Protein AF-A0A7C5ZGH8-F1 (afdb_monomer_lite)

Structure (mmCIF, N/CA/C/O backbone):
data_AF-A0A7C5ZGH8-F1
#
_entry.id   AF-A0A7C5ZGH8-F1
#
loop_
_atom_site.group_PDB
_atom_site.id
_atom_site.type_symbol
_atom_site.label_atom_id
_atom_site.label_alt_id
_atom_site.label_comp_id
_atom_site.label_asym_id
_atom_site.label_entity_id
_atom_site.label_seq_id
_atom_site.pdbx_PDB_ins_code
_atom_site.Cartn_x
_atom_site.Cartn_y
_atom_site.Cartn_z
_atom_site.occupancy
_atom_site.B_iso_or_equiv
_atom_site.auth_seq_id
_atom_site.auth_comp_id
_atom_site.auth_asym_id
_atom_site.auth_atom_id
_atom_site.pdbx_PDB_model_num
ATOM 1 N N . MET A 1 1 ? -76.790 -23.923 -12.473 1.00 40.12 1 MET A N 1
ATOM 2 C CA . MET A 1 1 ? -76.472 -23.140 -13.692 1.00 40.12 1 MET A CA 1
ATOM 3 C C . MET A 1 1 ? -74.954 -23.002 -13.741 1.00 40.12 1 MET A C 1
ATOM 5 O O . MET A 1 1 ? -74.415 -22.575 -12.741 1.00 40.12 1 MET A O 1
ATOM 9 N N . GLY A 1 2 ? -74.141 -23.392 -14.719 1.00 32.38 2 GLY A N 1
ATOM 10 C CA . GLY A 1 2 ? -74.306 -23.921 -16.069 1.00 32.38 2 GLY A CA 1
ATOM 11 C C . GLY A 1 2 ? -72.999 -23.629 -16.839 1.00 32.38 2 GLY A C 1
ATOM 12 O O . GLY A 1 2 ? -72.852 -22.525 -17.326 1.00 32.38 2 GLY A O 1
ATOM 13 N N . ARG A 1 3 ? -72.083 -24.617 -16.874 1.00 32.97 3 ARG A N 1
ATOM 14 C CA . ARG A 1 3 ? -70.940 -24.900 -17.794 1.00 32.97 3 ARG A CA 1
ATOM 15 C C . ARG A 1 3 ? -69.847 -23.854 -18.165 1.00 32.97 3 ARG A C 1
ATOM 17 O O . ARG A 1 3 ? -70.111 -22.760 -18.635 1.00 32.97 3 ARG A O 1
ATOM 24 N N . ARG A 1 4 ? -68.592 -24.347 -18.070 1.00 37.22 4 ARG A N 1
ATOM 25 C CA . ARG A 1 4 ? -67.321 -23.931 -18.727 1.00 37.22 4 ARG A CA 1
ATOM 26 C C . ARG A 1 4 ? -67.365 -24.057 -20.265 1.00 37.22 4 ARG A C 1
ATOM 28 O O . ARG A 1 4 ? -68.143 -24.884 -20.731 1.00 37.22 4 ARG A O 1
ATOM 35 N N . VAL A 1 5 ? -66.426 -23.379 -20.964 1.00 33.31 5 VAL A N 1
ATOM 36 C CA . VAL A 1 5 ? -65.610 -23.782 -22.165 1.00 33.31 5 VAL A CA 1
ATOM 37 C C . VAL A 1 5 ? -65.043 -22.495 -22.827 1.00 33.31 5 VAL A C 1
ATOM 39 O O . VAL A 1 5 ? -65.815 -21.602 -23.138 1.00 33.31 5 VAL A O 1
ATOM 42 N N . THR A 1 6 ? -63.748 -22.169 -22.679 1.00 33.78 6 THR A N 1
ATOM 43 C CA . THR A 1 6 ? -62.567 -22.338 -23.581 1.00 33.78 6 THR A CA 1
ATOM 44 C C . THR A 1 6 ? -62.481 -21.494 -24.868 1.00 33.78 6 THR A C 1
ATOM 46 O O . THR A 1 6 ? -63.382 -21.518 -25.693 1.00 33.78 6 THR A O 1
ATOM 49 N N . ASN A 1 7 ? -61.253 -20.993 -25.075 1.00 30.11 7 ASN A N 1
ATOM 50 C CA . ASN A 1 7 ? -60.410 -21.036 -26.284 1.00 30.11 7 ASN A CA 1
ATOM 51 C C . ASN A 1 7 ? -60.150 -19.794 -27.157 1.00 30.11 7 ASN A C 1
ATOM 53 O O . ASN A 1 7 ? -61.039 -19.081 -27.605 1.00 30.11 7 ASN A O 1
ATOM 57 N N . ARG A 1 8 ? -58.835 -19.658 -27.402 1.00 34.31 8 ARG A N 1
ATOM 58 C CA . ARG A 1 8 ? -58.107 -18.916 -28.437 1.00 34.31 8 ARG A CA 1
ATOM 59 C C . ARG A 1 8 ? -58.448 -19.424 -29.845 1.00 34.31 8 ARG A C 1
ATOM 61 O O . ARG A 1 8 ? -58.746 -20.607 -30.000 1.00 34.31 8 ARG A O 1
ATOM 68 N N . SER A 1 9 ? -58.231 -18.575 -30.851 1.00 31.17 9 SER A N 1
ATOM 69 C CA . SER A 1 9 ? -57.966 -18.984 -32.237 1.00 31.17 9 SER A CA 1
ATOM 70 C C . SER A 1 9 ? -57.079 -17.968 -32.970 1.00 31.17 9 SER A C 1
ATOM 72 O O . SER A 1 9 ? -57.248 -16.759 -32.816 1.00 31.17 9 SER A O 1
ATOM 74 N N . ASP A 1 10 ? -56.145 -18.533 -33.731 1.00 33.59 10 ASP A N 1
ATOM 75 C CA . ASP A 1 10 ? -54.999 -17.995 -34.478 1.00 33.59 10 ASP A CA 1
ATOM 76 C C . ASP A 1 10 ? -55.326 -17.158 -35.738 1.00 33.59 10 ASP A C 1
ATOM 78 O O . ASP A 1 10 ? -56.472 -17.143 -36.191 1.00 33.59 10 ASP A O 1
ATOM 82 N N . PRO A 1 11 ? -54.304 -16.577 -36.404 1.00 35.56 11 PRO A N 1
ATOM 83 C CA . PRO A 1 11 ? -54.272 -16.398 -37.857 1.00 35.56 11 PRO A CA 1
ATOM 84 C C . PRO A 1 11 ? -53.520 -17.552 -38.590 1.00 35.56 11 PRO A C 1
ATOM 86 O O . PRO A 1 11 ? -52.563 -18.103 -38.042 1.00 35.56 11 PRO A O 1
ATOM 89 N N . PRO A 1 12 ? -53.904 -17.916 -39.836 1.00 43.41 12 PRO A N 1
ATOM 90 C CA . PRO A 1 12 ? -53.284 -18.984 -40.649 1.00 43.41 12 PRO A CA 1
ATOM 91 C C . PRO A 1 12 ? -52.153 -18.428 -41.548 1.00 43.41 12 PRO A C 1
ATOM 93 O O . PRO A 1 12 ? -52.097 -17.222 -41.763 1.00 43.41 12 PRO A O 1
ATOM 96 N N . GLY A 1 13 ? -51.231 -19.170 -42.178 1.00 29.61 13 GLY A N 1
ATOM 97 C CA . GLY A 1 13 ? -50.917 -20.599 -42.359 1.00 29.61 13 GLY A CA 1
ATOM 98 C C . GLY A 1 13 ? -49.637 -20.673 -43.242 1.00 29.61 13 GLY A C 1
ATOM 99 O O . GLY A 1 13 ? -49.419 -19.774 -44.046 1.00 29.61 13 GLY A O 1
ATOM 100 N N . HIS A 1 14 ? -48.645 -21.528 -42.935 1.00 34.50 14 HIS A N 1
ATOM 101 C CA . HIS A 1 14 ? -48.285 -22.785 -43.648 1.00 34.50 14 HIS A CA 1
ATOM 102 C C . HIS A 1 14 ? -47.859 -22.619 -45.136 1.00 34.50 14 HIS A C 1
ATOM 104 O O . HIS A 1 14 ? -48.560 -21.973 -45.894 1.00 34.50 14 HIS A O 1
ATOM 110 N N . GLN A 1 15 ? -46.754 -23.178 -45.664 1.00 29.11 15 GLN A N 1
ATOM 111 C CA . GLN A 1 15 ? -46.086 -24.469 -45.412 1.00 29.11 15 GLN A CA 1
ATOM 112 C C . GLN A 1 15 ? -44.564 -24.455 -45.703 1.00 29.11 15 GLN A C 1
ATOM 114 O O . GLN A 1 15 ? -44.043 -23.603 -46.415 1.00 29.11 15 GLN A O 1
ATOM 119 N N . ALA A 1 16 ? -43.885 -25.470 -45.160 1.00 29.91 16 ALA A N 1
ATOM 120 C CA . ALA A 1 16 ? -42.472 -25.816 -45.307 1.00 29.91 16 ALA A CA 1
ATOM 121 C C . ALA A 1 16 ? -42.170 -26.695 -46.544 1.00 29.91 16 ALA A C 1
ATOM 123 O O . ALA A 1 16 ? -43.070 -27.354 -47.056 1.00 29.91 16 ALA A O 1
ATOM 124 N N . THR A 1 17 ? -40.892 -26.830 -46.936 1.00 29.52 17 THR A N 1
ATOM 125 C CA . THR A 1 17 ? -40.130 -28.107 -46.863 1.00 29.52 17 THR A CA 1
ATOM 126 C C . THR A 1 17 ? -38.685 -27.997 -47.390 1.00 29.52 17 THR A C 1
ATOM 128 O O . THR A 1 17 ? -38.366 -27.220 -48.281 1.00 29.52 17 THR A O 1
ATOM 131 N N . ASN A 1 18 ? -37.815 -28.802 -46.769 1.00 28.38 18 ASN A N 1
ATOM 132 C CA . ASN A 1 18 ? -36.377 -28.994 -46.996 1.00 28.38 18 ASN A CA 1
ATOM 133 C C . ASN A 1 18 ? -36.031 -29.719 -48.317 1.00 28.38 18 ASN A C 1
ATOM 135 O O . ASN A 1 18 ? -36.738 -30.657 -48.671 1.00 28.38 18 ASN A O 1
ATOM 139 N N . ARG A 1 19 ? -34.832 -29.480 -48.881 1.00 28.39 19 ARG A N 1
ATOM 140 C CA . ARG A 1 19 ? -33.663 -30.410 -48.892 1.00 28.39 19 ARG A CA 1
ATOM 141 C C . ARG A 1 19 ? -32.644 -30.087 -50.006 1.00 28.39 19 ARG A C 1
ATOM 143 O O . ARG A 1 19 ? -33.005 -29.802 -51.135 1.00 28.39 19 ARG A O 1
ATOM 150 N N . PHE A 1 20 ? -31.372 -30.203 -49.609 1.00 28.97 20 PHE A N 1
ATOM 151 C CA . PHE A 1 20 ? -30.131 -30.505 -50.343 1.00 28.97 20 PHE A CA 1
ATOM 152 C C . PHE A 1 20 ? -30.218 -30.857 -51.844 1.00 28.97 20 PHE A C 1
ATOM 154 O O . PHE A 1 20 ? -30.967 -31.752 -52.214 1.00 28.97 20 PHE A O 1
ATOM 161 N N . VAL A 1 21 ? -29.301 -30.313 -52.659 1.00 26.38 21 VAL A N 1
ATOM 162 C CA . VAL A 1 21 ? -28.133 -31.009 -53.260 1.00 26.38 21 VAL A CA 1
ATOM 163 C C . VAL A 1 21 ? -27.382 -30.044 -54.202 1.00 26.38 21 VAL A C 1
ATOM 165 O O . VAL A 1 21 ? -27.936 -29.105 -54.760 1.00 26.38 21 VAL A O 1
ATOM 168 N N . SER A 1 22 ? -26.077 -30.281 -54.275 1.00 31.55 22 SER A N 1
ATOM 169 C CA . SER A 1 22 ? -24.999 -29.567 -54.955 1.00 31.55 22 SER A CA 1
ATOM 170 C C . SER A 1 22 ? -24.799 -29.990 -56.428 1.00 31.55 22 SER A C 1
ATOM 172 O O . SER A 1 22 ? -25.274 -31.047 -56.833 1.00 31.55 22 SER A O 1
ATOM 174 N N . LEU A 1 23 ? -23.943 -29.220 -57.120 1.00 26.36 23 LEU A N 1
ATOM 175 C CA . LEU A 1 23 ? -23.078 -29.554 -58.269 1.00 26.36 23 LEU A CA 1
ATOM 176 C C . LEU A 1 23 ? -23.597 -29.376 -59.710 1.00 26.36 23 LEU A C 1
ATOM 178 O O . LEU A 1 23 ? -24.532 -30.031 -60.149 1.00 26.36 23 LEU A O 1
ATOM 182 N N . LYS A 1 24 ? -22.735 -28.657 -60.450 1.00 24.38 24 LYS A N 1
ATOM 183 C CA . LYS A 1 24 ? -22.306 -28.850 -61.847 1.00 24.38 24 LYS A CA 1
ATOM 184 C C . LYS A 1 24 ? -23.056 -28.128 -62.977 1.00 24.38 24 LYS A C 1
ATOM 186 O O . LYS A 1 24 ? -24.241 -28.307 -63.204 1.00 24.38 24 LYS A O 1
ATOM 191 N N . ASP A 1 25 ? -22.213 -27.413 -63.724 1.00 26.97 25 ASP A N 1
ATOM 192 C CA . ASP A 1 25 ? -22.260 -27.125 -65.156 1.00 26.97 25 ASP A CA 1
ATOM 193 C C . ASP A 1 25 ? -23.205 -26.030 -65.668 1.00 26.97 25 ASP A C 1
ATOM 195 O O . ASP A 1 25 ? -24.366 -26.260 -65.979 1.00 26.97 25 ASP A O 1
ATOM 199 N N . LEU A 1 26 ? -22.605 -24.865 -65.946 1.00 30.05 26 LEU A N 1
ATOM 200 C CA . LEU A 1 26 ? -22.764 -24.229 -67.256 1.00 30.05 26 LEU A CA 1
ATOM 201 C C . LEU A 1 26 ? -21.387 -23.744 -67.770 1.00 30.05 26 LEU A C 1
ATOM 203 O O . LEU A 1 26 ? -20.912 -22.655 -67.455 1.00 30.05 26 LEU A O 1
ATOM 207 N N . PHE A 1 27 ? -20.728 -24.620 -68.535 1.00 27.33 27 PHE A N 1
ATOM 208 C CA . PHE A 1 27 ? -19.742 -24.299 -69.583 1.00 27.33 27 PHE A CA 1
ATOM 209 C C . PHE A 1 27 ? -20.446 -23.477 -70.703 1.00 27.33 27 PHE A C 1
ATOM 211 O O . PHE A 1 27 ? -21.663 -23.555 -70.816 1.00 27.33 27 PHE A O 1
ATOM 218 N N . LEU A 1 28 ? -19.832 -22.675 -71.589 1.00 27.12 28 LEU A N 1
ATOM 219 C CA . LEU A 1 28 ? -18.641 -22.880 -72.425 1.00 27.12 28 LEU A CA 1
ATOM 220 C C . LEU A 1 28 ? -18.294 -21.519 -73.113 1.00 27.12 28 LEU A C 1
ATOM 222 O O . LEU A 1 28 ? -19.166 -20.888 -73.697 1.00 27.12 28 LEU A O 1
ATOM 226 N N . SER A 1 29 ? -17.043 -21.051 -73.008 1.00 26.53 29 SER A N 1
ATOM 227 C CA . SER A 1 29 ? -16.046 -20.854 -74.089 1.00 26.53 29 SER A CA 1
ATOM 228 C C . SER A 1 29 ? -16.132 -19.615 -75.000 1.00 26.53 29 SER A C 1
ATOM 230 O O . SER A 1 29 ? -16.994 -19.519 -75.863 1.00 26.53 29 SER A O 1
ATOM 232 N N . CYS A 1 30 ? -15.064 -18.804 -74.958 1.00 24.77 30 CYS A N 1
ATOM 233 C CA . CYS A 1 30 ? -14.108 -18.735 -76.075 1.00 24.77 30 CYS A CA 1
ATOM 234 C C . CYS A 1 30 ? -12.691 -18.394 -75.578 1.00 24.77 30 CYS A C 1
ATOM 236 O O . CYS A 1 30 ? -12.433 -17.329 -75.024 1.00 24.77 30 CYS A O 1
ATOM 238 N N . CYS A 1 31 ? -11.786 -19.354 -75.776 1.00 27.61 31 CYS A N 1
ATOM 239 C CA . CYS A 1 31 ? -10.331 -19.239 -75.695 1.00 27.61 31 CYS A CA 1
ATOM 240 C C . CYS A 1 31 ? -9.776 -18.355 -76.849 1.00 27.61 31 CYS A C 1
ATOM 242 O O . CYS A 1 31 ? -10.519 -18.015 -77.758 1.00 27.61 31 CYS A O 1
ATOM 244 N N . LEU A 1 32 ? -8.498 -17.971 -76.972 1.00 28.33 32 LEU A N 1
ATOM 245 C CA . LEU A 1 32 ? -7.241 -18.643 -76.641 1.00 28.33 32 LEU A CA 1
ATOM 246 C C . LEU A 1 32 ? -6.062 -17.659 -76.882 1.00 28.33 32 LEU A C 1
ATOM 248 O O . LEU A 1 32 ? -6.183 -16.755 -77.707 1.00 28.33 32 LEU A O 1
ATOM 252 N N . ARG A 1 33 ? -4.898 -18.014 -76.306 1.00 30.53 33 ARG A N 1
ATOM 253 C CA . ARG A 1 33 ? -3.494 -17.577 -76.547 1.00 30.53 33 ARG A CA 1
ATOM 254 C C . ARG A 1 33 ? -2.981 -16.500 -75.578 1.00 30.53 33 ARG A C 1
ATOM 256 O O . ARG A 1 33 ? -3.425 -15.369 -75.630 1.00 30.53 33 ARG A O 1
ATOM 263 N N . GLY A 1 34 ? -2.040 -16.750 -74.666 1.00 27.09 34 GLY A N 1
ATOM 264 C CA . GLY A 1 34 ? -1.075 -17.843 -74.512 1.00 27.09 34 GLY A CA 1
ATOM 265 C C . GLY A 1 34 ? 0.337 -17.294 -74.701 1.00 27.09 34 GLY A C 1
ATOM 266 O O . GLY A 1 34 ? 0.751 -17.080 -75.834 1.00 27.09 34 GLY A O 1
ATOM 267 N N . SER A 1 35 ? 1.067 -17.079 -73.606 1.00 30.23 35 SER A N 1
ATOM 268 C CA . SER A 1 35 ? 2.534 -17.045 -73.585 1.00 30.23 35 SER A CA 1
ATOM 269 C C . SER A 1 35 ? 3.030 -17.328 -72.169 1.00 30.23 35 SER A C 1
ATOM 271 O O . SER A 1 35 ? 2.671 -16.657 -71.207 1.00 30.23 35 SER A O 1
ATOM 273 N N . ILE A 1 36 ? 3.816 -18.393 -72.090 1.00 34.84 36 ILE A N 1
ATOM 274 C CA . ILE A 1 36 ? 4.574 -18.898 -70.951 1.00 34.84 36 ILE A CA 1
ATOM 275 C C . ILE A 1 36 ? 5.746 -17.942 -70.697 1.00 34.84 36 ILE A C 1
ATOM 277 O O . ILE A 1 36 ? 6.494 -17.679 -71.636 1.00 34.84 36 ILE A O 1
ATOM 281 N N . LEU A 1 37 ? 5.978 -17.501 -69.455 1.00 32.06 37 LEU A N 1
ATOM 282 C CA . LEU A 1 37 ? 7.344 -17.229 -69.001 1.00 32.06 37 LEU A CA 1
ATOM 283 C C . LEU A 1 37 ? 7.515 -17.440 -67.489 1.00 32.06 37 LEU A C 1
ATOM 285 O O . LEU A 1 37 ? 6.707 -17.012 -66.672 1.00 32.06 37 LEU A O 1
ATOM 289 N N . LEU A 1 38 ? 8.591 -18.167 -67.205 1.00 31.31 38 LEU A N 1
ATOM 290 C CA . LEU A 1 38 ? 9.119 -18.719 -65.968 1.00 31.31 38 LEU A CA 1
ATOM 291 C C . LEU A 1 38 ? 8.969 -17.912 -64.666 1.00 31.31 38 LEU A C 1
ATOM 293 O O . LEU A 1 38 ? 9.241 -16.718 -64.590 1.00 31.31 38 LEU A O 1
ATOM 297 N N . LEU A 1 39 ? 8.718 -18.693 -63.610 1.00 34.03 39 LEU A N 1
ATOM 298 C CA . LEU A 1 39 ? 9.099 -18.470 -62.217 1.00 34.03 39 LEU A CA 1
ATOM 299 C C . LEU A 1 39 ? 10.494 -17.834 -62.060 1.00 34.03 39 LEU A C 1
ATOM 301 O O . LEU A 1 39 ? 11.506 -18.467 -62.351 1.00 34.03 39 LEU A O 1
ATOM 305 N N . LEU A 1 40 ? 10.534 -16.654 -61.442 1.00 34.72 40 LEU A N 1
ATOM 306 C CA . LEU A 1 40 ? 11.618 -16.247 -60.552 1.00 34.72 40 LEU A CA 1
ATOM 307 C C . LEU A 1 40 ? 11.001 -15.904 -59.194 1.00 34.72 40 LEU A C 1
ATOM 309 O O . LEU A 1 40 ? 10.535 -14.795 -58.946 1.00 34.72 40 LEU A O 1
ATOM 313 N N . LEU A 1 41 ? 11.001 -16.904 -58.313 1.00 39.47 41 LEU A N 1
ATOM 314 C CA . LEU A 1 41 ? 10.939 -16.727 -56.867 1.00 39.47 41 LEU A CA 1
ATOM 315 C C . LEU A 1 41 ? 12.242 -16.047 -56.419 1.00 39.47 41 LEU A C 1
ATOM 317 O O . LEU A 1 41 ? 13.148 -16.696 -55.907 1.00 39.47 41 LEU A O 1
ATOM 321 N N . SER A 1 42 ? 12.364 -14.738 -56.627 1.00 35.69 42 SER A N 1
ATOM 322 C CA . SER A 1 42 ? 13.279 -13.930 -55.825 1.00 35.69 42 SER A CA 1
ATOM 323 C C . SER A 1 42 ? 12.504 -13.498 -54.590 1.00 35.69 42 SER A C 1
ATOM 325 O O . SER A 1 42 ? 11.679 -12.585 -54.655 1.00 35.69 42 SER A O 1
ATOM 327 N N . GLY A 1 43 ? 12.725 -14.204 -53.483 1.00 35.62 43 GLY A N 1
ATOM 328 C CA . GLY A 1 43 ? 12.229 -13.802 -52.179 1.00 35.62 43 GLY A CA 1
ATOM 329 C C . GLY A 1 43 ? 12.663 -12.372 -51.890 1.00 35.62 43 GLY A C 1
ATOM 330 O O . GLY A 1 43 ? 13.836 -12.106 -51.646 1.00 35.62 43 GLY A O 1
ATOM 331 N N . TRP A 1 44 ? 11.705 -11.452 -51.900 1.00 35.50 44 TRP A N 1
ATOM 332 C CA . TRP A 1 44 ? 11.859 -10.173 -51.232 1.00 35.50 44 TRP A CA 1
ATOM 333 C C . TRP A 1 44 ? 11.738 -10.435 -49.729 1.00 35.50 44 TRP A C 1
ATOM 335 O O . TRP A 1 44 ? 10.733 -10.121 -49.100 1.00 35.50 44 TRP A O 1
ATOM 345 N N . PHE A 1 45 ? 12.790 -11.002 -49.133 1.00 39.03 45 PHE A N 1
ATOM 346 C CA . PHE A 1 45 ? 13.146 -10.606 -47.778 1.00 39.03 45 PHE A CA 1
ATOM 347 C C . PHE A 1 45 ? 13.640 -9.167 -47.894 1.00 39.03 45 PHE A C 1
ATOM 349 O O . PHE A 1 45 ? 14.835 -8.898 -47.981 1.00 39.03 45 PHE A O 1
ATOM 356 N N . CYS A 1 46 ? 12.699 -8.226 -47.937 1.00 35.06 46 CYS A N 1
ATOM 357 C CA . CYS A 1 46 ? 13.002 -6.845 -47.620 1.00 35.06 46 CYS A CA 1
ATOM 358 C C . CYS A 1 46 ? 13.226 -6.807 -46.103 1.00 35.06 46 CYS A C 1
ATOM 360 O O . CYS A 1 46 ? 12.353 -6.411 -45.336 1.00 35.06 46 CYS A O 1
ATOM 362 N N . GLY A 1 47 ? 14.377 -7.321 -45.662 1.00 41.03 47 GLY A N 1
ATOM 363 C CA . GLY A 1 47 ? 14.916 -6.997 -44.356 1.00 41.03 47 GLY A CA 1
ATOM 364 C C . GLY A 1 47 ? 15.179 -5.504 -44.386 1.00 41.03 47 GLY A C 1
ATOM 365 O O . GLY A 1 47 ? 16.165 -5.063 -44.970 1.00 41.03 47 GLY A O 1
ATOM 366 N N . VAL A 1 48 ? 14.239 -4.721 -43.860 1.00 43.88 48 VAL A N 1
ATOM 367 C CA . VAL A 1 48 ? 14.453 -3.293 -43.641 1.00 43.88 48 VAL A CA 1
ATOM 368 C C . VAL A 1 48 ? 15.730 -3.191 -42.814 1.00 43.88 48 VAL A C 1
ATOM 370 O O . VAL A 1 48 ? 15.812 -3.781 -41.737 1.00 43.88 48 VAL A O 1
ATOM 373 N N . ALA A 1 49 ? 16.746 -2.517 -43.355 1.00 43.75 49 ALA A N 1
ATOM 374 C CA . ALA A 1 49 ? 17.977 -2.248 -42.632 1.00 43.75 49 ALA A CA 1
ATOM 375 C C . ALA A 1 49 ? 17.606 -1.553 -41.318 1.00 43.75 49 ALA A C 1
ATOM 377 O O . ALA A 1 49 ? 16.968 -0.499 -41.307 1.00 43.75 49 ALA A O 1
ATOM 378 N N . ARG A 1 50 ? 17.925 -2.216 -40.213 1.00 65.62 50 ARG A N 1
ATOM 379 C CA . ARG A 1 50 ? 17.555 -1.794 -38.871 1.00 65.62 50 ARG A CA 1
ATOM 380 C C . ARG A 1 50 ? 18.492 -0.680 -38.426 1.00 65.62 50 ARG A C 1
ATOM 382 O O . ARG A 1 50 ? 19.702 -0.830 -38.536 1.00 65.62 50 ARG A O 1
ATOM 389 N N . ALA A 1 51 ? 17.933 0.425 -37.947 1.00 78.62 51 ALA A N 1
ATOM 390 C CA . ALA A 1 51 ? 18.732 1.553 -37.489 1.00 78.62 51 ALA A CA 1
ATOM 391 C C . ALA A 1 51 ? 19.149 1.357 -36.028 1.00 78.62 51 ALA A C 1
ATOM 393 O O . ALA A 1 51 ? 18.305 1.055 -35.177 1.00 78.62 51 ALA A O 1
ATOM 394 N N . ASP A 1 52 ? 20.435 1.571 -35.751 1.00 93.06 52 ASP A N 1
ATOM 395 C CA . ASP A 1 52 ? 20.928 1.800 -34.396 1.00 93.06 52 ASP A CA 1
ATOM 396 C C . ASP A 1 52 ? 20.166 2.974 -33.775 1.00 93.06 52 ASP A C 1
ATOM 398 O O . ASP A 1 52 ? 19.819 3.948 -34.451 1.00 93.06 52 ASP A O 1
ATOM 402 N N . PHE A 1 53 ? 19.892 2.890 -32.479 1.00 96.94 53 PHE A N 1
ATOM 403 C CA . PHE A 1 53 ? 19.176 3.944 -31.770 1.00 96.94 53 PHE A CA 1
ATOM 404 C C . PHE A 1 53 ? 19.669 4.084 -30.339 1.00 96.94 53 PHE A C 1
ATOM 406 O O . PHE A 1 53 ? 20.243 3.163 -29.759 1.00 96.94 53 PHE A O 1
ATOM 413 N N . THR A 1 54 ? 19.417 5.247 -29.748 1.00 98.06 54 THR A N 1
ATOM 414 C CA . THR A 1 54 ? 19.640 5.482 -28.324 1.00 98.06 54 THR A CA 1
ATOM 415 C C . THR A 1 54 ? 18.316 5.726 -27.615 1.00 98.06 54 THR A C 1
ATOM 417 O O . THR A 1 54 ? 17.366 6.241 -28.202 1.00 98.06 54 THR A O 1
ATOM 420 N N . PHE A 1 55 ? 18.229 5.365 -26.342 1.00 98.69 55 PHE A N 1
ATOM 421 C CA . PHE A 1 55 ? 17.167 5.823 -25.448 1.00 98.69 55 PHE A CA 1
ATOM 422 C C . PHE A 1 55 ? 17.772 6.225 -24.105 1.00 98.69 55 PHE A C 1
ATOM 424 O O . PHE A 1 55 ? 18.911 5.869 -23.795 1.00 98.69 55 PHE A O 1
ATOM 431 N N . VAL A 1 56 ? 17.027 6.990 -23.313 1.00 98.75 56 VAL A N 1
ATOM 432 C CA . VAL A 1 56 ? 17.474 7.413 -21.982 1.00 98.75 56 VAL A CA 1
ATOM 433 C C . VAL A 1 56 ? 16.691 6.682 -20.906 1.00 98.75 56 VAL A C 1
ATOM 435 O O . VAL A 1 56 ? 15.474 6.559 -20.992 1.00 98.75 56 VAL A O 1
ATOM 438 N N . HIS A 1 57 ? 17.387 6.228 -19.873 1.00 98.31 57 HIS A N 1
ATOM 439 C CA . HIS A 1 57 ? 16.790 5.804 -18.618 1.00 98.31 57 HIS A CA 1
ATOM 440 C C . HIS A 1 57 ? 17.071 6.870 -17.555 1.00 98.31 57 HIS A C 1
ATOM 442 O O . HIS A 1 57 ? 18.222 7.261 -17.357 1.00 98.31 57 HIS A O 1
ATOM 448 N N . CYS A 1 58 ? 16.035 7.312 -16.850 1.00 96.31 58 CYS A N 1
ATOM 449 C CA . CYS A 1 58 ? 16.114 8.070 -15.603 1.00 96.31 58 CYS A CA 1
ATOM 450 C C . CYS A 1 58 ? 15.195 7.433 -14.545 1.00 96.31 58 CYS A C 1
ATOM 452 O O . CYS A 1 58 ? 14.499 6.450 -14.819 1.00 96.31 58 CYS A O 1
ATOM 454 N N . SER A 1 59 ? 15.230 7.945 -13.319 1.00 94.00 59 SER A N 1
ATOM 455 C CA . SER A 1 59 ? 14.366 7.485 -12.229 1.00 94.00 59 SER A CA 1
ATOM 456 C C . SER A 1 59 ? 14.174 8.588 -11.194 1.00 94.00 59 SER A C 1
ATOM 458 O O . SER A 1 59 ? 14.945 9.554 -11.187 1.00 94.00 59 SER A O 1
ATOM 460 N N . ASP A 1 60 ? 13.187 8.417 -10.313 1.00 92.81 60 ASP A N 1
ATOM 461 C CA . ASP A 1 60 ? 13.036 9.142 -9.052 1.00 92.81 60 ASP A CA 1
ATOM 462 C C . ASP A 1 60 ? 13.136 10.658 -9.259 1.00 92.81 60 ASP A C 1
ATOM 464 O O . ASP A 1 60 ? 14.049 11.306 -8.752 1.00 92.81 60 ASP A O 1
ATOM 468 N N . THR A 1 61 ? 12.241 11.241 -10.061 1.00 94.06 61 THR A N 1
ATOM 469 C CA . THR A 1 61 ? 12.265 12.685 -10.340 1.00 94.06 61 THR A CA 1
ATOM 470 C C . THR A 1 61 ? 11.804 13.520 -9.144 1.00 94.06 61 THR A C 1
ATOM 472 O O . THR A 1 61 ? 12.262 14.654 -9.001 1.00 94.06 61 THR A O 1
ATOM 475 N N . HIS A 1 62 ? 10.939 12.982 -8.273 1.00 93.00 62 HIS A N 1
ATOM 476 C CA . HIS A 1 62 ? 10.454 13.631 -7.043 1.00 93.00 62 HIS A CA 1
ATOM 477 C C . HIS A 1 62 ? 10.020 15.095 -7.250 1.00 93.00 62 HIS A C 1
ATOM 479 O O . HIS A 1 62 ? 10.491 16.011 -6.567 1.00 93.00 62 HIS A O 1
ATOM 485 N N . PHE A 1 63 ? 9.144 15.345 -8.229 1.00 92.19 63 PHE A N 1
ATOM 486 C CA . PHE A 1 63 ? 8.526 16.660 -8.428 1.00 92.19 63 PHE A CA 1
ATOM 487 C C . PHE A 1 63 ? 7.785 17.096 -7.158 1.00 92.19 63 PHE A C 1
ATOM 489 O O . PHE A 1 63 ? 7.069 16.298 -6.563 1.00 92.19 63 PHE A O 1
ATOM 496 N N . GLY A 1 64 ? 7.974 18.360 -6.761 1.00 84.62 64 GLY A N 1
ATOM 497 C CA . GLY A 1 64 ? 7.420 18.944 -5.530 1.00 84.62 64 GLY A CA 1
ATOM 498 C C . GLY A 1 64 ? 8.366 18.970 -4.332 1.00 84.62 64 GLY A C 1
ATOM 499 O O . GLY A 1 64 ? 8.222 19.824 -3.455 1.00 84.62 64 GLY A O 1
ATOM 500 N N . ALA A 1 65 ? 9.402 18.130 -4.318 1.00 83.00 65 ALA A N 1
ATOM 501 C CA . ALA A 1 65 ? 10.439 18.206 -3.297 1.00 83.00 65 ALA A CA 1
ATOM 502 C C . ALA A 1 65 ? 11.466 19.297 -3.634 1.00 83.00 65 ALA A C 1
ATOM 504 O O . ALA A 1 65 ? 12.234 19.182 -4.588 1.00 83.00 65 ALA A O 1
ATOM 505 N N . GLY A 1 66 ? 11.499 20.364 -2.832 1.00 81.88 66 GLY A N 1
ATOM 506 C CA . GLY A 1 66 ? 12.487 21.438 -2.970 1.00 81.88 66 GLY A CA 1
ATOM 507 C C . GLY A 1 66 ? 12.558 22.001 -4.396 1.00 81.88 66 GLY A C 1
ATOM 508 O O . GLY A 1 66 ? 11.537 22.327 -4.998 1.00 81.88 66 GLY A O 1
ATOM 509 N N . GLN A 1 67 ? 13.772 22.091 -4.942 1.00 83.81 67 GLN A N 1
ATOM 510 C CA . GLN A 1 67 ? 14.042 22.599 -6.296 1.00 83.81 67 GLN A CA 1
ATOM 511 C C . GLN A 1 67 ? 14.133 21.493 -7.360 1.00 83.81 67 GLN A C 1
ATOM 513 O O . GLN A 1 67 ? 14.564 21.750 -8.484 1.00 83.81 67 GLN A O 1
ATOM 518 N N . ASN A 1 68 ? 13.714 20.260 -7.049 1.00 87.62 68 ASN A N 1
ATOM 519 C CA . ASN A 1 68 ? 13.859 19.119 -7.961 1.00 87.62 68 ASN A CA 1
ATOM 520 C C . ASN A 1 68 ? 13.248 19.387 -9.341 1.00 87.62 68 ASN A C 1
ATOM 522 O O . ASN A 1 68 ? 13.812 19.003 -10.360 1.00 87.62 68 ASN A O 1
ATOM 526 N N . HIS A 1 69 ? 12.122 20.100 -9.385 1.00 90.19 69 HIS A N 1
ATOM 527 C CA . HIS A 1 69 ? 11.432 20.440 -10.625 1.00 90.19 69 HIS A CA 1
ATOM 528 C C . HIS A 1 69 ? 12.280 21.303 -11.575 1.00 90.19 69 HIS A C 1
ATOM 530 O O . HIS A 1 69 ? 12.252 21.075 -12.785 1.00 90.19 69 HIS A O 1
ATOM 536 N N . GLU A 1 70 ? 13.071 22.243 -11.053 1.00 89.94 70 GLU A N 1
ATOM 537 C CA . GLU A 1 70 ? 13.971 23.080 -11.855 1.00 89.94 70 GLU A CA 1
ATOM 538 C C . GLU A 1 70 ? 15.141 22.262 -12.407 1.00 89.94 70 GLU A C 1
ATOM 540 O O . GLU A 1 70 ? 15.464 22.360 -13.592 1.00 89.94 70 GLU A O 1
ATOM 545 N N . ILE A 1 71 ? 15.730 21.406 -11.567 1.00 89.44 71 ILE A N 1
ATOM 546 C CA . ILE A 1 71 ? 16.859 20.535 -11.925 1.00 89.44 71 ILE A CA 1
ATOM 547 C C . ILE A 1 71 ? 16.435 19.532 -12.996 1.00 89.44 71 ILE A C 1
ATOM 549 O O . ILE A 1 71 ? 17.067 19.429 -14.046 1.00 89.44 71 ILE A O 1
ATOM 553 N N . ASN A 1 72 ? 15.312 18.846 -12.782 1.00 94.38 72 ASN A N 1
ATOM 554 C CA . ASN A 1 72 ? 14.757 17.908 -13.753 1.00 94.38 72 ASN A CA 1
ATOM 555 C C . ASN A 1 72 ? 14.478 18.599 -15.093 1.00 94.38 72 ASN A C 1
ATOM 557 O O . ASN A 1 72 ? 14.803 18.057 -16.146 1.00 94.38 72 ASN A O 1
ATOM 561 N N . ALA A 1 73 ? 13.925 19.818 -15.075 1.00 95.31 73 ALA A N 1
ATOM 562 C CA . ALA A 1 73 ? 13.668 20.586 -16.289 1.00 95.31 73 ALA A CA 1
ATOM 563 C C . ALA A 1 73 ? 14.959 20.950 -17.049 1.00 95.31 73 ALA A C 1
ATOM 565 O O . ALA A 1 73 ? 14.942 21.006 -18.279 1.00 95.31 73 ALA A O 1
ATOM 566 N N . GLN A 1 74 ? 16.076 21.192 -16.352 1.00 93.88 74 GLN A N 1
ATOM 567 C CA . GLN A 1 74 ? 17.386 21.400 -16.982 1.00 93.88 74 GLN A CA 1
ATOM 568 C C . GLN A 1 74 ? 17.899 20.113 -17.635 1.00 93.88 74 GLN A C 1
ATOM 570 O O . GLN A 1 74 ? 18.297 20.142 -18.802 1.00 93.88 74 GLN A O 1
ATOM 575 N N . PHE A 1 75 ? 17.813 18.977 -16.938 1.00 95.56 75 PHE A N 1
ATOM 576 C CA . PHE A 1 75 ? 18.198 17.688 -17.512 1.00 95.56 75 PHE A CA 1
ATOM 577 C C . PHE A 1 75 ? 17.318 17.277 -18.690 1.00 95.56 75 PHE A C 1
ATOM 579 O O . PHE A 1 75 ? 17.837 16.750 -19.665 1.00 95.56 75 PHE A O 1
ATOM 586 N N . PHE A 1 76 ? 16.016 17.564 -18.677 1.00 97.94 76 PHE A N 1
ATOM 587 C CA . PHE A 1 76 ? 15.156 17.304 -19.835 1.00 97.94 76 PHE A CA 1
ATOM 588 C C . PHE A 1 76 ? 15.536 18.133 -21.066 1.00 97.94 76 PHE A C 1
ATOM 590 O O . PHE A 1 76 ? 15.503 17.612 -22.187 1.00 97.94 76 PHE A O 1
ATOM 597 N N . THR A 1 77 ? 15.952 19.389 -20.875 1.00 97.25 77 THR A N 1
ATOM 598 C CA . THR A 1 77 ? 16.544 20.188 -21.958 1.00 97.25 77 THR A CA 1
ATOM 599 C C . THR A 1 77 ? 17.838 19.551 -22.455 1.00 97.25 77 THR A C 1
ATOM 601 O O . THR A 1 77 ? 18.038 19.433 -23.661 1.00 97.25 77 THR A O 1
ATOM 604 N N . GLU A 1 78 ? 18.725 19.137 -21.550 1.00 95.69 78 GLU A N 1
ATOM 605 C CA . GLU A 1 78 ? 19.990 18.499 -21.918 1.00 95.69 78 GLU A CA 1
ATOM 606 C C . GLU A 1 78 ? 19.760 17.200 -22.705 1.00 95.69 78 GLU A C 1
ATOM 608 O O . GLU A 1 78 ? 20.297 17.045 -23.798 1.00 95.69 78 GLU A O 1
ATOM 613 N N . ILE A 1 79 ? 18.897 16.316 -22.197 1.00 97.81 79 ILE A N 1
ATOM 614 C CA . ILE A 1 79 ? 18.517 15.040 -22.815 1.00 97.81 79 ILE A CA 1
ATOM 615 C C . ILE A 1 79 ? 17.953 15.255 -24.224 1.00 97.81 79 ILE A C 1
ATOM 617 O O . ILE A 1 79 ? 18.298 14.520 -25.147 1.00 97.81 79 ILE A O 1
ATOM 621 N N . SER A 1 80 ? 17.129 16.288 -24.416 1.00 97.69 80 SER A N 1
ATOM 622 C CA . SER A 1 80 ? 16.568 16.633 -25.731 1.00 97.69 80 SER A CA 1
ATOM 623 C C . SER A 1 80 ? 17.615 17.031 -26.770 1.00 97.69 80 SER A C 1
ATOM 625 O O . SER A 1 80 ? 17.345 16.920 -27.967 1.00 97.69 80 SER A O 1
ATOM 627 N N . ASN A 1 81 ? 18.773 17.507 -26.310 1.00 97.00 81 ASN A N 1
ATOM 628 C CA . ASN A 1 81 ? 19.871 18.009 -27.130 1.00 97.00 81 ASN A CA 1
ATOM 629 C C . ASN A 1 81 ? 21.056 17.033 -27.203 1.00 97.00 81 ASN A C 1
ATOM 631 O O . ASN A 1 81 ? 22.107 17.400 -27.726 1.00 97.00 81 ASN A O 1
ATOM 635 N N . LEU A 1 82 ? 20.918 15.816 -26.666 1.00 97.12 82 LEU A N 1
ATOM 636 C CA . LEU A 1 82 ? 21.940 14.784 -26.805 1.00 97.12 82 LEU A CA 1
ATOM 637 C C . LEU A 1 82 ? 22.164 14.434 -28.279 1.00 97.12 82 LEU A C 1
ATOM 639 O O . LEU A 1 82 ? 21.225 14.403 -29.074 1.00 97.12 82 LEU A O 1
ATOM 643 N N . ASP A 1 83 ? 23.417 14.127 -28.604 1.00 93.62 83 ASP A N 1
ATOM 644 C CA . ASP A 1 83 ? 23.842 13.627 -29.906 1.00 93.62 83 ASP A CA 1
ATOM 645 C C . ASP A 1 83 ? 24.631 12.317 -29.704 1.00 93.62 83 ASP A C 1
ATOM 647 O O . ASP A 1 83 ? 25.611 12.317 -28.947 1.00 93.62 83 ASP A O 1
ATOM 651 N N . PRO A 1 84 ? 24.205 11.185 -30.300 1.00 94.06 84 PRO A N 1
ATOM 652 C CA . PRO A 1 84 ? 23.005 11.015 -31.128 1.00 94.06 84 PRO A CA 1
ATOM 653 C C . PRO A 1 84 ? 21.699 11.234 -30.351 1.00 94.06 84 PRO A C 1
ATOM 655 O O . PRO A 1 84 ? 21.593 10.884 -29.170 1.00 94.06 84 PRO A O 1
ATOM 658 N N . LYS A 1 85 ? 20.690 11.784 -31.041 1.00 96.50 85 LYS A N 1
ATOM 659 C CA . LYS A 1 85 ? 19.385 12.105 -30.450 1.00 96.50 85 LYS A CA 1
ATOM 660 C C . LYS A 1 85 ? 18.657 10.836 -29.974 1.00 96.50 85 LYS A C 1
ATOM 662 O O . LYS A 1 85 ? 18.389 9.966 -30.806 1.00 96.50 85 LYS A O 1
ATOM 667 N N . PRO A 1 86 ? 18.276 10.740 -28.685 1.00 98.31 86 PRO A N 1
ATOM 668 C CA . PRO A 1 86 ? 17.530 9.594 -28.182 1.00 98.31 86 PRO A CA 1
ATOM 669 C C . PRO A 1 86 ? 16.128 9.498 -28.782 1.00 98.31 86 PRO A C 1
ATOM 671 O O . PRO A 1 86 ? 15.488 10.505 -29.075 1.00 98.31 86 PRO A O 1
ATOM 674 N N . ALA A 1 87 ? 15.630 8.273 -28.921 1.00 98.31 87 ALA A N 1
ATOM 675 C CA . ALA A 1 87 ? 14.295 7.978 -29.419 1.00 98.31 87 ALA A CA 1
ATOM 676 C C . ALA A 1 87 ? 13.201 8.303 -28.391 1.00 98.31 87 ALA A C 1
ATOM 678 O O . ALA A 1 87 ? 12.130 8.780 -28.760 1.00 98.31 87 ALA A O 1
ATOM 679 N N . PHE A 1 88 ? 13.458 8.022 -27.111 1.00 98.75 88 PHE A N 1
ATOM 680 C CA . PHE A 1 88 ? 12.530 8.221 -25.995 1.00 98.75 88 PHE A CA 1
ATOM 681 C C . PHE A 1 88 ? 13.260 8.155 -24.643 1.00 98.75 88 PHE A C 1
ATOM 683 O O . PHE A 1 88 ? 14.450 7.829 -24.572 1.00 98.75 88 PHE A O 1
ATOM 690 N N . VAL A 1 89 ? 12.523 8.447 -23.569 1.00 98.69 89 VAL A N 1
ATOM 691 C CA . VAL A 1 89 ? 12.959 8.346 -22.169 1.00 98.69 89 VAL A CA 1
ATOM 692 C C . VAL A 1 89 ? 12.111 7.311 -21.421 1.00 98.69 89 VAL A C 1
ATOM 694 O O . VAL A 1 89 ? 10.897 7.274 -21.596 1.00 98.69 89 VAL A O 1
ATOM 697 N N . ILE A 1 90 ? 12.726 6.501 -20.559 1.00 98.69 90 ILE A N 1
ATOM 698 C CA . ILE A 1 90 ? 12.049 5.648 -19.571 1.00 98.69 90 ILE A CA 1
ATOM 699 C C . ILE A 1 90 ? 12.372 6.167 -18.168 1.00 98.69 90 ILE A C 1
ATOM 701 O O . ILE A 1 90 ? 13.542 6.206 -17.784 1.00 98.69 90 ILE A O 1
ATOM 705 N N . ASN A 1 91 ? 11.341 6.513 -17.398 1.00 98.06 91 ASN A N 1
ATOM 706 C CA . ASN A 1 91 ? 11.451 6.961 -16.010 1.00 98.06 91 ASN A CA 1
ATOM 707 C C . ASN A 1 91 ? 10.931 5.882 -15.040 1.00 98.06 91 ASN A C 1
ATOM 709 O O . ASN A 1 91 ? 9.744 5.551 -15.074 1.00 98.06 91 ASN A O 1
ATOM 713 N N . ALA A 1 92 ? 11.792 5.331 -14.180 1.00 96.62 92 ALA A N 1
ATOM 714 C CA . ALA A 1 92 ? 11.470 4.183 -13.317 1.00 96.62 92 ALA A CA 1
ATOM 715 C C . ALA A 1 92 ? 10.895 4.562 -11.931 1.00 96.62 92 ALA A C 1
ATOM 717 O O . ALA A 1 92 ? 11.346 4.084 -10.890 1.00 96.62 92 ALA A O 1
ATOM 718 N N . GLY A 1 93 ? 9.829 5.361 -11.918 1.00 93.69 93 GLY A N 1
ATOM 719 C CA . GLY A 1 93 ? 9.045 5.636 -10.710 1.00 93.69 93 GLY A CA 1
ATOM 720 C C . GLY A 1 93 ? 9.438 6.884 -9.937 1.00 93.69 93 GLY A C 1
ATOM 721 O O . GLY A 1 93 ? 10.343 7.620 -10.325 1.00 93.69 93 GLY A O 1
ATOM 722 N N . ASP A 1 94 ? 8.687 7.105 -8.857 1.00 95.00 94 ASP A N 1
ATOM 723 C CA . ASP A 1 94 ? 8.737 8.271 -7.975 1.00 95.00 94 ASP A CA 1
ATOM 724 C C . ASP A 1 94 ? 8.742 9.565 -8.795 1.00 95.00 94 ASP A C 1
ATOM 726 O O . ASP A 1 94 ? 9.669 10.383 -8.750 1.00 95.00 94 ASP A O 1
ATOM 730 N N . VAL A 1 95 ? 7.695 9.716 -9.617 1.00 96.31 95 VAL A N 1
ATOM 731 C CA . VAL A 1 95 ? 7.544 10.905 -10.458 1.00 96.31 95 VAL A CA 1
ATOM 732 C C . VAL A 1 95 ? 7.405 12.121 -9.550 1.00 96.31 95 VAL A C 1
ATOM 734 O O . VAL A 1 95 ? 8.168 13.081 -9.672 1.00 96.31 95 VAL A O 1
ATOM 737 N N . CYS A 1 96 ? 6.483 12.047 -8.598 1.00 93.69 96 CYS A N 1
ATOM 738 C CA . CYS A 1 96 ? 6.211 13.073 -7.598 1.00 93.69 96 CYS A CA 1
ATOM 739 C C . CYS A 1 96 ? 6.694 12.644 -6.202 1.00 93.69 96 CYS A C 1
ATOM 741 O O . CYS A 1 96 ? 6.895 11.459 -5.960 1.00 93.69 96 CYS A O 1
ATOM 743 N N . GLU A 1 97 ? 6.877 13.591 -5.274 1.00 89.38 97 GLU A N 1
ATOM 744 C CA . GLU A 1 97 ? 7.242 13.267 -3.880 1.00 89.38 97 GLU A CA 1
ATOM 745 C C . GLU A 1 97 ? 6.018 12.824 -3.062 1.00 89.38 97 GLU A C 1
ATOM 747 O O . GLU A 1 97 ? 6.154 11.976 -2.175 1.00 89.38 97 GLU A O 1
ATOM 752 N N . ILE A 1 98 ? 4.833 13.388 -3.324 1.00 85.62 98 ILE A N 1
ATOM 753 C CA . ILE A 1 98 ? 3.600 13.056 -2.592 1.00 85.62 98 ILE A CA 1
ATOM 754 C C . ILE A 1 98 ? 2.402 12.749 -3.497 1.00 85.62 98 ILE A C 1
ATOM 756 O O . ILE A 1 98 ? 1.362 12.336 -2.988 1.00 85.62 98 ILE A O 1
ATOM 760 N N . GLY A 1 99 ? 2.531 12.933 -4.812 1.00 88.19 99 GLY A N 1
ATOM 761 C CA . GLY A 1 99 ? 1.570 12.486 -5.823 1.00 88.19 99 GLY A CA 1
ATOM 762 C C . GLY A 1 99 ? 0.310 13.344 -5.910 1.00 88.19 99 GLY A C 1
ATOM 763 O O . GLY A 1 99 ? -0.768 12.812 -6.167 1.00 88.19 99 GLY A O 1
ATOM 764 N N . ASN A 1 100 ? 0.394 14.650 -5.624 1.00 86.06 100 ASN A N 1
ATOM 765 C CA . ASN A 1 100 ? -0.753 15.566 -5.697 1.00 86.06 100 ASN A CA 1
ATOM 766 C C . ASN A 1 100 ? -0.877 16.303 -7.045 1.00 86.06 100 ASN A C 1
ATOM 768 O O . ASN A 1 100 ? 0.028 16.282 -7.877 1.00 86.06 100 ASN A O 1
ATOM 772 N N . ASP A 1 101 ? -2.029 16.949 -7.262 1.00 88.25 101 ASP A N 1
ATOM 773 C CA . ASP A 1 101 ? -2.344 17.614 -8.533 1.00 88.25 101 ASP A CA 1
ATOM 774 C C . ASP A 1 101 ? -1.344 18.751 -8.864 1.00 88.25 101 ASP A C 1
ATOM 776 O O . ASP A 1 101 ? -0.999 18.925 -10.036 1.00 88.25 101 ASP A O 1
ATOM 780 N N . 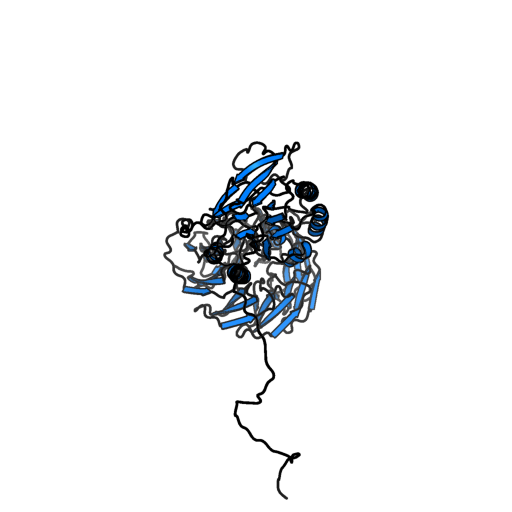ASP A 1 102 ? -0.828 19.466 -7.853 1.00 90.06 102 ASP A N 1
ATOM 781 C CA . ASP A 1 102 ? 0.162 20.544 -8.016 1.00 90.06 102 ASP A CA 1
ATOM 782 C C . ASP A 1 102 ? 1.533 20.000 -8.454 1.00 90.06 102 ASP A C 1
ATOM 784 O O . ASP A 1 102 ? 2.183 20.553 -9.342 1.00 90.06 102 ASP A O 1
ATOM 788 N N . GLU A 1 103 ? 1.978 18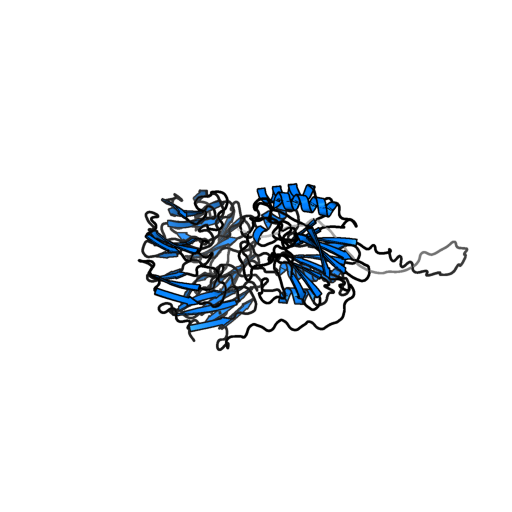.880 -7.883 1.00 92.94 103 GLU A N 1
ATOM 789 C CA . GLU A 1 103 ? 3.228 18.219 -8.271 1.00 92.94 103 GLU A CA 1
ATOM 790 C C . GLU A 1 103 ? 3.147 17.645 -9.686 1.00 92.94 103 GLU A C 1
ATOM 792 O O . GLU A 1 103 ? 4.107 17.753 -10.455 1.00 92.94 103 GLU A O 1
ATOM 797 N N . TYR A 1 104 ? 1.993 17.093 -10.068 1.00 95.31 104 TYR A N 1
ATOM 798 C CA . TYR A 1 104 ? 1.766 16.654 -11.443 1.00 95.31 104 TYR A CA 1
ATOM 799 C C . TYR A 1 104 ? 1.673 17.824 -12.426 1.00 95.31 104 TYR A C 1
ATOM 801 O O . TYR A 1 104 ? 2.027 17.663 -13.595 1.00 95.31 104 TYR A O 1
ATOM 809 N N . GLU A 1 105 ? 1.230 19.005 -11.989 1.00 95.56 105 GLU A N 1
ATOM 810 C CA . GLU A 1 105 ? 1.353 20.222 -12.790 1.00 95.56 105 GLU A CA 1
ATOM 811 C C . GLU A 1 105 ? 2.832 20.575 -12.988 1.00 95.56 105 GLU A C 1
ATOM 813 O O . GLU A 1 105 ? 3.255 20.713 -14.133 1.00 95.56 105 GLU A O 1
ATOM 818 N N . LEU A 1 106 ? 3.654 20.609 -11.931 1.00 95.56 106 LEU A N 1
ATOM 819 C CA . LEU A 1 106 ? 5.104 20.843 -12.056 1.00 95.56 106 LEU A CA 1
ATOM 820 C C . LEU A 1 106 ? 5.778 19.844 -13.010 1.00 95.56 106 LEU A C 1
ATOM 822 O O . LEU A 1 106 ? 6.569 20.248 -13.866 1.00 95.56 106 LEU A O 1
ATOM 826 N N . TYR A 1 107 ? 5.426 18.560 -12.909 1.00 96.62 107 TYR A N 1
ATOM 827 C CA . TYR A 1 107 ? 5.852 17.527 -13.853 1.00 96.62 107 TYR A CA 1
ATOM 828 C C . TYR A 1 107 ? 5.472 17.900 -15.292 1.00 96.62 107 TYR A C 1
ATOM 830 O O . TYR A 1 107 ? 6.347 18.005 -16.156 1.00 96.62 107 TYR A O 1
ATOM 838 N N . ARG A 1 108 ? 4.185 18.182 -15.548 1.00 96.06 108 ARG A N 1
ATOM 839 C CA . ARG A 1 108 ? 3.670 18.558 -16.876 1.00 96.06 108 ARG A CA 1
ATOM 840 C C . ARG A 1 108 ? 4.338 19.817 -17.428 1.00 96.06 108 ARG A C 1
ATOM 842 O O . ARG A 1 108 ? 4.514 19.927 -18.638 1.00 96.06 108 ARG A O 1
ATOM 849 N N . GLN A 1 109 ? 4.744 20.754 -16.575 1.00 95.50 109 GLN A N 1
ATOM 850 C CA . GLN A 1 109 ? 5.494 21.939 -16.988 1.00 95.50 109 GLN A CA 1
ATOM 851 C C . GLN A 1 109 ? 6.935 21.611 -17.380 1.00 95.50 109 GLN A C 1
ATOM 853 O O . GLN A 1 109 ? 7.402 22.080 -18.421 1.00 95.50 109 GLN A O 1
ATOM 858 N N . ALA A 1 110 ? 7.625 20.794 -16.584 1.00 94.31 110 ALA A N 1
ATOM 859 C CA . ALA A 1 110 ? 9.009 20.414 -16.834 1.00 94.31 110 ALA A CA 1
ATOM 860 C C . ALA A 1 110 ? 9.158 19.559 -18.098 1.00 94.31 110 ALA A C 1
ATOM 862 O O . ALA A 1 110 ? 10.049 19.823 -18.907 1.00 94.31 110 ALA A O 1
ATOM 863 N N . ILE A 1 111 ? 8.257 18.595 -18.328 1.00 94.44 111 ILE A N 1
ATOM 864 C CA . ILE A 1 111 ? 8.328 17.730 -19.517 1.00 94.44 111 ILE A CA 1
ATOM 865 C C . ILE A 1 111 ? 8.084 18.476 -20.829 1.00 94.44 111 ILE A C 1
ATOM 867 O O . ILE A 1 111 ? 8.470 17.970 -21.873 1.00 94.44 111 ILE A O 1
ATOM 871 N N . ARG A 1 112 ? 7.530 19.700 -20.824 1.00 94.38 112 ARG A N 1
ATOM 872 C CA . ARG A 1 112 ? 7.464 20.525 -22.050 1.00 94.38 112 ARG A CA 1
ATOM 873 C C . ARG A 1 112 ? 8.846 20.882 -22.600 1.00 94.38 112 ARG A C 1
ATOM 875 O O . ARG A 1 112 ? 8.954 21.251 -23.764 1.00 94.38 112 ARG A O 1
ATOM 882 N N . ARG A 1 113 ? 9.895 20.787 -21.776 1.00 95.12 113 ARG A N 1
ATOM 883 C CA . ARG A 1 113 ? 11.292 20.933 -22.213 1.00 95.12 113 ARG A CA 1
ATOM 884 C C . ARG A 1 113 ? 11.874 19.649 -22.801 1.00 95.12 113 ARG A C 1
ATOM 886 O O . ARG A 1 113 ? 12.933 19.703 -23.420 1.00 95.12 113 ARG A O 1
ATOM 893 N N . LEU A 1 114 ? 11.199 18.514 -22.620 1.00 96.81 114 LEU A N 1
ATOM 894 C CA . LEU A 1 114 ? 11.563 17.247 -23.228 1.00 96.81 114 LEU A CA 1
ATOM 895 C C . LEU A 1 114 ? 10.905 17.143 -24.611 1.00 96.81 114 LEU A C 1
ATOM 897 O O . LEU A 1 114 ? 9.691 17.024 -24.730 1.00 96.81 114 LEU A O 1
ATOM 901 N N . THR A 1 115 ? 11.708 17.163 -25.673 1.00 96.06 115 THR A N 1
ATOM 902 C CA . THR A 1 115 ? 11.214 17.045 -27.063 1.00 96.06 115 THR A CA 1
ATOM 903 C C . THR A 1 115 ? 10.996 15.595 -27.512 1.00 96.06 115 THR A C 1
ATOM 905 O O . THR A 1 115 ? 10.817 15.332 -28.700 1.00 96.06 115 THR A O 1
ATOM 908 N N . LEU A 1 116 ? 11.052 14.653 -26.568 1.00 97.44 116 LEU A N 1
ATOM 909 C CA . LEU A 1 116 ? 11.016 13.209 -26.780 1.00 97.44 116 LEU A CA 1
ATOM 910 C C . LEU A 1 116 ? 9.818 12.590 -26.047 1.00 97.44 116 LEU A C 1
ATOM 912 O O . LEU A 1 116 ? 9.430 13.099 -24.992 1.00 97.44 116 LEU A O 1
ATOM 916 N N . PRO A 1 117 ? 9.269 11.461 -26.531 1.00 97.75 117 PRO A N 1
ATOM 917 C CA . PRO A 1 117 ? 8.346 10.651 -25.744 1.00 97.75 117 PRO A CA 1
ATOM 918 C C . PRO A 1 117 ? 8.986 10.208 -24.421 1.00 97.75 117 PRO A C 1
ATOM 920 O O . PRO A 1 117 ? 10.168 9.859 -24.383 1.00 97.75 117 PRO A O 1
ATOM 923 N N . ILE A 1 118 ? 8.193 10.180 -23.349 1.00 98.12 118 ILE A N 1
ATOM 924 C CA . ILE A 1 118 ? 8.588 9.658 -22.037 1.00 98.12 118 ILE A CA 1
ATOM 925 C C . ILE A 1 118 ? 7.602 8.585 -21.587 1.00 98.12 118 ILE A C 1
ATOM 927 O O . ILE A 1 118 ? 6.393 8.800 -21.635 1.00 98.12 118 ILE A O 1
ATOM 931 N N . TYR A 1 119 ? 8.121 7.457 -21.116 1.00 98.31 119 TYR A N 1
ATOM 932 C CA . TYR A 1 119 ? 7.356 6.353 -20.547 1.00 98.31 119 TYR A CA 1
ATOM 933 C C . TYR A 1 119 ? 7.666 6.260 -19.060 1.00 98.31 119 TYR A C 1
ATOM 935 O O . TYR A 1 119 ? 8.812 6.023 -18.675 1.00 98.31 119 TYR A O 1
ATOM 943 N N . ASN A 1 120 ? 6.661 6.480 -18.221 1.00 98.06 120 ASN A N 1
ATOM 944 C CA . ASN A 1 120 ? 6.827 6.406 -16.777 1.00 98.06 120 ASN A CA 1
ATOM 945 C C . ASN A 1 120 ? 6.372 5.034 -16.260 1.00 98.06 120 ASN A C 1
ATOM 947 O O . ASN A 1 120 ? 5.416 4.443 -16.766 1.00 98.06 120 ASN A O 1
ATOM 951 N N . ALA A 1 121 ? 7.058 4.549 -15.232 1.00 97.69 121 ALA A N 1
ATOM 952 C CA . ALA A 1 121 ? 6.494 3.636 -14.246 1.00 97.69 121 ALA A CA 1
ATOM 953 C C . ALA A 1 121 ? 6.063 4.456 -13.014 1.00 97.69 121 ALA A C 1
ATOM 955 O O . ALA A 1 121 ? 6.639 5.524 -12.784 1.00 97.69 121 ALA A O 1
ATOM 956 N N . PRO A 1 122 ? 5.059 4.028 -12.235 1.00 97.19 122 PRO A N 1
ATOM 957 C CA . PRO A 1 122 ? 4.750 4.639 -10.943 1.00 97.19 122 PRO A CA 1
ATOM 958 C C . PRO A 1 122 ? 5.751 4.189 -9.871 1.00 97.19 122 PRO A C 1
ATOM 960 O O . PRO A 1 122 ? 6.241 3.058 -9.912 1.00 97.19 122 PRO A O 1
ATOM 963 N N . GLY A 1 123 ? 6.040 5.053 -8.893 1.00 95.94 123 GLY A N 1
ATOM 964 C CA . GLY A 1 123 ? 6.763 4.685 -7.670 1.00 95.94 123 GLY A CA 1
ATOM 965 C C . GLY A 1 123 ? 5.926 4.834 -6.408 1.00 95.94 123 GLY A C 1
ATOM 966 O O . GLY A 1 123 ? 4.773 5.272 -6.439 1.00 95.94 123 GLY A O 1
ATOM 967 N N . ASN A 1 124 ? 6.478 4.416 -5.268 1.00 93.12 124 ASN A N 1
ATOM 968 C CA . ASN A 1 124 ? 5.707 4.422 -4.031 1.00 93.12 124 ASN A CA 1
ATOM 969 C C . ASN A 1 124 ? 5.330 5.850 -3.605 1.00 93.12 124 ASN A C 1
ATOM 971 O O . ASN A 1 124 ? 4.278 6.032 -3.003 1.00 93.12 124 ASN A O 1
ATOM 975 N N . HIS A 1 125 ? 6.130 6.872 -3.916 1.00 92.00 125 HIS A N 1
ATOM 976 C CA . HIS A 1 125 ? 5.791 8.260 -3.591 1.00 92.00 125 HIS A CA 1
ATOM 977 C C . HIS A 1 125 ? 4.589 8.794 -4.385 1.00 92.00 125 HIS A C 1
ATOM 979 O O . HIS A 1 125 ? 3.842 9.623 -3.864 1.00 92.00 125 HIS A O 1
ATOM 985 N N . ASP A 1 126 ? 4.322 8.241 -5.572 1.00 93.12 126 ASP A N 1
ATOM 986 C CA . ASP A 1 126 ? 3.149 8.587 -6.380 1.00 93.12 126 ASP A CA 1
ATOM 987 C C . ASP A 1 126 ? 1.831 8.097 -5.754 1.00 93.12 126 ASP A C 1
ATOM 989 O O . ASP A 1 126 ? 0.777 8.695 -5.967 1.00 93.12 126 ASP A O 1
ATOM 993 N N . VAL A 1 127 ? 1.866 7.004 -4.977 1.00 89.44 127 VAL A N 1
ATOM 994 C CA . VAL A 1 127 ? 0.643 6.321 -4.505 1.00 89.44 127 VAL A CA 1
ATOM 995 C C . VAL A 1 127 ? 0.495 6.226 -2.988 1.00 89.44 127 VAL A C 1
ATOM 997 O O . VAL A 1 127 ? -0.565 5.829 -2.500 1.00 89.44 127 VAL A O 1
ATOM 1000 N N . ARG A 1 128 ? 1.547 6.543 -2.226 1.00 85.25 128 ARG A N 1
ATOM 1001 C CA . ARG A 1 128 ? 1.590 6.307 -0.776 1.00 85.25 128 ARG A CA 1
ATOM 1002 C C . ARG A 1 128 ? 0.935 7.403 0.051 1.00 85.25 128 ARG A C 1
ATOM 1004 O O . ARG A 1 128 ? 0.378 7.119 1.104 1.00 85.25 128 ARG A O 1
ATOM 1011 N N . TRP A 1 129 ? 1.046 8.648 -0.394 1.00 79.94 129 TRP A N 1
ATOM 1012 C CA . TRP A 1 129 ? 0.706 9.817 0.423 1.00 79.94 129 TRP A CA 1
ATOM 1013 C C . TRP A 1 129 ? -0.573 10.524 -0.027 1.00 79.94 129 TRP A C 1
ATOM 1015 O O . TRP A 1 129 ? -1.044 11.434 0.656 1.00 79.94 129 TRP A O 1
ATOM 1025 N N . ASN A 1 130 ? -1.134 10.119 -1.168 1.00 76.69 130 ASN A N 1
ATOM 1026 C CA . ASN A 1 130 ? -2.237 10.814 -1.816 1.00 76.69 130 ASN A CA 1
ATOM 1027 C C . ASN A 1 130 ? -3.542 10.003 -1.793 1.00 76.69 130 ASN A C 1
ATOM 1029 O O . ASN A 1 130 ? -3.515 8.818 -2.126 1.00 76.69 130 ASN A O 1
ATOM 1033 N N . PRO A 1 131 ? -4.701 10.636 -1.517 1.00 65.81 131 PRO A N 1
ATOM 1034 C CA . PRO A 1 131 ? -6.006 9.965 -1.547 1.00 65.81 131 PRO A CA 1
ATOM 1035 C C . PRO A 1 131 ? -6.430 9.373 -2.889 1.00 65.81 131 PRO A C 1
ATOM 1037 O O . PRO A 1 131 ? -7.250 8.459 -2.920 1.00 65.81 131 PRO A O 1
ATOM 1040 N N . ARG A 1 132 ? -5.911 9.905 -3.995 1.00 76.25 132 ARG A N 1
ATOM 1041 C CA . ARG A 1 132 ? -6.178 9.422 -5.353 1.00 76.25 132 ARG A CA 1
ATOM 1042 C C . ARG A 1 132 ? -5.224 8.307 -5.769 1.00 76.25 132 ARG A C 1
ATOM 1044 O O . ARG A 1 132 ? -5.526 7.582 -6.711 1.00 76.25 132 ARG A O 1
ATOM 1051 N N . GLY A 1 133 ? -4.068 8.195 -5.111 1.00 84.56 133 GLY A N 1
ATOM 1052 C CA . GLY A 1 133 ? -3.006 7.233 -5.406 1.00 84.56 133 GLY A CA 1
ATOM 1053 C C . GLY A 1 133 ? -2.811 6.948 -6.901 1.00 84.56 133 GLY A C 1
ATOM 1054 O O . GLY A 1 133 ? -2.458 7.835 -7.674 1.00 84.56 133 GLY A O 1
ATOM 1055 N N . LYS A 1 134 ? -3.104 5.712 -7.323 1.00 88.25 134 LYS A N 1
ATOM 1056 C CA . LYS A 1 134 ? -2.967 5.243 -8.716 1.00 88.25 134 LYS A CA 1
ATOM 1057 C C . LYS A 1 134 ? -3.835 6.009 -9.727 1.00 88.25 134 LYS A C 1
ATOM 1059 O O . LYS A 1 134 ? -3.418 6.225 -10.866 1.00 88.25 134 LYS A O 1
ATOM 1064 N N . GLU A 1 135 ? -5.026 6.456 -9.332 1.00 86.69 135 GLU A N 1
ATOM 1065 C CA . GLU A 1 135 ? -5.866 7.318 -10.174 1.00 86.69 135 GLU A CA 1
ATOM 1066 C C . GLU A 1 135 ? -5.221 8.700 -10.353 1.00 86.69 135 GLU A C 1
ATOM 1068 O O . GLU A 1 135 ? -5.195 9.240 -11.459 1.00 86.69 135 GLU A O 1
ATOM 1073 N N . GLY A 1 136 ? -4.661 9.250 -9.271 1.00 88.94 136 GLY A N 1
ATOM 1074 C CA . GLY A 1 136 ? -3.911 10.506 -9.294 1.00 88.94 136 GLY A CA 1
ATOM 1075 C C . GLY A 1 136 ? -2.740 10.431 -10.266 1.00 88.94 136 GLY A C 1
ATOM 1076 O O . GLY A 1 136 ? -2.636 11.272 -11.155 1.00 88.94 136 GLY A O 1
ATOM 1077 N N . TYR A 1 137 ? -1.944 9.364 -10.170 1.00 94.38 137 TYR A N 1
ATOM 1078 C CA . TYR A 1 137 ? -0.839 9.089 -11.085 1.00 94.38 137 TYR A CA 1
ATOM 1079 C C . TYR A 1 137 ? -1.284 9.041 -12.549 1.00 94.38 137 TYR A C 1
ATOM 1081 O O . TYR A 1 137 ? -0.806 9.825 -13.366 1.00 94.38 137 TYR A O 1
ATOM 1089 N N . THR A 1 138 ? -2.229 8.160 -12.891 1.00 94.31 138 THR A N 1
ATOM 1090 C CA . THR A 1 138 ? -2.643 7.954 -14.293 1.00 94.31 138 THR A CA 1
ATOM 1091 C C . THR A 1 138 ? -3.201 9.226 -14.928 1.00 94.31 138 THR A C 1
ATOM 1093 O O . THR A 1 138 ? -2.903 9.513 -16.086 1.00 94.31 138 THR A O 1
ATOM 1096 N N . ARG A 1 139 ? -3.948 10.040 -14.171 1.00 92.62 139 ARG A N 1
ATOM 1097 C CA . ARG A 1 139 ? -4.411 11.364 -14.619 1.00 92.62 139 ARG A CA 1
ATOM 1098 C C . ARG A 1 139 ? -3.257 12.360 -14.732 1.00 92.62 139 ARG A C 1
ATOM 1100 O O . ARG A 1 139 ? -3.155 13.071 -15.730 1.00 92.62 139 ARG A O 1
ATOM 1107 N N . GLY A 1 140 ? -2.397 12.402 -13.719 1.00 93.69 140 GLY A N 1
ATOM 1108 C CA . GLY A 1 140 ? -1.300 13.353 -13.593 1.00 93.69 140 GLY A CA 1
ATOM 1109 C C . GLY A 1 140 ? -0.251 13.214 -14.691 1.00 93.69 140 GLY A C 1
ATOM 1110 O O . GLY A 1 140 ? 0.141 14.219 -15.290 1.00 93.69 140 GLY A O 1
ATOM 1111 N N . VAL A 1 141 ? 0.144 11.974 -14.993 1.00 95.50 141 VAL A N 1
ATOM 1112 C CA . VAL A 1 141 ? 1.112 11.646 -16.050 1.00 95.50 141 VAL A CA 1
ATOM 1113 C C . VAL A 1 141 ? 0.463 11.349 -17.404 1.00 95.50 141 VAL A C 1
ATOM 1115 O O . VAL A 1 141 ? 1.158 11.347 -18.417 1.00 95.50 141 VAL A O 1
ATOM 1118 N N . SER A 1 142 ? -0.857 11.127 -17.443 1.00 95.19 142 SER A N 1
ATOM 1119 C CA . SER A 1 142 ? -1.618 10.758 -18.650 1.00 95.19 142 SER A CA 1
ATOM 1120 C C . SER A 1 142 ? -1.120 9.471 -19.330 1.00 95.19 142 SER A C 1
ATOM 1122 O O . SER A 1 142 ? -1.073 9.382 -20.555 1.00 95.19 142 SER A O 1
ATOM 1124 N N . GLN A 1 143 ? -0.740 8.468 -18.533 1.00 95.12 143 GLN A N 1
ATOM 1125 C CA . GLN A 1 143 ? -0.276 7.150 -18.989 1.00 95.12 143 GLN A CA 1
ATOM 1126 C C . GLN A 1 143 ? -0.935 6.040 -18.158 1.00 95.12 143 GLN A C 1
ATOM 1128 O O . GLN A 1 143 ? -1.343 6.297 -17.020 1.00 95.12 143 GLN A O 1
ATOM 1133 N N . PRO A 1 144 ? -1.068 4.812 -18.694 1.00 96.62 144 PRO A N 1
ATOM 1134 C CA . PRO A 1 144 ? -1.494 3.667 -17.894 1.00 96.62 144 PRO A CA 1
ATOM 1135 C C . PRO A 1 144 ? -0.446 3.314 -16.825 1.00 96.62 144 PRO A C 1
ATOM 1137 O O . PRO A 1 144 ? 0.712 3.714 -16.911 1.00 96.62 144 PRO A O 1
ATOM 1140 N N . LEU A 1 145 ? -0.853 2.529 -15.824 1.00 95.88 145 LEU A N 1
ATOM 1141 C CA . LEU A 1 145 ? 0.035 2.061 -14.749 1.00 95.88 145 LEU A CA 1
ATOM 1142 C C . LEU A 1 145 ? 1.166 1.155 -15.261 1.00 95.88 145 LEU A C 1
ATOM 1144 O O . LEU A 1 145 ? 2.277 1.193 -14.745 1.00 95.88 145 LEU A O 1
ATOM 1148 N N . PHE A 1 146 ? 0.871 0.353 -16.278 1.00 97.38 146 PHE A N 1
ATOM 1149 C CA . PHE A 1 146 ? 1.811 -0.525 -16.960 1.00 97.38 146 PHE A CA 1
ATOM 1150 C C . PHE A 1 146 ? 1.484 -0.544 -18.453 1.00 97.38 146 PHE A C 1
ATOM 1152 O O . PHE A 1 146 ? 0.329 -0.356 -18.850 1.00 97.38 146 PHE A O 1
ATOM 1159 N N . GLN A 1 147 ? 2.506 -0.720 -19.280 1.00 98.19 147 GLN A N 1
ATOM 1160 C CA . GLN A 1 147 ? 2.406 -0.634 -20.736 1.00 98.19 147 GLN A CA 1
ATOM 1161 C C . GLN A 1 147 ? 3.581 -1.334 -21.401 1.00 98.19 147 GLN A C 1
ATOM 1163 O O . GLN A 1 147 ? 4.624 -1.554 -20.784 1.00 98.19 147 GLN A O 1
ATOM 1168 N N . SER A 1 148 ? 3.417 -1.636 -22.683 1.00 98.56 148 SER A N 1
ATOM 1169 C CA . SER A 1 148 ? 4.493 -2.126 -23.525 1.00 98.56 148 SER A CA 1
ATOM 1170 C C . SER A 1 148 ? 4.446 -1.494 -24.907 1.00 98.56 148 SER A C 1
ATOM 1172 O O . SER A 1 148 ? 3.406 -1.004 -25.360 1.00 98.56 148 SER A O 1
ATOM 1174 N N . TRP A 1 149 ? 5.599 -1.455 -25.561 1.00 98.44 149 TRP A N 1
ATOM 1175 C CA . TRP A 1 149 ? 5.722 -0.970 -26.925 1.00 98.44 149 TRP A CA 1
ATOM 1176 C C . TRP A 1 149 ? 6.929 -1.587 -27.618 1.00 98.44 149 TRP A C 1
ATOM 1178 O O . TRP A 1 149 ? 7.879 -2.078 -27.006 1.00 98.44 149 TRP A O 1
ATOM 1188 N N . ASP A 1 150 ? 6.888 -1.501 -28.937 1.00 97.69 150 ASP A N 1
ATOM 1189 C CA . ASP A 1 150 ? 7.936 -1.971 -29.815 1.00 97.69 150 ASP A CA 1
ATOM 1190 C C . ASP A 1 150 ? 8.717 -0.776 -30.356 1.00 97.69 150 ASP A C 1
ATOM 1192 O O . ASP A 1 150 ? 8.129 0.192 -30.843 1.00 97.69 150 ASP A O 1
ATOM 1196 N N . TYR A 1 151 ? 10.047 -0.843 -30.314 1.00 96.75 151 TYR A N 1
ATOM 1197 C CA . TYR A 1 151 ? 10.892 0.108 -31.029 1.00 96.75 151 TYR A CA 1
ATOM 1198 C C . TYR A 1 151 ? 12.032 -0.636 -31.716 1.00 96.75 151 TYR A C 1
ATOM 1200 O O . TYR A 1 151 ? 12.834 -1.319 -31.072 1.00 96.75 151 TYR A O 1
ATOM 1208 N N . GLN A 1 152 ? 12.080 -0.525 -33.046 1.00 93.62 152 GLN A N 1
ATOM 1209 C CA . GLN A 1 152 ? 12.896 -1.392 -33.896 1.00 93.62 152 GLN A CA 1
ATOM 1210 C C . GLN A 1 152 ? 12.606 -2.872 -33.580 1.00 93.62 152 GLN A C 1
ATOM 1212 O O . GLN A 1 152 ? 11.475 -3.325 -33.725 1.00 93.62 152 GLN A O 1
ATOM 1217 N N . ASN A 1 153 ? 13.597 -3.640 -33.133 1.00 88.88 153 ASN A N 1
ATOM 1218 C CA . ASN A 1 153 ? 13.441 -5.053 -32.780 1.00 88.88 153 ASN A CA 1
ATOM 1219 C C . ASN A 1 153 ? 13.300 -5.307 -31.271 1.00 88.88 153 ASN A C 1
ATOM 1221 O O . ASN A 1 153 ? 13.205 -6.466 -30.872 1.00 88.88 153 ASN A O 1
ATOM 1225 N N . VAL A 1 154 ? 13.421 -4.282 -30.431 1.00 96.75 154 VAL A N 1
ATOM 1226 C CA . VAL A 1 154 ? 13.391 -4.452 -28.978 1.00 96.75 154 VAL A CA 1
ATOM 1227 C C . VAL A 1 154 ? 11.958 -4.236 -28.521 1.00 96.75 154 VAL A C 1
ATOM 1229 O O . VAL A 1 154 ? 11.227 -3.405 -29.068 1.00 96.75 154 VAL A O 1
ATOM 1232 N N . HIS A 1 155 ? 11.533 -5.054 -27.572 1.00 98.44 155 HIS A N 1
ATOM 1233 C CA . HIS A 1 155 ? 10.268 -4.892 -26.886 1.00 98.44 155 HIS A CA 1
ATOM 1234 C C . HIS A 1 155 ? 10.523 -4.259 -25.516 1.00 98.44 155 HIS A C 1
ATOM 1236 O O . HIS A 1 155 ? 11.415 -4.688 -24.781 1.00 98.44 155 HIS A O 1
ATOM 1242 N N . PHE A 1 156 ? 9.777 -3.213 -25.191 1.00 98.81 156 PHE A N 1
ATOM 1243 C CA . PHE A 1 156 ? 9.941 -2.438 -23.968 1.00 98.81 156 PHE A CA 1
ATOM 1244 C C . PHE A 1 156 ? 8.687 -2.542 -23.125 1.00 98.81 156 PHE A C 1
ATOM 1246 O O . PHE A 1 156 ? 7.580 -2.488 -23.655 1.00 98.81 156 PHE A O 1
ATOM 1253 N N . ILE A 1 157 ? 8.869 -2.669 -21.815 1.00 98.81 157 ILE A N 1
ATOM 1254 C CA . ILE A 1 157 ? 7.781 -2.801 -20.853 1.00 98.81 157 ILE A CA 1
ATOM 1255 C C . ILE A 1 157 ? 8.053 -1.874 -19.671 1.00 98.81 157 ILE A C 1
ATOM 1257 O O . ILE A 1 157 ? 9.166 -1.870 -19.136 1.00 98.81 157 ILE A O 1
ATOM 1261 N N . THR A 1 158 ? 7.027 -1.152 -19.216 1.00 98.56 158 THR A N 1
ATOM 1262 C CA . THR A 1 158 ? 6.995 -0.612 -17.852 1.00 98.56 158 THR A CA 1
ATOM 1263 C C . THR A 1 158 ? 5.939 -1.315 -17.008 1.00 98.56 158 THR A C 1
ATOM 1265 O O . THR A 1 158 ? 4.831 -1.569 -17.482 1.00 98.56 158 THR A O 1
ATOM 1268 N N . LEU A 1 159 ? 6.294 -1.646 -15.762 1.00 98.44 159 LEU A N 1
ATOM 1269 C CA . LEU A 1 159 ? 5.405 -2.299 -14.794 1.00 98.44 159 LEU A CA 1
ATOM 1270 C C . LEU A 1 159 ? 5.071 -1.366 -13.622 1.00 98.44 159 LEU A C 1
ATOM 1272 O O . LEU A 1 159 ? 5.871 -0.517 -13.227 1.00 98.44 159 LEU A O 1
ATOM 1276 N N . ASP A 1 160 ? 3.908 -1.588 -13.020 1.00 97.25 160 ASP A N 1
ATOM 1277 C CA . ASP A 1 160 ? 3.482 -1.000 -11.755 1.00 97.25 160 ASP A CA 1
ATOM 1278 C C . ASP A 1 160 ? 3.774 -1.974 -10.615 1.00 97.25 160 ASP A C 1
ATOM 1280 O O . ASP A 1 160 ? 3.039 -2.937 -10.399 1.00 97.25 160 ASP A O 1
ATOM 1284 N N . SER A 1 161 ? 4.845 -1.717 -9.869 1.00 96.00 161 SER A N 1
ATOM 1285 C CA . SER A 1 161 ? 5.164 -2.476 -8.659 1.00 96.00 161 SER A CA 1
ATOM 1286 C C . SER A 1 161 ? 4.590 -1.860 -7.390 1.00 96.00 161 SER A C 1
ATOM 1288 O O . SER A 1 161 ? 4.940 -2.296 -6.301 1.00 96.00 161 SER A O 1
ATOM 1290 N N . THR A 1 162 ? 3.762 -0.822 -7.490 1.00 94.44 162 THR A N 1
ATOM 1291 C CA . THR A 1 162 ? 3.300 -0.064 -6.330 1.00 94.44 162 THR A CA 1
ATOM 1292 C C . THR A 1 162 ? 2.079 -0.704 -5.678 1.00 94.44 162 THR A C 1
ATOM 1294 O O . THR A 1 162 ? 1.167 -1.206 -6.342 1.00 94.44 162 THR A O 1
ATOM 1297 N N . VAL A 1 163 ? 2.022 -0.629 -4.351 1.00 89.69 163 VAL A N 1
ATOM 1298 C CA . VAL A 1 163 ? 0.835 -0.962 -3.561 1.00 89.69 163 VAL A CA 1
ATOM 1299 C C . VAL A 1 163 ? 0.270 0.341 -3.002 1.00 89.69 163 VAL A C 1
ATOM 1301 O O . VAL A 1 163 ? 1.009 1.181 -2.487 1.00 89.69 163 VAL A O 1
ATOM 1304 N N . LEU A 1 164 ? -1.043 0.538 -3.140 1.00 86.69 164 LEU A N 1
ATOM 1305 C CA . LEU A 1 164 ? -1.718 1.756 -2.690 1.00 86.69 164 LEU A CA 1
ATOM 1306 C C . LEU A 1 164 ? -1.437 1.988 -1.192 1.00 86.69 164 LEU A C 1
ATOM 1308 O O . LEU A 1 164 ? -1.568 1.059 -0.394 1.00 86.69 164 LEU A O 1
ATOM 1312 N N . LEU A 1 165 ? -1.037 3.211 -0.819 1.00 84.69 165 LEU A N 1
ATOM 1313 C CA . LEU A 1 165 ? -0.718 3.608 0.567 1.00 84.69 165 LEU A CA 1
ATOM 1314 C C . LEU A 1 165 ? 0.460 2.856 1.220 1.00 84.69 165 LEU A C 1
ATOM 1316 O O . LEU A 1 165 ? 0.600 2.883 2.439 1.00 84.69 165 LEU A O 1
ATOM 1320 N N . ASN A 1 166 ? 1.339 2.227 0.432 1.00 86.62 166 ASN A N 1
ATOM 1321 C CA . ASN A 1 166 ? 2.439 1.408 0.947 1.00 86.62 166 ASN A CA 1
ATOM 1322 C C . ASN A 1 166 ? 3.814 1.812 0.418 1.00 86.62 166 ASN A C 1
ATOM 1324 O O . ASN A 1 166 ? 3.954 2.482 -0.602 1.00 86.62 166 ASN A O 1
ATOM 1328 N N . HIS A 1 167 ? 4.844 1.385 1.150 1.00 87.31 167 HIS A N 1
ATOM 1329 C CA . HIS A 1 167 ? 6.247 1.527 0.755 1.00 87.31 167 HIS A CA 1
ATOM 1330 C C . HIS A 1 167 ? 6.794 0.318 -0.013 1.00 87.31 167 HIS A C 1
ATOM 1332 O O . HIS A 1 167 ? 7.710 0.490 -0.803 1.00 87.31 167 HIS A O 1
ATOM 1338 N N . TRP A 1 168 ? 6.270 -0.879 0.254 1.00 89.75 168 TRP A N 1
ATOM 1339 C CA . TRP A 1 168 ? 6.743 -2.132 -0.335 1.00 89.75 168 TRP A CA 1
ATOM 1340 C C . TRP A 1 168 ? 6.008 -2.445 -1.637 1.00 89.75 168 TRP A C 1
ATOM 1342 O O . TRP A 1 168 ? 4.869 -2.009 -1.837 1.00 89.75 168 TRP A O 1
ATOM 1352 N N . GLY A 1 169 ? 6.660 -3.211 -2.509 1.00 92.56 169 GLY A N 1
ATOM 1353 C CA . GLY A 1 169 ? 6.165 -3.518 -3.838 1.00 92.56 169 GLY A CA 1
ATOM 1354 C C . GLY A 1 169 ? 5.462 -4.868 -3.960 1.00 92.56 169 GLY A C 1
ATOM 1355 O O . GLY A 1 169 ? 5.710 -5.803 -3.201 1.00 92.56 169 GLY A O 1
ATOM 1356 N N . HIS A 1 170 ? 4.592 -4.957 -4.962 1.00 93.31 170 HIS A N 1
ATOM 1357 C CA . HIS A 1 170 ? 3.880 -6.166 -5.374 1.00 93.31 170 HIS A CA 1
ATOM 1358 C C . HIS A 1 170 ? 3.474 -6.030 -6.848 1.00 93.31 170 HIS A C 1
ATOM 1360 O O . HIS A 1 170 ? 3.095 -4.941 -7.281 1.00 93.31 170 HIS A O 1
ATOM 1366 N N . ILE A 1 171 ? 3.512 -7.117 -7.621 1.00 93.38 171 ILE A N 1
ATOM 1367 C CA . ILE A 1 171 ? 2.989 -7.147 -8.995 1.00 93.38 171 ILE A CA 1
ATOM 1368 C C . ILE A 1 171 ? 1.646 -7.870 -8.985 1.00 93.38 171 ILE A C 1
ATOM 1370 O O . ILE A 1 171 ? 1.605 -9.086 -8.835 1.00 93.38 171 ILE A O 1
ATOM 1374 N N . SER A 1 172 ? 0.547 -7.137 -9.171 1.00 89.38 172 SER A N 1
ATOM 1375 C CA . SER A 1 172 ? -0.792 -7.737 -9.098 1.00 89.38 172 SER A CA 1
ATOM 1376 C C . SER A 1 172 ? -0.982 -8.888 -10.083 1.00 89.38 172 SER A C 1
ATOM 1378 O O . SER A 1 172 ? -0.423 -8.897 -11.188 1.00 89.38 172 SER A O 1
ATOM 1380 N N . ARG A 1 173 ? -1.860 -9.831 -9.728 1.00 86.19 173 ARG A N 1
ATOM 1381 C CA . ARG A 1 173 ? -2.141 -10.988 -10.590 1.00 86.19 173 ARG A CA 1
ATOM 1382 C C . ARG A 1 173 ? -2.588 -10.586 -11.998 1.00 86.19 173 ARG A C 1
ATOM 1384 O O . ARG A 1 173 ? -2.095 -11.127 -12.983 1.00 86.19 173 ARG A O 1
ATOM 1391 N N . ARG A 1 174 ? -3.462 -9.578 -12.087 1.00 88.19 174 ARG A N 1
ATOM 1392 C CA . ARG A 1 174 ? -3.943 -9.002 -13.354 1.00 88.19 174 ARG A CA 1
ATOM 1393 C C . ARG A 1 174 ? -2.793 -8.547 -14.255 1.00 88.19 174 ARG A C 1
ATOM 1395 O O . ARG A 1 174 ? -2.864 -8.715 -15.468 1.00 88.19 174 ARG A O 1
ATOM 1402 N N . GLN A 1 175 ? -1.761 -7.947 -13.671 1.00 93.38 175 GLN A N 1
ATOM 1403 C CA . GLN A 1 175 ? -0.602 -7.470 -14.413 1.00 93.38 175 GLN A CA 1
ATOM 1404 C C . GLN A 1 175 ? 0.320 -8.618 -14.833 1.00 93.38 175 GLN A C 1
ATOM 1406 O O . GLN A 1 175 ? 0.839 -8.586 -15.943 1.00 93.38 175 GLN A O 1
ATOM 1411 N N . LEU A 1 176 ? 0.498 -9.645 -13.994 1.00 94.38 176 LEU A N 1
ATOM 1412 C CA . LEU A 1 176 ? 1.248 -10.848 -14.374 1.00 94.38 176 LEU A CA 1
ATOM 1413 C C . LEU A 1 176 ? 0.584 -11.595 -15.538 1.00 94.38 176 LEU A C 1
ATOM 1415 O O . LEU A 1 176 ? 1.278 -12.012 -16.464 1.00 94.38 176 LEU A O 1
ATOM 1419 N N . ASP A 1 177 ? -0.744 -11.732 -15.512 1.00 94.75 177 ASP A N 1
ATOM 1420 C CA . ASP A 1 177 ? -1.496 -12.369 -16.596 1.00 94.75 177 ASP A CA 1
ATOM 1421 C C . ASP A 1 177 ? -1.397 -11.529 -17.891 1.00 94.75 177 ASP A C 1
ATOM 1423 O O . ASP A 1 177 ? -1.078 -12.070 -18.949 1.00 94.75 177 ASP A O 1
ATOM 1427 N N . TRP A 1 178 ? -1.540 -10.197 -17.801 1.00 97.75 178 TRP A N 1
ATOM 1428 C CA . TRP A 1 178 ? -1.306 -9.285 -18.933 1.00 97.75 178 TRP A CA 1
ATOM 1429 C C . TRP A 1 178 ? 0.113 -9.408 -19.505 1.00 97.75 178 TRP A C 1
ATOM 1431 O O . TRP A 1 178 ? 0.280 -9.487 -20.720 1.00 97.75 178 TRP A O 1
ATOM 1441 N N . LEU A 1 179 ? 1.134 -9.456 -18.647 1.00 98.44 179 LEU A N 1
ATOM 1442 C CA . LEU A 1 179 ? 2.533 -9.573 -19.058 1.00 98.44 179 LEU A CA 1
ATOM 1443 C C . LEU A 1 179 ? 2.788 -10.891 -19.800 1.00 98.44 179 LEU A C 1
ATOM 1445 O O . LEU A 1 179 ? 3.499 -10.909 -20.805 1.00 98.44 179 LEU A O 1
ATOM 1449 N N . ALA A 1 180 ? 2.197 -11.992 -19.329 1.00 97.81 180 ALA A N 1
ATOM 1450 C CA . ALA A 1 180 ? 2.297 -13.287 -19.991 1.00 97.81 180 ALA A CA 1
ATOM 1451 C C . ALA A 1 180 ? 1.671 -13.258 -21.396 1.00 97.81 180 ALA A C 1
ATOM 1453 O O . ALA A 1 180 ? 2.276 -13.757 -22.347 1.00 97.81 180 ALA A O 1
ATOM 1454 N N . GLU A 1 181 ? 0.488 -12.652 -21.531 1.00 98.31 181 GLU A N 1
ATOM 1455 C CA . GLU A 1 181 ? -0.184 -12.462 -22.821 1.00 98.31 181 GLU A CA 1
ATOM 1456 C C . GLU A 1 181 ? 0.614 -11.557 -23.757 1.00 98.31 181 GLU A C 1
ATOM 1458 O O . GLU A 1 181 ? 0.655 -11.793 -24.963 1.00 98.31 181 GLU A O 1
ATOM 1463 N N . ASP A 1 182 ? 1.246 -10.517 -23.220 1.00 98.44 182 ASP A N 1
ATOM 1464 C CA . ASP A 1 182 ? 2.002 -9.560 -24.010 1.00 98.44 182 ASP A CA 1
ATOM 1465 C C . ASP A 1 182 ? 3.295 -10.154 -24.570 1.00 98.44 182 ASP A C 1
ATOM 1467 O O . ASP A 1 182 ? 3.527 -10.118 -25.781 1.00 98.44 182 ASP A O 1
ATOM 1471 N N . LEU A 1 183 ? 4.076 -10.822 -23.719 1.00 97.75 183 LEU A N 1
ATOM 1472 C CA . LEU A 1 183 ? 5.303 -11.503 -24.126 1.00 97.75 183 LEU A CA 1
ATOM 1473 C C . LEU A 1 183 ? 5.030 -12.644 -25.120 1.00 97.75 183 LEU A C 1
ATOM 1475 O O . LEU A 1 183 ? 5.816 -12.873 -26.044 1.00 97.75 183 LEU A O 1
ATOM 1479 N N . ALA A 1 184 ? 3.887 -13.327 -25.006 1.00 97.44 184 ALA A N 1
ATOM 1480 C CA . ALA A 1 184 ? 3.504 -14.373 -25.952 1.00 97.44 184 ALA A CA 1
ATOM 1481 C C . ALA A 1 184 ? 3.369 -13.855 -27.399 1.00 97.44 184 ALA A C 1
ATOM 1483 O O . ALA A 1 184 ? 3.610 -14.614 -28.339 1.00 97.44 184 ALA A O 1
ATOM 1484 N N . LYS A 1 185 ? 3.044 -12.567 -27.598 1.00 97.12 185 LYS A N 1
ATOM 1485 C CA . LYS A 1 185 ? 2.907 -11.952 -28.934 1.00 97.12 185 LYS A CA 1
ATOM 1486 C C . LYS A 1 185 ? 4.244 -11.798 -29.657 1.00 97.12 185 LYS A C 1
ATOM 1488 O O . LYS A 1 185 ? 4.271 -11.807 -30.885 1.00 97.12 185 LYS A O 1
ATOM 1493 N N . ILE A 1 186 ? 5.338 -11.627 -28.914 1.00 95.44 186 ILE A N 1
ATOM 1494 C CA . ILE A 1 186 ? 6.663 -11.329 -29.477 1.00 95.44 186 ILE A CA 1
ATOM 1495 C C . ILE A 1 186 ? 7.560 -12.563 -29.627 1.00 95.44 186 ILE A C 1
ATOM 1497 O O . ILE A 1 186 ? 8.569 -12.505 -30.332 1.00 95.44 186 ILE A O 1
ATOM 1501 N N . GLY A 1 187 ? 7.191 -13.676 -28.990 1.00 91.81 187 GLY A N 1
ATOM 1502 C CA . GLY A 1 187 ? 7.972 -14.908 -28.994 1.00 91.81 187 GLY A CA 1
ATOM 1503 C C . GLY A 1 187 ? 9.223 -14.857 -28.099 1.00 91.81 187 GLY A C 1
ATOM 1504 O O . GLY A 1 187 ? 9.570 -13.821 -27.535 1.00 91.81 187 GLY A O 1
ATOM 1505 N N . PRO A 1 188 ? 9.920 -15.994 -27.940 1.00 93.00 188 PRO A N 1
ATOM 1506 C CA . PRO A 1 188 ? 10.936 -16.177 -26.899 1.00 93.00 188 PRO A CA 1
ATOM 1507 C C . PRO A 1 188 ? 12.273 -15.465 -27.158 1.00 93.00 188 PRO A C 1
ATOM 1509 O O . PRO A 1 188 ? 13.043 -15.276 -26.217 1.00 93.00 188 PRO A O 1
ATOM 1512 N N . ASP A 1 189 ? 12.575 -15.105 -28.407 1.00 92.06 189 ASP A N 1
ATOM 1513 C CA . ASP A 1 189 ? 13.917 -14.655 -28.812 1.00 92.06 189 ASP A CA 1
ATOM 1514 C C . ASP A 1 189 ? 14.044 -13.138 -28.930 1.00 92.06 189 ASP A C 1
ATOM 1516 O O . ASP A 1 189 ? 15.152 -12.591 -28.886 1.00 92.06 189 ASP A O 1
ATOM 1520 N N . ARG A 1 190 ? 12.913 -12.443 -29.070 1.00 94.19 190 ARG A N 1
ATOM 1521 C CA . ARG A 1 190 ? 12.895 -10.995 -29.215 1.00 94.19 190 ARG A CA 1
ATOM 1522 C C . ARG A 1 190 ? 13.436 -10.334 -27.934 1.00 94.19 190 ARG A C 1
ATOM 1524 O O . ARG A 1 190 ? 12.938 -10.660 -26.859 1.00 94.19 190 ARG A O 1
ATOM 1531 N N . PRO A 1 191 ? 14.447 -9.441 -28.012 1.00 96.50 191 PRO A N 1
ATOM 1532 C CA . PRO A 1 191 ? 15.022 -8.821 -26.822 1.00 96.50 191 PRO A CA 1
ATOM 1533 C C . PRO A 1 191 ? 14.003 -7.965 -26.075 1.00 96.50 191 PRO A C 1
ATOM 1535 O O . PRO A 1 191 ? 13.294 -7.169 -26.696 1.00 96.50 191 PRO A O 1
ATOM 1538 N N . VAL A 1 192 ? 13.983 -8.096 -24.751 1.00 98.00 192 VAL A N 1
ATOM 1539 C CA . VAL A 1 192 ? 13.052 -7.392 -23.867 1.00 98.00 192 VAL A CA 1
ATOM 1540 C C . VAL A 1 192 ? 13.801 -6.532 -22.851 1.00 98.00 192 VAL A C 1
ATOM 1542 O O . VAL A 1 192 ? 14.715 -7.010 -22.172 1.00 98.00 192 VAL A O 1
ATOM 1545 N N . VAL A 1 193 ? 13.386 -5.273 -22.716 1.00 98.62 193 VAL A N 1
ATOM 1546 C CA . VAL A 1 193 ? 13.818 -4.357 -21.650 1.00 98.62 193 VAL A CA 1
ATOM 1547 C C . VAL A 1 193 ? 12.629 -4.083 -20.734 1.00 98.62 193 VAL A C 1
ATOM 1549 O O . VAL A 1 193 ? 11.579 -3.653 -21.207 1.00 98.62 193 VAL A O 1
ATOM 1552 N N . ILE A 1 194 ? 12.787 -4.321 -19.431 1.00 98.62 194 ILE A N 1
ATOM 1553 C CA . ILE A 1 194 ? 11.706 -4.162 -18.446 1.00 98.62 194 ILE A CA 1
ATOM 1554 C C . ILE A 1 194 ? 12.107 -3.112 -17.410 1.00 98.62 194 ILE A C 1
ATOM 1556 O O . ILE A 1 194 ? 13.163 -3.234 -16.787 1.00 98.62 194 ILE A O 1
ATOM 1560 N N . GLY A 1 195 ? 11.265 -2.095 -17.213 1.00 98.06 195 GLY A N 1
ATOM 1561 C CA . GLY A 1 195 ? 11.489 -1.018 -16.249 1.00 98.06 195 GLY A CA 1
ATOM 1562 C C . GLY A 1 195 ? 10.371 -0.860 -15.217 1.00 98.06 195 GLY A C 1
ATOM 1563 O O . GLY A 1 195 ? 9.201 -0.839 -15.577 1.00 98.06 195 GLY A O 1
ATOM 1564 N N . PHE A 1 196 ? 10.702 -0.735 -13.932 1.00 98.00 196 PHE A N 1
ATOM 1565 C CA . PHE A 1 196 ? 9.738 -0.421 -12.864 1.00 98.00 196 PHE A CA 1
ATOM 1566 C C . PHE A 1 196 ? 10.446 0.012 -11.580 1.00 98.00 196 PHE A C 1
ATOM 1568 O O . PHE A 1 196 ? 11.662 -0.075 -11.479 1.00 98.00 196 PHE A O 1
ATOM 1575 N N . HIS A 1 197 ? 9.692 0.494 -10.595 1.00 97.56 197 HIS A N 1
ATOM 1576 C CA . HIS A 1 197 ? 10.272 1.220 -9.469 1.00 97.56 197 HIS A CA 1
ATOM 1577 C C . HIS A 1 197 ? 11.002 0.351 -8.428 1.00 97.56 197 HIS A C 1
ATOM 1579 O O . HIS A 1 197 ? 12.213 0.474 -8.263 1.00 97.56 197 HIS A O 1
ATOM 1585 N N . HIS A 1 198 ? 10.284 -0.522 -7.713 1.00 96.00 198 HIS A N 1
ATOM 1586 C CA . HIS A 1 198 ? 10.863 -1.367 -6.659 1.00 96.00 198 HIS A CA 1
ATOM 1587 C C . HIS A 1 198 ? 11.837 -2.403 -7.212 1.00 96.00 198 HIS A C 1
ATOM 1589 O O . HIS A 1 198 ? 11.566 -3.004 -8.248 1.00 96.00 198 HIS A O 1
ATOM 1595 N N . TRP A 1 199 ? 12.941 -2.658 -6.506 1.00 93.69 199 TRP A N 1
ATOM 1596 C CA . TRP A 1 199 ? 13.948 -3.569 -7.034 1.00 93.69 199 TRP A CA 1
ATOM 1597 C C . TRP A 1 199 ? 13.633 -5.058 -6.834 1.00 93.69 199 TRP A C 1
ATOM 1599 O O . TRP A 1 199 ? 12.936 -5.432 -5.892 1.00 93.69 199 TRP A O 1
ATOM 1609 N N . ILE A 1 200 ? 14.215 -5.914 -7.679 1.00 93.69 200 ILE A N 1
ATOM 1610 C CA . ILE A 1 200 ? 14.131 -7.383 -7.570 1.00 93.69 200 ILE A CA 1
ATOM 1611 C C . ILE A 1 200 ? 15.499 -8.065 -7.696 1.00 93.69 200 ILE A C 1
ATOM 1613 O O . ILE A 1 200 ? 16.448 -7.498 -8.249 1.00 93.69 200 ILE A O 1
ATOM 1617 N N . GLY A 1 201 ? 15.596 -9.307 -7.218 1.00 87.75 201 GLY A N 1
ATOM 1618 C CA . GLY A 1 201 ? 16.797 -10.138 -7.355 1.00 87.75 201 GLY A CA 1
ATOM 1619 C C . GLY A 1 201 ? 17.984 -9.619 -6.541 1.00 87.75 201 GLY A C 1
ATOM 1620 O O . GLY A 1 201 ? 19.129 -9.687 -6.990 1.00 87.75 201 GLY A O 1
ATOM 1621 N N . ARG A 1 202 ? 17.702 -9.062 -5.359 1.00 86.44 202 ARG A N 1
ATOM 1622 C CA . ARG A 1 202 ? 18.691 -8.561 -4.393 1.00 86.44 202 ARG A CA 1
ATOM 1623 C C . ARG A 1 202 ? 18.476 -9.185 -3.013 1.00 86.44 202 ARG A C 1
ATOM 1625 O O . ARG A 1 202 ? 17.484 -9.857 -2.767 1.00 86.44 202 ARG A O 1
ATOM 1632 N N . ASP A 1 203 ? 19.423 -8.940 -2.114 1.00 74.25 203 ASP A N 1
ATOM 1633 C CA . ASP A 1 203 ? 19.449 -9.420 -0.729 1.00 74.25 203 ASP A CA 1
ATOM 1634 C C . ASP A 1 203 ? 18.220 -8.995 0.089 1.00 74.25 203 ASP A C 1
ATOM 1636 O O . ASP A 1 203 ? 17.656 -9.795 0.837 1.00 74.25 203 ASP A O 1
ATOM 1640 N N . LYS A 1 204 ? 17.768 -7.749 -0.083 1.00 79.50 204 LYS A N 1
ATOM 1641 C CA . LYS A 1 204 ? 16.528 -7.251 0.515 1.00 79.50 204 LYS A CA 1
ATOM 1642 C C . LYS A 1 204 ? 15.394 -7.328 -0.504 1.00 79.50 204 LYS A C 1
ATOM 1644 O O . LYS A 1 204 ? 15.370 -6.540 -1.446 1.00 79.50 204 LYS A O 1
ATOM 1649 N N . VAL A 1 205 ? 14.442 -8.231 -0.286 1.00 84.19 205 VAL A N 1
ATOM 1650 C CA . VAL A 1 205 ? 13.236 -8.367 -1.121 1.00 84.19 205 VAL A CA 1
ATOM 1651 C C . VAL A 1 205 ? 12.360 -7.123 -0.969 1.00 84.19 205 VAL A C 1
ATOM 1653 O O . VAL A 1 205 ? 11.906 -6.850 0.139 1.00 84.19 205 VAL A O 1
ATOM 1656 N N . GLN A 1 206 ? 12.138 -6.381 -2.060 1.00 88.75 206 GLN A N 1
ATOM 1657 C CA . GLN A 1 206 ? 11.208 -5.238 -2.107 1.00 88.75 206 GLN A CA 1
ATOM 1658 C C . GLN A 1 206 ? 9.892 -5.555 -2.813 1.00 88.75 206 GLN A C 1
ATOM 1660 O O . GLN A 1 206 ? 8.900 -4.884 -2.553 1.00 88.75 206 GLN A O 1
ATOM 1665 N N . VAL A 1 207 ? 9.896 -6.538 -3.714 1.00 92.12 207 VAL A N 1
ATOM 1666 C CA . VAL A 1 207 ? 8.697 -7.057 -4.373 1.00 92.12 207 VAL A CA 1
ATOM 1667 C C . VAL A 1 207 ? 8.510 -8.487 -3.904 1.00 92.12 207 VAL A C 1
ATOM 1669 O O . VAL A 1 207 ? 9.306 -9.364 -4.238 1.00 92.12 207 VAL A O 1
ATOM 1672 N N . ASP A 1 208 ? 7.479 -8.734 -3.112 1.00 87.31 208 ASP A N 1
ATOM 1673 C CA . ASP A 1 208 ? 7.272 -10.039 -2.481 1.00 87.31 208 ASP A CA 1
ATOM 1674 C C . ASP A 1 208 ? 7.076 -11.197 -3.456 1.00 87.31 208 ASP A C 1
ATOM 1676 O O . ASP A 1 208 ? 7.521 -12.315 -3.190 1.00 87.31 208 ASP A O 1
ATOM 1680 N N . ASN A 1 209 ? 6.425 -10.931 -4.584 1.00 89.12 209 ASN A N 1
ATOM 1681 C CA . ASN A 1 209 ? 6.165 -11.907 -5.626 1.00 89.12 209 ASN A CA 1
ATOM 1682 C C . ASN A 1 209 ? 7.137 -11.788 -6.808 1.00 89.12 209 ASN A C 1
ATOM 1684 O O . ASN A 1 209 ? 6.820 -12.229 -7.914 1.00 89.12 209 ASN A O 1
ATOM 1688 N N . GLU A 1 210 ? 8.359 -11.282 -6.581 1.00 90.12 210 GLU A N 1
ATOM 1689 C CA . GLU A 1 210 ? 9.405 -11.221 -7.614 1.00 90.12 210 GLU A CA 1
ATOM 1690 C C . GLU A 1 210 ? 9.635 -12.580 -8.295 1.00 90.12 210 GLU A C 1
ATOM 1692 O O . GLU A 1 210 ? 9.893 -12.643 -9.491 1.00 90.12 210 GLU A O 1
ATOM 1697 N N . GLN A 1 211 ? 9.455 -13.691 -7.577 1.00 87.06 211 GLN A N 1
ATOM 1698 C CA . GLN A 1 211 ? 9.607 -15.035 -8.136 1.00 87.06 211 GLN A CA 1
ATOM 1699 C C . GLN A 1 211 ? 8.483 -15.409 -9.112 1.00 87.06 211 GLN A C 1
ATOM 1701 O O . GLN A 1 211 ? 8.715 -16.162 -10.054 1.00 87.06 211 GLN A O 1
ATOM 1706 N N . GLU A 1 212 ? 7.266 -14.900 -8.919 1.00 89.00 212 GLU A N 1
ATOM 1707 C CA . GLU A 1 212 ? 6.176 -15.087 -9.882 1.00 89.00 212 GLU A CA 1
ATOM 1708 C C . GLU A 1 212 ? 6.446 -14.303 -11.161 1.00 89.00 212 GLU A C 1
ATOM 1710 O O . GLU A 1 212 ? 6.366 -14.875 -12.249 1.00 89.00 212 GLU A O 1
ATOM 1715 N N . LEU A 1 213 ? 6.874 -13.044 -11.024 1.00 93.81 213 LEU A N 1
ATOM 1716 C CA . LEU A 1 213 ? 7.339 -12.230 -12.144 1.00 93.81 213 LEU A CA 1
ATOM 1717 C C . LEU A 1 213 ? 8.459 -12.943 -12.916 1.00 93.81 213 LEU A C 1
ATOM 1719 O O . LEU A 1 213 ? 8.381 -13.084 -14.136 1.00 93.81 213 LEU A O 1
ATOM 1723 N N . LEU A 1 214 ? 9.468 -13.459 -12.209 1.00 92.69 214 LEU A N 1
ATOM 1724 C CA . LEU A 1 214 ? 10.597 -14.157 -12.823 1.00 92.69 214 LEU A CA 1
ATOM 1725 C C . LEU A 1 214 ? 10.175 -15.430 -13.565 1.00 92.69 214 LEU A C 1
ATOM 1727 O O . LEU A 1 214 ? 10.729 -15.714 -14.625 1.00 92.69 214 LEU A O 1
ATOM 1731 N N . ARG A 1 215 ? 9.173 -16.169 -13.071 1.00 91.12 215 ARG A N 1
ATOM 1732 C CA . ARG A 1 215 ? 8.608 -17.326 -13.790 1.00 91.12 215 ARG A CA 1
ATOM 1733 C C . ARG A 1 215 ? 7.885 -16.918 -15.071 1.00 91.12 215 ARG A C 1
ATOM 1735 O O . ARG A 1 215 ? 8.038 -17.613 -16.071 1.00 91.12 215 ARG A O 1
ATOM 1742 N N . VAL A 1 216 ? 7.128 -15.816 -15.051 1.00 94.19 216 VAL A N 1
ATOM 1743 C CA . VAL A 1 216 ? 6.418 -15.306 -16.239 1.00 94.19 216 VAL A CA 1
ATOM 1744 C C . VAL A 1 216 ? 7.404 -14.926 -17.344 1.00 94.19 216 VAL A C 1
ATOM 1746 O O . VAL A 1 216 ? 7.182 -15.266 -18.504 1.00 94.19 216 VAL A O 1
ATOM 1749 N N . VAL A 1 217 ? 8.516 -14.273 -16.995 1.00 94.81 217 VAL A N 1
ATOM 1750 C CA . VAL A 1 217 ? 9.485 -13.788 -17.993 1.00 94.81 217 VAL A CA 1
ATOM 1751 C C . VAL A 1 217 ? 10.547 -14.817 -18.390 1.00 94.81 217 VAL A C 1
ATOM 1753 O O . VAL A 1 217 ? 11.168 -14.657 -19.436 1.00 94.81 217 VAL A O 1
ATOM 1756 N N . ALA A 1 218 ? 10.764 -15.878 -17.602 1.00 91.25 218 ALA A N 1
ATOM 1757 C CA . ALA A 1 218 ? 11.814 -16.879 -17.839 1.00 91.25 218 ALA A CA 1
ATOM 1758 C C . ALA A 1 218 ? 11.850 -17.488 -19.262 1.00 91.25 218 ALA A C 1
ATOM 1760 O O . ALA A 1 218 ? 12.948 -17.757 -19.764 1.00 91.25 218 ALA A O 1
ATOM 1761 N N . PRO A 1 219 ? 10.712 -17.714 -19.954 1.00 92.00 219 PRO A N 1
ATOM 1762 C CA . PRO A 1 219 ? 10.727 -18.221 -21.326 1.00 92.00 219 PRO A CA 1
ATOM 1763 C C . PRO A 1 219 ? 11.286 -17.237 -22.366 1.00 92.00 219 PRO A C 1
ATOM 1765 O O . PRO A 1 219 ? 11.664 -17.684 -23.454 1.00 92.00 219 PRO A O 1
ATOM 1768 N N . TYR A 1 220 ? 11.371 -15.945 -22.039 1.00 93.88 220 TYR A N 1
ATOM 1769 C CA . TYR A 1 220 ? 11.628 -14.841 -22.966 1.00 93.88 220 TYR A CA 1
ATOM 1770 C C . TYR A 1 220 ? 13.022 -14.219 -22.781 1.00 93.88 220 TYR A C 1
ATOM 1772 O O . TYR A 1 220 ? 13.666 -14.357 -21.740 1.00 93.88 220 TYR A O 1
ATOM 1780 N N . ASN A 1 221 ? 13.509 -13.529 -23.812 1.00 94.94 221 ASN A N 1
ATOM 1781 C CA . ASN A 1 221 ? 14.850 -12.948 -23.863 1.00 94.94 221 ASN A CA 1
ATOM 1782 C C . ASN A 1 221 ? 14.919 -11.565 -23.184 1.00 94.94 221 ASN A C 1
ATOM 1784 O O . ASN A 1 221 ? 15.106 -10.541 -23.842 1.00 94.94 221 ASN A O 1
ATOM 1788 N N . VAL A 1 222 ? 14.762 -11.524 -21.857 1.00 95.88 222 VAL A N 1
ATOM 1789 C CA . VAL A 1 222 ? 14.984 -10.292 -21.081 1.00 95.88 222 VAL A CA 1
ATOM 1790 C C . VAL A 1 222 ? 16.477 -9.978 -21.027 1.00 95.88 222 VAL A C 1
ATOM 1792 O O . VAL A 1 222 ? 17.262 -10.762 -20.499 1.00 95.88 222 VAL A O 1
ATOM 1795 N N . VAL A 1 223 ? 16.871 -8.824 -21.567 1.00 96.38 223 VAL A N 1
ATOM 1796 C CA . VAL A 1 223 ? 18.282 -8.424 -21.709 1.00 96.38 223 VAL A CA 1
ATOM 1797 C C . VAL A 1 223 ? 18.703 -7.347 -20.711 1.00 96.38 223 VAL A C 1
ATOM 1799 O O . VAL A 1 223 ? 19.875 -7.301 -20.328 1.00 96.38 223 VAL A O 1
ATOM 1802 N N . LEU A 1 224 ? 17.765 -6.505 -20.262 1.00 97.88 224 LEU A N 1
ATOM 1803 C CA . LEU A 1 224 ? 18.045 -5.398 -19.349 1.00 97.88 224 LEU A CA 1
ATOM 1804 C C . LEU A 1 224 ? 16.850 -5.090 -18.435 1.00 97.88 224 LEU A C 1
ATOM 1806 O O . LEU A 1 224 ? 15.724 -4.924 -18.906 1.00 97.88 224 LEU A O 1
ATOM 1810 N N . TRP A 1 225 ? 17.131 -4.955 -17.140 1.00 98.19 225 TRP A N 1
ATOM 1811 C CA . TRP A 1 225 ? 16.202 -4.470 -16.121 1.00 98.19 225 TRP A CA 1
ATOM 1812 C C . TRP A 1 225 ? 16.572 -3.050 -15.682 1.00 98.19 225 TRP A C 1
ATOM 1814 O O . TRP A 1 225 ? 17.724 -2.798 -15.318 1.00 98.19 225 TRP A O 1
ATOM 1824 N N . LEU A 1 226 ? 15.593 -2.145 -15.683 1.00 98.19 226 LEU A N 1
ATOM 1825 C CA . LEU A 1 226 ? 15.738 -0.742 -15.283 1.00 98.19 226 LEU A CA 1
ATOM 1826 C C . LEU A 1 226 ? 14.946 -0.493 -13.994 1.00 98.19 226 LEU A C 1
ATOM 1828 O O . LEU A 1 226 ? 13.721 -0.603 -14.002 1.00 98.19 226 LEU A O 1
ATOM 1832 N N . GLN A 1 227 ? 15.621 -0.203 -12.882 1.00 95.62 227 GLN A N 1
ATOM 1833 C CA . GLN A 1 227 ? 14.980 -0.142 -11.562 1.00 95.62 227 GLN A CA 1
ATOM 1834 C C . GLN A 1 227 ? 15.277 1.166 -10.816 1.00 95.62 227 GLN A C 1
ATOM 1836 O O . GLN A 1 227 ? 16.332 1.767 -11.014 1.00 95.62 227 GLN A O 1
ATOM 1841 N N . GLY A 1 228 ? 14.340 1.604 -9.970 1.00 92.31 228 GLY A N 1
ATOM 1842 C CA . GLY A 1 228 ? 14.405 2.852 -9.195 1.00 92.31 228 GLY A CA 1
ATOM 1843 C C . GLY A 1 228 ? 14.527 2.630 -7.682 1.00 92.31 228 GLY A C 1
ATOM 1844 O O . GLY A 1 228 ? 15.155 1.667 -7.234 1.00 92.31 228 GLY A O 1
ATOM 1845 N N . HIS A 1 229 ? 13.917 3.513 -6.882 1.00 89.50 229 HIS A N 1
ATOM 1846 C CA . HIS A 1 229 ? 13.662 3.386 -5.431 1.00 89.50 229 HIS A CA 1
ATOM 1847 C C . HIS A 1 229 ? 14.878 3.549 -4.499 1.00 89.50 229 HIS A C 1
ATOM 1849 O O . HIS A 1 229 ? 14.802 4.193 -3.450 1.00 89.50 229 HIS A O 1
ATOM 1855 N N . GLY A 1 230 ? 16.028 2.967 -4.845 1.00 84.44 230 GLY A N 1
ATOM 1856 C CA . GLY A 1 230 ? 17.208 2.959 -3.972 1.00 84.44 230 GLY A CA 1
ATOM 1857 C C . GLY A 1 230 ? 18.107 4.192 -4.075 1.00 84.44 230 GLY A C 1
ATOM 1858 O O . GLY A 1 230 ? 19.052 4.291 -3.291 1.00 84.44 230 GLY A O 1
ATOM 1859 N N . HIS A 1 231 ? 17.845 5.117 -5.011 1.00 86.94 231 HIS A N 1
ATOM 1860 C CA . HIS A 1 231 ? 18.622 6.355 -5.212 1.00 86.94 231 HIS A CA 1
ATOM 1861 C C . HIS A 1 231 ? 20.141 6.096 -5.243 1.00 86.94 231 HIS A C 1
ATOM 1863 O O . HIS A 1 231 ? 20.933 6.816 -4.633 1.00 86.94 231 HIS A O 1
ATOM 1869 N N . SER A 1 232 ? 20.547 5.001 -5.884 1.00 86.44 232 SER A N 1
ATOM 1870 C CA . SER A 1 232 ? 21.912 4.491 -5.820 1.00 86.44 232 SER A CA 1
ATOM 1871 C C . SER A 1 232 ? 22.366 4.017 -7.185 1.00 86.44 232 SER A C 1
ATOM 1873 O O . SER A 1 232 ? 21.647 3.319 -7.887 1.00 86.44 232 SER A O 1
ATOM 1875 N N . ASP A 1 233 ? 23.599 4.366 -7.519 1.00 86.56 233 ASP A N 1
ATOM 1876 C CA . ASP A 1 233 ? 24.288 3.982 -8.742 1.00 86.56 233 ASP A CA 1
ATOM 1877 C C . ASP A 1 233 ? 24.879 2.571 -8.607 1.00 86.56 233 ASP A C 1
ATOM 1879 O O . ASP A 1 233 ? 26.027 2.412 -8.195 1.00 86.56 233 ASP A O 1
ATOM 1883 N N . ILE A 1 234 ? 24.085 1.540 -8.915 1.00 89.44 234 ILE A N 1
ATOM 1884 C CA . ILE A 1 234 ? 24.450 0.128 -8.705 1.00 89.44 234 ILE A CA 1
ATOM 1885 C C . ILE A 1 234 ? 24.021 -0.773 -9.870 1.00 89.44 234 ILE A C 1
ATOM 1887 O O . ILE A 1 234 ? 23.031 -0.513 -10.553 1.00 89.44 234 ILE A O 1
ATOM 1891 N N . GLN A 1 235 ? 24.752 -1.873 -10.068 1.00 92.88 235 GLN A N 1
ATOM 1892 C CA . GLN A 1 235 ? 24.450 -2.895 -11.072 1.00 92.88 235 GLN A CA 1
ATOM 1893 C C . GLN A 1 235 ? 24.487 -4.298 -10.465 1.00 92.88 235 GLN A C 1
ATOM 1895 O O . GLN A 1 235 ? 25.252 -4.570 -9.541 1.00 92.88 235 GLN A O 1
ATOM 1900 N N . TRP A 1 236 ? 23.670 -5.201 -11.001 1.00 93.75 236 TRP A N 1
ATOM 1901 C CA . TRP A 1 236 ? 23.672 -6.621 -10.648 1.00 93.75 236 TRP A CA 1
ATOM 1902 C C . TRP A 1 236 ? 23.107 -7.456 -11.803 1.00 93.75 236 TRP A C 1
ATOM 1904 O O . TRP A 1 236 ? 22.992 -6.977 -12.936 1.00 93.75 236 TRP A O 1
ATOM 1914 N N . ARG A 1 237 ? 22.803 -8.732 -11.546 1.00 91.00 237 ARG A N 1
ATOM 1915 C CA . ARG A 1 237 ? 22.199 -9.632 -12.530 1.00 91.00 237 ARG A CA 1
ATOM 1916 C C . ARG A 1 237 ? 20.939 -10.283 -11.992 1.00 91.00 237 ARG A C 1
ATOM 1918 O O . ARG A 1 237 ? 20.882 -10.644 -10.822 1.00 91.00 237 ARG A O 1
ATOM 1925 N N . ILE A 1 238 ? 19.972 -10.478 -12.882 1.00 90.31 238 ILE A N 1
ATOM 1926 C CA . ILE A 1 238 ? 18.717 -11.182 -12.613 1.00 90.31 238 ILE A CA 1
ATOM 1927 C C . ILE A 1 238 ? 18.565 -12.248 -13.695 1.00 90.31 238 ILE A C 1
ATOM 1929 O O . ILE A 1 238 ? 18.444 -11.906 -14.870 1.00 90.31 238 ILE A O 1
ATOM 1933 N N . ASN A 1 239 ? 18.616 -13.531 -13.323 1.00 83.62 239 ASN A N 1
ATOM 1934 C CA . ASN A 1 239 ? 18.621 -14.659 -14.268 1.00 83.62 239 ASN A CA 1
ATOM 1935 C C . ASN A 1 239 ? 19.638 -14.469 -15.414 1.00 83.62 239 ASN A C 1
ATOM 1937 O O . ASN A 1 239 ? 19.333 -14.663 -16.589 1.00 83.62 239 ASN A O 1
ATOM 1941 N N . GLY A 1 240 ? 20.845 -14.002 -15.078 1.00 83.25 240 GLY A N 1
ATOM 1942 C CA . GLY A 1 240 ? 21.910 -13.700 -16.038 1.00 83.25 240 GLY A CA 1
ATOM 1943 C C . GLY A 1 240 ? 21.761 -12.388 -16.826 1.00 83.25 240 GLY A C 1
ATOM 1944 O O . GLY A 1 240 ? 22.777 -11.895 -17.328 1.00 83.25 240 GLY A O 1
ATOM 1945 N N . ALA A 1 241 ? 20.571 -11.783 -16.895 1.00 91.62 241 ALA A N 1
ATOM 1946 C CA . ALA A 1 241 ? 20.337 -10.491 -17.545 1.00 91.62 241 ALA A CA 1
ATOM 1947 C C . ALA A 1 241 ? 20.954 -9.337 -16.745 1.00 91.62 241 ALA A C 1
ATOM 1949 O O . ALA A 1 241 ? 21.076 -9.420 -15.521 1.00 91.62 241 ALA A O 1
ATOM 1950 N N . ALA A 1 242 ? 21.349 -8.260 -17.429 1.00 95.69 242 ALA A N 1
ATOM 1951 C CA . ALA A 1 242 ? 21.862 -7.067 -16.764 1.00 95.69 242 ALA A CA 1
ATOM 1952 C C . ALA A 1 242 ? 20.734 -6.356 -16.006 1.00 95.69 242 ALA A C 1
ATOM 1954 O O . ALA A 1 242 ? 19.622 -6.231 -16.515 1.00 95.69 242 ALA A O 1
ATOM 1955 N N . ALA A 1 243 ? 21.023 -5.876 -14.803 1.00 96.19 243 ALA A N 1
ATOM 1956 C CA . ALA A 1 243 ? 20.114 -5.058 -14.018 1.00 96.19 243 ALA A CA 1
ATOM 1957 C C . ALA A 1 243 ? 20.851 -3.824 -13.516 1.00 96.19 243 ALA A C 1
ATOM 1959 O O . ALA A 1 243 ? 22.025 -3.908 -13.136 1.00 96.19 243 ALA A O 1
ATOM 1960 N N . MET A 1 244 ? 20.171 -2.683 -13.522 1.00 95.50 244 MET A N 1
ATOM 1961 C CA . MET A 1 244 ? 20.736 -1.441 -13.021 1.00 95.50 244 MET A CA 1
ATOM 1962 C C . MET A 1 244 ? 19.717 -0.599 -12.275 1.00 95.50 244 MET A C 1
ATOM 1964 O O . MET A 1 244 ? 18.520 -0.623 -12.558 1.00 95.50 244 MET A O 1
ATOM 1968 N N . MET A 1 245 ? 20.261 0.186 -11.357 1.00 93.06 245 MET A N 1
ATOM 1969 C CA . MET A 1 245 ? 19.608 1.288 -10.680 1.00 93.06 245 MET A CA 1
ATOM 1970 C C . MET A 1 245 ? 20.574 2.466 -10.682 1.00 93.06 245 MET A C 1
ATOM 1972 O O . MET A 1 245 ? 21.798 2.292 -10.707 1.00 93.06 245 MET A O 1
ATOM 1976 N N . GLN A 1 246 ? 20.020 3.666 -10.682 1.00 88.94 246 GLN A N 1
ATOM 1977 C CA . GLN A 1 246 ? 20.794 4.894 -10.619 1.00 88.94 246 GLN A CA 1
ATOM 1978 C C . GLN A 1 246 ? 20.219 5.847 -9.581 1.00 88.94 246 GLN A C 1
ATOM 1980 O O . GLN A 1 246 ? 19.084 5.691 -9.121 1.00 88.94 246 GLN A O 1
ATOM 1985 N N . LYS A 1 247 ? 21.029 6.835 -9.196 1.00 90.19 247 LYS A N 1
ATOM 1986 C CA . LYS A 1 247 ? 20.535 8.004 -8.459 1.00 90.19 247 LYS A CA 1
ATOM 1987 C C . LYS A 1 247 ? 19.412 8.694 -9.252 1.00 90.19 247 LYS A C 1
ATOM 1989 O O . LYS A 1 247 ? 19.338 8.570 -10.473 1.00 90.19 247 LYS A O 1
ATOM 1994 N N . GLY A 1 248 ? 18.540 9.419 -8.553 1.00 90.31 248 GLY A N 1
ATOM 1995 C CA . GLY A 1 248 ? 17.423 10.117 -9.184 1.00 90.31 248 GLY A CA 1
ATOM 1996 C C . GLY A 1 248 ? 17.877 11.215 -10.150 1.00 90.31 248 GLY A C 1
ATOM 1997 O O . GLY A 1 248 ? 18.979 11.757 -10.019 1.00 90.31 248 GLY A O 1
ATOM 1998 N N . LEU A 1 249 ? 17.009 11.603 -11.088 1.00 93.25 249 LEU A N 1
ATOM 1999 C CA . LEU A 1 249 ? 17.324 12.657 -12.063 1.00 93.25 249 LEU A CA 1
ATOM 2000 C C . LEU A 1 249 ? 17.661 13.990 -11.378 1.00 93.25 249 LEU A C 1
ATOM 2002 O O . LEU A 1 249 ? 18.612 14.669 -11.759 1.00 93.25 249 LEU A O 1
ATOM 2006 N N . TYR A 1 250 ? 16.938 14.323 -10.305 1.00 87.81 250 TYR A N 1
ATOM 2007 C CA . TYR A 1 250 ? 17.193 15.521 -9.500 1.00 87.81 250 TYR A CA 1
ATOM 2008 C C . TYR A 1 250 ? 18.526 15.457 -8.736 1.00 87.81 250 TYR A C 1
ATOM 2010 O O . TYR A 1 250 ? 19.050 16.487 -8.322 1.00 87.81 250 TYR A O 1
ATOM 2018 N N . GLN A 1 251 ? 19.082 14.254 -8.550 1.00 87.50 251 GLN A N 1
ATOM 2019 C CA . GLN A 1 251 ? 20.420 14.025 -7.990 1.00 87.50 251 GLN A CA 1
ATOM 2020 C C . GLN A 1 251 ? 21.502 14.059 -9.077 1.00 87.50 251 GLN A C 1
ATOM 2022 O O . GLN A 1 251 ? 22.650 13.683 -8.835 1.00 87.50 251 GLN A O 1
ATOM 2027 N N . GLY A 1 252 ? 21.122 14.481 -10.282 1.00 88.44 252 GLY A N 1
ATOM 2028 C CA . GLY A 1 252 ? 22.012 14.731 -11.391 1.00 88.44 252 GLY A CA 1
ATOM 2029 C C . GLY A 1 252 ? 22.459 13.504 -12.153 1.00 88.44 252 GLY A C 1
ATOM 2030 O O . GLY A 1 252 ? 23.529 13.572 -12.745 1.00 88.44 252 GLY A O 1
ATOM 2031 N N . SER A 1 253 ? 21.698 12.405 -12.122 1.00 92.12 253 SER A N 1
ATOM 2032 C CA . SER A 1 253 ? 22.062 11.134 -12.758 1.00 92.12 253 SER A CA 1
ATOM 2033 C C . SER A 1 253 ? 21.025 10.681 -13.790 1.00 92.12 253 SER A C 1
ATOM 2035 O O . SER A 1 253 ? 19.823 10.670 -13.522 1.00 92.12 253 SER A O 1
ATOM 2037 N N . TYR A 1 254 ? 21.490 10.300 -14.981 1.00 96.56 254 TYR A N 1
ATOM 2038 C CA . TYR A 1 254 ? 20.708 9.568 -15.981 1.00 96.56 254 TYR A CA 1
ATOM 2039 C C . TYR A 1 254 ? 21.617 8.691 -16.851 1.00 96.56 254 TYR A C 1
ATOM 2041 O O . TYR A 1 254 ? 22.821 8.929 -16.965 1.00 96.56 254 TYR A O 1
ATOM 2049 N N . ALA A 1 255 ? 21.045 7.694 -17.523 1.00 97.88 255 ALA A N 1
ATOM 2050 C CA . ALA A 1 255 ? 21.774 6.764 -18.375 1.00 97.88 255 ALA A CA 1
ATOM 2051 C C . ALA A 1 255 ? 21.332 6.873 -19.834 1.00 97.88 255 ALA A C 1
ATOM 2053 O O . ALA A 1 255 ? 20.142 6.883 -20.136 1.00 97.88 255 ALA A O 1
ATOM 2054 N N . VAL A 1 256 ? 22.301 6.906 -20.744 1.00 98.50 256 VAL A N 1
ATOM 2055 C CA . VAL A 1 256 ? 22.098 6.744 -22.184 1.00 98.50 256 VAL A CA 1
ATOM 2056 C C . VAL A 1 256 ? 22.377 5.291 -22.537 1.00 98.50 256 VAL A C 1
ATOM 2058 O O . VAL A 1 256 ? 23.466 4.774 -22.272 1.00 98.50 256 VAL A O 1
ATOM 2061 N N . VAL A 1 257 ? 21.388 4.642 -23.141 1.00 98.50 257 VAL A N 1
ATOM 2062 C CA . VAL A 1 257 ? 21.479 3.270 -23.629 1.00 98.50 257 VAL A CA 1
ATOM 2063 C C . VAL A 1 257 ? 21.555 3.307 -25.146 1.00 98.50 257 VAL A C 1
ATOM 2065 O O . VAL A 1 257 ? 20.623 3.770 -25.801 1.00 98.50 257 VAL A O 1
ATOM 2068 N N . THR A 1 258 ? 22.657 2.813 -25.701 1.00 98.12 258 THR A N 1
ATOM 2069 C CA . THR A 1 258 ? 22.851 2.687 -27.148 1.00 98.12 258 THR A CA 1
ATOM 2070 C C . THR A 1 258 ? 22.574 1.258 -27.568 1.00 98.12 258 THR A C 1
ATOM 2072 O O . THR A 1 258 ? 23.149 0.327 -27.005 1.00 98.12 258 THR A O 1
ATOM 2075 N N . VAL A 1 259 ? 21.705 1.096 -28.558 1.00 97.06 259 VAL A N 1
ATOM 2076 C CA . VAL A 1 259 ? 21.242 -0.186 -29.081 1.00 97.06 259 VAL A CA 1
ATOM 2077 C C . VAL A 1 259 ? 21.726 -0.338 -30.515 1.00 97.06 259 VAL A C 1
ATOM 2079 O O . VAL A 1 259 ? 21.414 0.499 -31.361 1.00 97.06 259 VAL A O 1
ATOM 2082 N N . THR A 1 260 ? 22.447 -1.423 -30.779 1.00 94.06 260 THR A N 1
ATOM 2083 C CA . THR A 1 260 ? 22.819 -1.845 -32.131 1.00 94.06 260 THR A CA 1
ATOM 2084 C C . THR A 1 260 ? 21.984 -3.046 -32.577 1.00 94.06 260 THR A C 1
ATOM 2086 O O . THR A 1 260 ? 21.049 -3.487 -31.896 1.00 94.06 260 THR A O 1
ATOM 2089 N N . ASP A 1 261 ? 22.300 -3.606 -33.736 1.00 87.19 261 ASP A N 1
ATOM 2090 C CA . ASP A 1 261 ? 21.783 -4.896 -34.187 1.00 87.19 261 ASP A CA 1
ATOM 2091 C C . ASP A 1 261 ? 22.110 -6.056 -33.222 1.00 87.19 261 ASP A C 1
ATOM 2093 O O . ASP A 1 261 ? 21.230 -6.875 -32.932 1.00 87.19 261 ASP A O 1
ATOM 2097 N N . GLU A 1 262 ? 23.330 -6.076 -32.679 1.00 90.69 262 GLU A N 1
ATOM 2098 C CA . GLU A 1 262 ? 23.880 -7.156 -31.857 1.00 90.69 262 GLU A CA 1
ATOM 2099 C C . GLU A 1 262 ? 23.820 -6.931 -30.340 1.00 90.69 262 GLU A C 1
ATOM 2101 O O . GLU A 1 262 ? 23.816 -7.907 -29.579 1.00 90.69 262 GLU A O 1
ATOM 2106 N N . SER A 1 263 ? 23.857 -5.684 -29.858 1.00 94.88 263 SER A N 1
ATOM 2107 C CA . SER A 1 263 ? 24.079 -5.421 -28.428 1.00 94.88 263 SER A CA 1
ATOM 2108 C C . SER A 1 263 ? 23.522 -4.095 -27.915 1.00 94.88 263 SER A C 1
ATOM 2110 O O . SER A 1 263 ? 23.201 -3.194 -28.682 1.00 94.88 263 SER A O 1
ATOM 2112 N N . LEU A 1 264 ? 23.436 -3.984 -26.590 1.00 95.94 264 LEU A N 1
ATOM 2113 C CA . LEU A 1 264 ? 23.236 -2.738 -25.857 1.00 95.94 264 LEU A CA 1
ATOM 2114 C C . LEU A 1 264 ? 24.558 -2.318 -25.207 1.00 95.94 264 LEU A C 1
ATOM 2116 O O . LEU A 1 264 ? 25.321 -3.164 -24.743 1.00 95.94 264 LEU A O 1
ATOM 2120 N N . SER A 1 265 ? 24.786 -1.020 -25.083 1.00 97.81 265 SER A N 1
ATOM 2121 C CA . SER A 1 265 ? 25.790 -0.445 -24.184 1.00 97.81 265 SER A CA 1
ATOM 2122 C C . SER A 1 265 ? 25.142 0.654 -23.354 1.00 97.81 265 SER A C 1
ATOM 2124 O O . SER A 1 265 ? 24.169 1.272 -23.789 1.00 97.81 265 SER A O 1
ATOM 2126 N N . VAL A 1 266 ? 25.646 0.877 -22.145 1.00 98.19 266 VAL A N 1
ATOM 2127 C CA . VAL A 1 266 ? 25.078 1.852 -21.213 1.00 98.19 266 VAL A CA 1
ATOM 2128 C C . VAL A 1 266 ? 26.175 2.770 -20.713 1.00 98.19 266 VAL A C 1
ATOM 2130 O O . VAL A 1 266 ? 27.175 2.315 -20.152 1.00 98.19 266 VAL A O 1
ATOM 2133 N N . ARG A 1 267 ? 25.957 4.073 -20.876 1.00 97.62 267 ARG A N 1
ATOM 2134 C CA . ARG A 1 267 ? 26.783 5.126 -20.288 1.00 97.62 267 ARG A CA 1
ATOM 2135 C C . ARG A 1 267 ? 25.928 5.972 -19.363 1.00 97.62 267 ARG A C 1
ATOM 2137 O O . ARG A 1 267 ? 24.854 6.411 -19.757 1.00 97.62 267 ARG A O 1
ATOM 2144 N N . ARG A 1 268 ? 26.407 6.227 -18.154 1.00 95.88 268 ARG A N 1
ATOM 2145 C CA . ARG A 1 268 ? 25.760 7.133 -17.206 1.00 95.88 268 ARG A CA 1
ATOM 2146 C C . ARG A 1 268 ? 26.390 8.509 -17.309 1.00 95.88 268 ARG A C 1
ATOM 2148 O O . ARG A 1 268 ? 27.609 8.624 -17.420 1.00 95.88 268 ARG A O 1
ATOM 2155 N N . ARG A 1 269 ? 25.549 9.533 -17.257 1.00 93.62 269 ARG A N 1
ATOM 2156 C CA . ARG A 1 269 ? 25.951 10.904 -16.988 1.00 93.62 269 ARG A CA 1
ATOM 2157 C C . ARG A 1 269 ? 25.526 11.246 -15.571 1.00 93.62 269 ARG A C 1
ATOM 2159 O O . ARG A 1 269 ? 24.346 11.130 -15.253 1.00 93.62 269 ARG A O 1
ATOM 2166 N N . SER A 1 270 ? 26.479 11.636 -14.734 1.00 90.06 270 SER A N 1
ATOM 2167 C CA . SER A 1 270 ? 26.215 11.938 -13.327 1.00 90.06 270 SER A CA 1
ATOM 2168 C C . SER A 1 270 ? 27.032 13.122 -12.829 1.00 90.06 270 SER A C 1
ATOM 2170 O O . SER A 1 270 ? 28.117 13.399 -13.347 1.00 90.06 270 SER A O 1
ATOM 2172 N N . TRP A 1 271 ? 26.550 13.819 -11.799 1.00 85.75 271 TRP A N 1
ATOM 2173 C CA . TRP A 1 271 ? 27.420 14.697 -11.016 1.00 85.75 271 TRP A CA 1
ATOM 2174 C C . TRP A 1 271 ? 28.553 13.889 -10.381 1.00 85.75 271 TRP A C 1
ATOM 2176 O O . TRP A 1 271 ? 28.352 12.762 -9.923 1.00 85.75 271 TRP A O 1
ATOM 2186 N N . LYS A 1 272 ? 29.744 14.485 -10.335 1.00 72.00 272 LYS A N 1
ATOM 2187 C CA . LYS A 1 272 ? 30.897 13.931 -9.629 1.00 72.00 272 LYS A CA 1
ATOM 2188 C C . LYS A 1 272 ? 30.562 13.752 -8.142 1.00 72.00 272 LYS A C 1
ATOM 2190 O O . LYS A 1 272 ? 30.226 14.724 -7.466 1.00 72.00 272 LYS A O 1
ATOM 2195 N N . ASP A 1 273 ? 30.652 12.520 -7.642 1.00 63.25 273 ASP A N 1
ATOM 2196 C CA . ASP A 1 273 ? 30.327 12.182 -6.250 1.00 63.25 273 ASP A CA 1
ATOM 2197 C C . ASP A 1 273 ? 31.323 12.885 -5.300 1.00 63.25 273 ASP A C 1
ATOM 2199 O O . ASP A 1 273 ? 32.534 12.656 -5.423 1.00 63.25 273 ASP A O 1
ATOM 2203 N N . PRO A 1 274 ? 30.893 13.741 -4.351 1.00 48.66 274 PRO A N 1
ATOM 2204 C CA . PRO A 1 274 ? 31.767 14.111 -3.248 1.00 48.66 274 PRO A CA 1
ATOM 2205 C C . PRO A 1 274 ? 32.041 12.831 -2.448 1.00 48.66 274 PRO A C 1
ATOM 2207 O O . PRO A 1 274 ? 31.113 12.095 -2.126 1.00 48.66 274 PRO A O 1
ATOM 2210 N N . ALA A 1 275 ? 33.314 12.522 -2.191 1.00 42.59 275 ALA A N 1
ATOM 2211 C CA . ALA A 1 275 ? 33.744 11.259 -1.588 1.00 42.59 275 ALA A CA 1
ATOM 2212 C C . ALA A 1 275 ? 32.809 10.778 -0.456 1.00 42.59 275 ALA A C 1
ATOM 2214 O O . ALA A 1 275 ? 32.618 11.487 0.535 1.00 42.59 275 ALA A O 1
ATOM 2215 N N . ARG A 1 276 ? 32.254 9.564 -0.598 1.00 42.00 276 ARG A N 1
ATOM 2216 C CA . ARG A 1 276 ? 31.427 8.906 0.426 1.00 42.00 276 ARG A CA 1
ATOM 2217 C C . ARG A 1 276 ? 32.161 8.902 1.773 1.00 42.00 276 ARG A C 1
ATOM 2219 O O . ARG A 1 276 ? 33.204 8.261 1.905 1.00 42.00 276 ARG A O 1
ATOM 2226 N N . ARG A 1 277 ? 31.600 9.555 2.795 1.00 31.44 277 ARG A N 1
ATOM 2227 C CA . ARG A 1 277 ? 31.811 9.127 4.187 1.00 31.44 277 ARG A CA 1
ATOM 2228 C C . ARG A 1 277 ? 30.843 7.962 4.442 1.00 31.44 277 ARG A C 1
ATOM 2230 O O . ARG A 1 277 ? 29.740 7.973 3.910 1.00 31.44 277 ARG A O 1
ATOM 2237 N N . GLY A 1 278 ? 31.322 6.914 5.114 1.00 32.66 278 GLY A N 1
ATOM 2238 C CA . GLY A 1 278 ? 30.679 5.592 5.183 1.00 32.66 278 GLY A CA 1
ATOM 2239 C C . GLY A 1 278 ? 29.238 5.555 5.715 1.00 32.66 278 GLY A C 1
ATOM 2240 O O . GLY A 1 278 ? 28.759 6.524 6.284 1.00 32.66 278 GLY A O 1
ATOM 2241 N N . ASP A 1 279 ? 28.591 4.403 5.503 1.00 31.56 279 ASP A N 1
ATOM 2242 C CA . ASP A 1 279 ? 27.343 3.870 6.090 1.00 31.56 279 ASP A CA 1
ATOM 2243 C C . ASP A 1 279 ? 26.186 4.837 6.411 1.00 31.56 279 ASP A C 1
ATOM 2245 O O . ASP A 1 279 ? 25.360 4.562 7.283 1.00 31.56 279 ASP A O 1
ATOM 2249 N N . GLU A 1 280 ? 26.052 5.948 5.689 1.00 29.55 280 GLU A N 1
ATOM 2250 C CA . GLU A 1 280 ? 24.961 6.892 5.920 1.00 29.55 280 GLU A CA 1
ATOM 2251 C C . GLU A 1 280 ? 23.746 6.569 5.032 1.00 29.55 280 GLU A C 1
ATOM 2253 O O . GLU A 1 280 ? 23.611 7.013 3.895 1.00 29.55 280 GLU A O 1
ATOM 2258 N N . LEU A 1 281 ? 22.811 5.793 5.589 1.00 32.59 281 LEU A N 1
ATOM 2259 C CA . LEU A 1 281 ? 21.443 5.592 5.079 1.00 32.59 281 LEU A CA 1
ATOM 2260 C C . LEU A 1 281 ? 20.535 6.827 5.285 1.00 32.59 281 LEU A C 1
ATOM 2262 O O . LEU A 1 281 ? 19.310 6.728 5.186 1.00 32.59 281 LEU A O 1
ATOM 2266 N N . VAL A 1 282 ? 21.104 8.002 5.572 1.00 33.75 282 VAL A N 1
ATOM 2267 C CA . VAL A 1 282 ? 20.349 9.240 5.792 1.00 33.75 282 VAL A CA 1
ATOM 2268 C C . VAL A 1 282 ? 20.505 10.141 4.571 1.00 33.75 282 VAL A C 1
ATOM 2270 O O . VAL A 1 282 ? 21.561 10.702 4.310 1.00 33.75 282 VAL A O 1
ATOM 2273 N N . ARG A 1 283 ? 19.409 10.246 3.810 1.00 41.47 283 ARG A N 1
ATOM 2274 C CA . ARG A 1 283 ? 19.238 11.114 2.639 1.00 41.47 283 ARG A CA 1
ATOM 2275 C C . ARG A 1 283 ? 19.485 12.580 3.017 1.00 41.47 283 ARG A C 1
ATOM 2277 O O . ARG A 1 283 ? 18.559 13.254 3.469 1.00 41.47 283 ARG A O 1
ATOM 2284 N N . ASP A 1 284 ? 20.685 13.091 2.770 1.00 37.72 284 ASP A N 1
ATOM 2285 C CA . ASP A 1 284 ? 20.857 14.529 2.600 1.00 37.72 284 ASP A CA 1
ATOM 2286 C C . ASP A 1 284 ? 20.261 14.923 1.237 1.00 37.72 284 ASP A C 1
ATOM 2288 O O . ASP A 1 284 ? 20.757 14.532 0.180 1.00 37.72 284 ASP A O 1
ATOM 2292 N N . LYS A 1 285 ? 19.125 15.633 1.265 1.00 46.88 285 LYS A N 1
ATOM 2293 C CA . LYS A 1 285 ? 18.472 16.202 0.072 1.00 46.88 285 LYS A CA 1
ATOM 2294 C C . LYS A 1 285 ? 19.170 17.500 -0.389 1.00 46.88 285 LYS A C 1
ATOM 2296 O O . LYS A 1 285 ? 18.652 18.167 -1.284 1.00 46.88 285 LYS A O 1
ATOM 2301 N N . SER A 1 286 ? 20.289 17.899 0.224 1.00 42.41 286 SER A N 1
ATOM 2302 C CA . SER A 1 286 ? 21.034 19.092 -0.167 1.00 42.41 286 SER A CA 1
ATOM 2303 C C . SER A 1 286 ? 21.846 18.857 -1.446 1.00 42.41 286 SER A C 1
ATOM 2305 O O . SER A 1 286 ? 22.509 17.841 -1.646 1.00 42.41 286 SER A O 1
ATOM 2307 N N . ILE A 1 287 ? 21.726 19.810 -2.365 1.00 51.03 287 ILE A N 1
ATOM 2308 C CA . ILE A 1 287 ? 22.367 19.791 -3.676 1.00 51.03 287 ILE A CA 1
ATOM 2309 C C . ILE A 1 287 ? 23.765 20.423 -3.527 1.00 51.03 287 ILE A C 1
ATOM 2311 O O . ILE A 1 287 ? 23.855 21.534 -2.996 1.00 51.03 287 ILE A O 1
ATOM 2315 N N . PRO A 1 288 ? 24.859 19.785 -3.990 1.00 49.81 288 PRO A N 1
ATOM 2316 C CA . PRO A 1 288 ? 26.203 20.362 -3.913 1.00 49.81 288 PRO A CA 1
ATOM 2317 C C . PRO A 1 288 ? 26.323 21.685 -4.686 1.00 49.81 288 PRO A C 1
ATOM 2319 O O . PRO A 1 288 ? 25.737 21.842 -5.757 1.00 49.81 288 PRO A O 1
ATOM 2322 N N . THR A 1 289 ? 27.134 22.617 -4.176 1.00 47.09 289 THR A N 1
ATOM 2323 C CA . THR A 1 289 ? 27.312 23.981 -4.714 1.00 47.09 289 THR A CA 1
ATOM 2324 C C . THR A 1 289 ? 28.203 24.075 -5.961 1.00 47.09 289 THR A C 1
ATOM 2326 O O . THR A 1 289 ? 28.231 25.121 -6.608 1.00 47.09 289 THR A O 1
ATOM 2329 N N . THR A 1 290 ? 28.893 22.997 -6.347 1.00 50.22 290 THR A N 1
ATOM 2330 C CA . THR A 1 290 ? 29.666 22.890 -7.597 1.00 50.22 290 THR A CA 1
ATOM 2331 C C . THR A 1 290 ? 29.457 21.519 -8.234 1.00 50.22 290 THR A C 1
ATOM 2333 O O . THR A 1 290 ? 29.768 20.490 -7.639 1.00 50.22 290 THR A O 1
ATOM 2336 N N . GLN A 1 291 ? 28.927 21.502 -9.458 1.00 66.81 291 GLN A N 1
ATOM 2337 C CA . GLN A 1 291 ? 28.500 20.283 -10.146 1.00 66.81 291 GLN A CA 1
ATOM 2338 C C . GLN A 1 291 ? 29.261 20.118 -11.456 1.00 66.81 291 GLN A C 1
ATOM 2340 O O . GLN A 1 291 ? 28.909 20.702 -12.479 1.00 66.81 291 GLN A O 1
ATOM 2345 N N . GLN A 1 292 ? 30.324 19.318 -11.432 1.00 75.38 292 GLN A N 1
ATOM 2346 C CA . GLN A 1 292 ? 30.945 18.841 -12.662 1.00 75.38 292 GLN A CA 1
ATOM 2347 C C . GLN A 1 292 ? 30.239 17.550 -13.088 1.00 75.38 292 GLN A C 1
ATOM 2349 O O . GLN A 1 292 ? 30.158 16.606 -12.301 1.00 75.38 292 GLN A O 1
ATOM 2354 N N . LEU A 1 293 ? 29.704 17.525 -14.311 1.00 82.94 293 LEU A N 1
ATOM 2355 C CA . LEU A 1 293 ? 29.123 16.324 -14.915 1.00 82.94 293 LEU A CA 1
ATOM 2356 C C . LEU A 1 293 ? 30.231 15.454 -15.508 1.00 82.94 293 LEU A C 1
ATOM 2358 O O . LEU A 1 293 ? 31.122 15.957 -16.195 1.00 82.94 293 LEU A O 1
ATOM 2362 N N . GLU A 1 294 ? 30.141 14.150 -15.279 1.00 90.06 294 GLU A N 1
ATOM 2363 C CA . GLU A 1 294 ? 31.059 13.152 -15.819 1.00 90.06 294 GLU A CA 1
ATOM 2364 C C . GLU A 1 294 ? 30.284 12.053 -16.554 1.00 90.06 294 GLU A C 1
ATOM 2366 O O . GLU A 1 294 ? 29.102 11.815 -16.296 1.00 90.06 294 GLU A O 1
ATOM 2371 N N . TRP A 1 295 ? 30.963 11.405 -17.501 1.00 93.50 295 TRP A N 1
ATOM 2372 C CA . TRP A 1 295 ? 30.456 10.232 -18.202 1.00 93.50 295 TRP A CA 1
ATOM 2373 C C . TRP A 1 295 ? 31.170 8.985 -17.697 1.00 93.50 295 TRP A C 1
ATOM 2375 O O . TRP A 1 295 ? 32.396 8.920 -17.725 1.00 93.50 295 TRP A O 1
ATOM 2385 N N . GLU A 1 296 ? 30.399 7.969 -17.341 1.00 93.62 296 GLU A N 1
ATOM 2386 C CA . GLU A 1 296 ? 30.887 6.669 -16.893 1.00 93.62 296 GLU A CA 1
ATOM 2387 C C . GLU A 1 296 ? 30.321 5.566 -17.789 1.00 93.62 296 GLU A C 1
ATOM 2389 O O . GLU A 1 296 ? 29.154 5.606 -18.185 1.00 93.62 296 GLU A O 1
ATOM 2394 N N . VAL A 1 297 ? 31.137 4.567 -18.120 1.00 95.31 297 VAL A N 1
ATOM 2395 C CA . VAL A 1 297 ? 30.655 3.358 -18.794 1.00 95.31 297 VAL A CA 1
ATOM 2396 C C . VAL A 1 297 ? 30.102 2.405 -17.738 1.00 95.31 297 VAL A C 1
ATOM 2398 O O . VAL A 1 297 ? 30.843 1.925 -16.890 1.00 95.31 297 VAL A O 1
ATOM 2401 N N . VAL A 1 298 ? 28.799 2.128 -17.803 1.00 95.38 298 VAL A N 1
ATOM 2402 C CA . VAL A 1 298 ? 28.105 1.221 -16.873 1.00 95.38 298 VAL A CA 1
ATOM 2403 C C . VAL A 1 298 ? 28.120 -0.207 -17.410 1.00 95.38 298 VAL A C 1
ATOM 2405 O O . VAL A 1 298 ? 28.428 -1.151 -16.689 1.00 95.38 298 VAL A O 1
ATOM 2408 N N . PHE A 1 299 ? 27.813 -0.363 -18.698 1.00 96.00 299 PHE A N 1
ATOM 2409 C CA . PHE A 1 299 ? 27.929 -1.632 -19.406 1.00 96.00 299 PHE A CA 1
ATOM 2410 C C . PHE A 1 299 ? 28.558 -1.388 -20.771 1.00 96.00 299 PHE A C 1
ATOM 2412 O O . PHE A 1 299 ? 27.976 -0.703 -21.610 1.00 96.00 299 PHE A O 1
ATOM 2419 N N . GLU A 1 300 ? 29.725 -1.983 -21.011 1.00 94.38 300 GLU A N 1
ATOM 2420 C CA . GLU A 1 300 ? 30.392 -1.907 -22.315 1.00 94.38 300 GLU A CA 1
ATOM 2421 C C . GLU A 1 300 ? 29.595 -2.633 -23.401 1.00 94.38 300 GLU A C 1
ATOM 2423 O O . GLU A 1 300 ? 29.461 -2.129 -24.513 1.00 94.38 300 GLU A O 1
ATOM 2428 N N . ARG A 1 301 ? 29.055 -3.817 -23.078 1.00 95.31 301 ARG A N 1
ATOM 2429 C CA . ARG A 1 301 ? 28.292 -4.638 -24.021 1.00 95.31 301 ARG A CA 1
ATOM 2430 C C . ARG A 1 301 ? 27.358 -5.618 -23.312 1.00 95.31 301 ARG A C 1
ATOM 2432 O O . ARG A 1 301 ? 27.798 -6.458 -22.528 1.00 95.31 301 ARG A O 1
ATOM 2439 N N . ILE A 1 302 ? 26.079 -5.576 -23.665 1.00 95.31 302 ILE A N 1
ATOM 2440 C CA . ILE A 1 302 ? 25.047 -6.553 -23.304 1.00 95.31 302 ILE A CA 1
ATOM 2441 C C . ILE A 1 302 ? 24.545 -7.173 -24.614 1.00 95.31 302 ILE A C 1
ATOM 2443 O O . ILE A 1 302 ? 23.947 -6.463 -25.419 1.00 95.31 302 ILE A O 1
ATOM 2447 N N . PRO A 1 303 ? 24.792 -8.464 -24.884 1.00 93.06 303 PRO A N 1
ATOM 2448 C CA . PRO A 1 303 ? 24.307 -9.104 -26.105 1.00 93.06 303 PRO A CA 1
ATOM 2449 C C . PRO A 1 303 ? 22.775 -9.078 -26.197 1.00 93.06 303 PRO A C 1
ATOM 2451 O O . PRO A 1 303 ? 22.100 -9.385 -25.217 1.00 93.06 303 PRO A O 1
ATOM 2454 N N . LEU A 1 304 ? 22.234 -8.775 -27.380 1.00 92.19 304 LEU A N 1
ATOM 2455 C CA . LEU A 1 304 ? 20.799 -8.889 -27.658 1.00 92.19 304 LEU A CA 1
ATOM 2456 C C . LEU A 1 304 ? 20.380 -10.333 -27.953 1.00 92.19 304 LEU A C 1
ATOM 2458 O O . LEU A 1 304 ? 19.222 -10.687 -27.764 1.00 92.19 304 LEU A O 1
ATOM 2462 N N . SE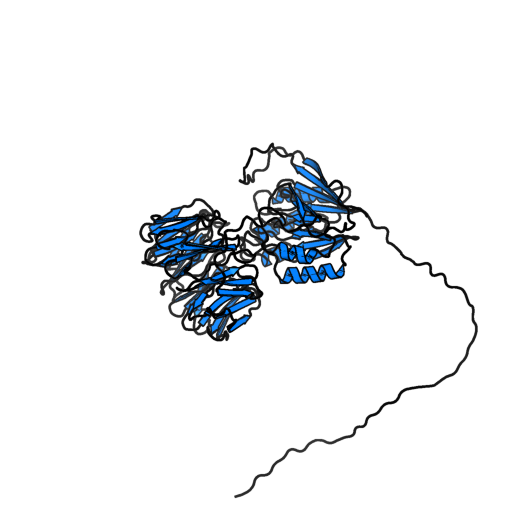R A 1 305 ? 21.299 -11.189 -28.404 1.00 87.38 305 SER A N 1
ATOM 2463 C CA . SER A 1 305 ? 21.021 -12.608 -28.636 1.00 87.38 305 SER A CA 1
ATOM 2464 C C . SER A 1 305 ? 20.918 -13.379 -27.319 1.00 87.38 305 SER A C 1
ATOM 2466 O O . SER A 1 305 ? 21.823 -13.301 -26.480 1.00 87.38 305 SER A O 1
ATOM 2468 N N . ARG A 1 306 ? 19.886 -14.214 -27.188 1.00 70.19 306 ARG A N 1
ATOM 2469 C CA . ARG A 1 306 ? 19.715 -15.120 -26.051 1.00 70.19 306 ARG A CA 1
ATOM 2470 C C . ARG A 1 306 ? 20.908 -16.076 -25.937 1.00 70.19 306 ARG A C 1
ATOM 2472 O O . ARG A 1 306 ? 21.175 -16.858 -26.846 1.00 70.19 306 ARG A O 1
ATOM 2479 N N . ARG A 1 307 ? 21.601 -16.081 -24.796 1.00 57.00 307 ARG A N 1
ATOM 2480 C CA . ARG A 1 307 ? 22.434 -17.231 -24.407 1.00 57.00 307 ARG A CA 1
ATOM 2481 C C . ARG A 1 307 ? 21.551 -18.170 -23.603 1.00 57.00 307 ARG A C 1
ATOM 2483 O O . ARG A 1 307 ? 21.077 -17.786 -22.540 1.00 57.00 307 ARG A O 1
ATOM 2490 N N . SER A 1 308 ? 21.318 -19.390 -24.088 1.00 43.75 308 SER A N 1
ATOM 2491 C CA . SER A 1 308 ? 20.646 -20.403 -23.276 1.00 43.75 308 SER A CA 1
ATOM 2492 C C . SER A 1 308 ? 21.474 -20.645 -22.013 1.00 43.75 308 SER A C 1
ATOM 2494 O O . SER A 1 308 ? 22.578 -21.190 -22.089 1.00 43.75 308 SER A O 1
ATOM 2496 N N . ARG A 1 309 ? 20.964 -20.256 -20.849 1.00 53.03 309 ARG A N 1
ATOM 2497 C CA . ARG A 1 309 ? 21.405 -20.819 -19.575 1.00 53.03 309 ARG A CA 1
ATOM 2498 C C . ARG A 1 309 ? 20.194 -21.084 -18.702 1.00 53.03 309 ARG A C 1
ATOM 2500 O O . ARG A 1 309 ? 19.192 -20.380 -18.787 1.00 53.03 309 ARG A O 1
ATOM 2507 N N . ALA A 1 310 ? 20.305 -22.167 -17.939 1.00 48.66 310 ALA A N 1
ATOM 2508 C CA . ALA A 1 310 ? 19.350 -22.534 -16.914 1.00 48.66 310 ALA A CA 1
ATOM 2509 C C . ALA A 1 310 ? 19.118 -21.341 -15.980 1.00 48.66 310 ALA A C 1
ATOM 2511 O O . ALA A 1 310 ? 20.044 -20.574 -15.718 1.00 48.66 310 ALA A O 1
ATOM 2512 N N . VAL A 1 311 ? 17.878 -21.204 -15.515 1.00 50.19 311 VAL A N 1
ATOM 2513 C CA . VAL A 1 311 ? 17.501 -20.276 -14.449 1.00 50.19 311 VAL A CA 1
ATOM 2514 C C . VAL A 1 311 ? 18.472 -20.495 -13.291 1.00 50.19 311 VAL A C 1
ATOM 2516 O O . VAL A 1 311 ? 18.578 -21.624 -12.803 1.00 50.19 311 VAL A O 1
ATOM 2519 N N . ASP A 1 312 ? 19.213 -19.456 -12.896 1.00 45.97 312 ASP A N 1
ATOM 2520 C CA . ASP A 1 312 ? 20.010 -19.532 -11.676 1.00 45.97 312 ASP A CA 1
ATOM 2521 C C . ASP A 1 312 ? 19.043 -19.886 -10.537 1.00 45.97 312 ASP A C 1
ATOM 2523 O O . ASP A 1 312 ? 17.968 -19.279 -10.445 1.00 45.97 312 ASP A O 1
ATOM 2527 N N . PRO A 1 313 ? 19.350 -20.895 -9.703 1.00 43.25 313 PRO A N 1
ATOM 2528 C CA . PRO A 1 313 ? 18.500 -21.200 -8.568 1.00 43.25 313 PRO A CA 1
ATOM 2529 C C . PRO A 1 313 ? 18.335 -19.923 -7.732 1.00 43.25 313 PRO A C 1
ATOM 2531 O O . PRO A 1 313 ? 19.287 -19.142 -7.623 1.00 43.25 313 PRO A O 1
ATOM 2534 N N . PRO A 1 314 ? 17.136 -19.681 -7.176 1.00 48.12 314 PRO A N 1
ATOM 2535 C CA . PRO A 1 314 ? 16.867 -18.467 -6.421 1.00 48.12 314 PRO A CA 1
ATOM 2536 C C . PRO A 1 314 ? 17.931 -18.279 -5.330 1.00 48.12 314 PRO A C 1
ATOM 2538 O O . PRO A 1 314 ? 18.446 -19.281 -4.813 1.00 48.12 314 PRO A O 1
ATOM 2541 N N . PRO A 1 315 ? 18.274 -17.026 -4.969 1.00 45.72 315 PRO A N 1
ATOM 2542 C CA . PRO A 1 315 ? 19.174 -16.774 -3.852 1.00 45.72 315 PRO A CA 1
ATOM 2543 C C . PRO A 1 315 ? 18.711 -17.594 -2.647 1.00 45.72 315 PRO A C 1
ATOM 2545 O O . PRO A 1 315 ? 17.509 -17.689 -2.380 1.00 45.72 315 PRO A O 1
ATOM 2548 N N . ALA A 1 316 ? 19.663 -18.247 -1.975 1.00 39.19 316 ALA A N 1
ATOM 2549 C CA . ALA A 1 316 ? 19.364 -19.124 -0.854 1.00 39.19 316 ALA A CA 1
ATOM 2550 C C . ALA A 1 316 ? 18.448 -18.387 0.128 1.00 39.19 316 ALA A C 1
ATOM 2552 O O . ALA A 1 316 ? 18.768 -17.278 0.565 1.00 39.19 316 ALA A O 1
ATOM 2553 N N . ALA A 1 317 ? 17.301 -18.994 0.444 1.00 46.97 317 ALA A N 1
ATOM 2554 C CA . ALA A 1 317 ? 16.418 -18.469 1.470 1.00 46.97 317 ALA A CA 1
ATOM 2555 C C . ALA A 1 317 ? 17.246 -18.205 2.735 1.00 46.97 317 ALA A C 1
ATOM 2557 O O . ALA A 1 317 ? 18.091 -19.023 3.109 1.00 46.97 317 ALA A O 1
ATOM 2558 N N . THR A 1 318 ? 17.015 -17.062 3.379 1.00 44.62 318 THR A N 1
ATOM 2559 C CA . THR A 1 318 ? 17.603 -16.745 4.683 1.00 44.62 318 THR A CA 1
ATOM 2560 C C . THR A 1 318 ? 17.448 -17.962 5.610 1.00 44.62 318 THR A C 1
ATOM 2562 O O . THR A 1 318 ? 16.362 -18.555 5.601 1.00 44.62 318 THR A O 1
ATOM 2565 N N . PRO A 1 319 ? 18.488 -18.368 6.373 1.00 39.38 319 PRO A N 1
ATOM 2566 C CA . PRO A 1 319 ? 18.440 -19.555 7.224 1.00 39.38 319 PRO A CA 1
ATOM 2567 C C . PRO A 1 319 ? 17.146 -19.611 8.034 1.00 39.38 319 PRO A C 1
ATOM 2569 O O . PRO A 1 319 ? 16.792 -18.666 8.742 1.00 39.38 319 PRO A O 1
ATOM 2572 N N . GLN A 1 320 ? 16.409 -20.703 7.855 1.00 52.41 320 GLN A N 1
ATOM 2573 C CA . GLN A 1 320 ? 15.054 -20.852 8.363 1.00 52.41 320 GLN A CA 1
ATOM 2574 C C . GLN A 1 320 ? 15.101 -21.228 9.850 1.00 52.41 320 GLN A C 1
ATOM 2576 O O . GLN A 1 320 ? 15.861 -22.128 10.219 1.00 52.41 320 GLN A O 1
ATOM 2581 N N . PRO A 1 321 ? 14.282 -20.608 10.717 1.00 50.25 321 PRO A N 1
ATOM 2582 C CA . PRO A 1 321 ? 13.956 -21.221 11.997 1.00 50.25 321 PRO A CA 1
ATOM 2583 C C . PRO A 1 321 ? 13.347 -22.599 11.720 1.00 50.25 321 PRO A C 1
ATOM 2585 O O . PRO A 1 321 ? 12.560 -22.735 10.781 1.00 50.25 321 PRO A O 1
ATOM 2588 N N . ALA A 1 322 ? 13.699 -23.614 12.510 1.00 51.91 322 ALA A N 1
ATOM 2589 C CA . ALA A 1 322 ? 13.064 -24.922 12.398 1.00 51.91 322 ALA A CA 1
ATOM 2590 C C . ALA A 1 322 ? 11.537 -24.756 12.517 1.00 51.91 322 ALA A C 1
ATOM 2592 O O . ALA A 1 322 ? 11.055 -24.218 13.510 1.00 51.91 322 ALA A O 1
ATOM 2593 N N . GLN A 1 323 ? 10.789 -25.163 11.487 1.00 61.97 323 GLN A N 1
ATOM 2594 C CA . GLN A 1 323 ? 9.329 -25.200 11.547 1.00 61.97 323 GLN A CA 1
ATOM 2595 C C . GLN A 1 323 ? 8.913 -26.498 12.240 1.00 61.97 323 GLN A C 1
ATOM 2597 O O . GLN A 1 323 ? 8.852 -27.555 11.621 1.00 61.97 323 GLN A O 1
ATOM 2602 N N . ASP A 1 324 ? 8.643 -26.415 13.536 1.00 69.88 324 ASP A N 1
ATOM 2603 C CA . ASP A 1 324 ? 8.013 -27.475 14.329 1.00 69.88 324 ASP A CA 1
ATOM 2604 C C . ASP A 1 324 ? 6.472 -27.425 14.266 1.00 69.88 324 ASP A C 1
ATOM 2606 O O . ASP A 1 324 ? 5.793 -28.341 14.727 1.00 69.88 324 ASP A O 1
ATOM 2610 N N . ARG A 1 325 ? 5.911 -26.376 13.650 1.00 83.25 325 ARG A N 1
ATOM 2611 C CA . ARG A 1 325 ? 4.471 -26.131 13.510 1.00 83.25 325 ARG A CA 1
ATOM 2612 C C . ARG A 1 325 ? 4.014 -26.249 12.059 1.00 83.25 325 ARG A C 1
ATOM 2614 O O . ARG A 1 325 ? 4.673 -25.754 11.151 1.00 83.25 325 ARG A O 1
ATOM 2621 N N . SER A 1 326 ? 2.830 -26.828 11.858 1.00 87.44 326 SER A N 1
ATOM 2622 C CA . SER A 1 326 ? 2.104 -26.814 10.579 1.00 87.44 326 SER A CA 1
ATOM 2623 C C . SER A 1 326 ? 0.818 -25.978 10.677 1.00 87.44 326 SER A C 1
ATOM 2625 O O . SER A 1 326 ? 0.229 -25.908 11.762 1.00 87.44 326 SER A O 1
ATOM 2627 N N . PRO A 1 327 ? 0.352 -25.354 9.578 1.00 93.81 327 PRO A N 1
ATOM 2628 C CA . PRO A 1 327 ? -0.965 -24.728 9.526 1.00 93.81 327 PRO A CA 1
ATOM 2629 C C . PRO A 1 327 ? -2.079 -25.726 9.838 1.00 93.81 327 PRO A C 1
ATOM 2631 O O . PRO A 1 327 ? -2.026 -26.879 9.414 1.00 93.81 327 PRO A O 1
ATOM 2634 N N . LEU A 1 328 ? -3.115 -25.262 10.538 1.00 96.00 328 LEU A N 1
ATOM 2635 C CA . LEU A 1 328 ? -4.368 -26.010 10.683 1.00 96.00 328 LEU A CA 1
ATOM 2636 C C . LEU A 1 328 ? -5.079 -26.116 9.333 1.00 96.00 328 LEU A C 1
ATOM 2638 O O . LEU A 1 328 ? -5.636 -27.157 8.994 1.00 96.00 328 LEU A O 1
ATOM 2642 N N . TRP A 1 329 ? -5.042 -25.024 8.572 1.00 97.31 329 TRP A N 1
ATOM 2643 C CA . TRP A 1 329 ? -5.421 -24.963 7.171 1.00 97.31 329 TRP A CA 1
ATOM 2644 C C . TRP A 1 329 ? -4.766 -23.745 6.513 1.00 97.31 329 TRP A C 1
ATOM 2646 O O . TRP A 1 329 ? -4.421 -22.763 7.177 1.00 97.31 329 TRP A O 1
ATOM 2656 N N . GLU A 1 330 ? -4.628 -23.813 5.194 1.00 96.12 330 GLU A N 1
ATOM 2657 C CA . GLU A 1 330 ? -4.217 -22.707 4.334 1.00 96.12 330 GLU A CA 1
ATOM 2658 C C . GLU A 1 330 ? -5.095 -22.722 3.078 1.00 96.12 330 GLU A C 1
ATOM 2660 O O . GLU A 1 330 ? -5.357 -23.784 2.508 1.00 96.12 330 GLU A O 1
ATOM 2665 N N . VAL A 1 331 ? -5.579 -21.553 2.659 1.00 96.75 331 VAL A N 1
ATOM 2666 C CA . VAL A 1 331 ? -6.382 -21.396 1.441 1.00 96.75 331 VAL A CA 1
ATOM 2667 C C . VAL A 1 331 ? -5.932 -20.160 0.673 1.00 96.75 331 VAL A C 1
ATOM 2669 O O . VAL A 1 331 ? -5.716 -19.106 1.263 1.00 96.75 331 VAL A O 1
ATOM 2672 N N . ASN A 1 332 ? -5.813 -20.271 -0.649 1.00 94.56 332 ASN A N 1
ATOM 2673 C CA . ASN A 1 332 ? -5.585 -19.117 -1.513 1.00 94.56 332 ASN A CA 1
ATOM 2674 C C . ASN A 1 332 ? -6.930 -18.573 -2.010 1.00 94.56 332 ASN A C 1
ATOM 2676 O O . ASN A 1 332 ? -7.660 -19.266 -2.723 1.00 94.56 332 ASN A O 1
ATOM 2680 N N . ILE A 1 333 ? -7.255 -17.333 -1.645 1.00 94.50 333 ILE A N 1
ATOM 2681 C CA . ILE A 1 333 ? -8.529 -16.688 -1.996 1.00 94.50 333 ILE A CA 1
ATOM 2682 C C . ILE A 1 333 ? -8.500 -15.965 -3.350 1.00 94.50 333 ILE A C 1
ATOM 2684 O O . ILE A 1 333 ? -9.519 -15.397 -3.749 1.00 94.50 333 ILE A O 1
ATOM 2688 N N . ARG A 1 334 ? -7.366 -16.038 -4.065 1.00 88.19 334 ARG A N 1
ATOM 2689 C CA . ARG A 1 334 ? -7.108 -15.446 -5.388 1.00 88.19 334 ARG A CA 1
ATOM 2690 C C . ARG A 1 334 ? -7.210 -13.918 -5.441 1.00 88.19 334 ARG A C 1
ATOM 2692 O O . ARG A 1 334 ? -7.571 -13.368 -6.477 1.00 88.19 334 ARG A O 1
ATOM 2699 N N . GLY A 1 335 ? -6.865 -13.252 -4.346 1.00 89.25 335 GLY A N 1
ATOM 2700 C CA . GLY A 1 335 ? -6.718 -11.802 -4.290 1.00 89.25 335 GLY A CA 1
ATOM 2701 C C . GLY A 1 335 ? -5.935 -11.384 -3.051 1.00 89.25 335 GLY A C 1
ATOM 2702 O O . GLY A 1 335 ? -6.004 -12.042 -2.013 1.00 89.25 335 GLY A O 1
ATOM 2703 N N . GLU A 1 336 ? -5.172 -10.310 -3.177 1.00 92.62 336 GLU A N 1
ATOM 2704 C CA . GLU A 1 336 ? -4.186 -9.857 -2.203 1.00 92.62 336 GLU A CA 1
ATOM 2705 C C . GLU A 1 336 ? -4.863 -9.373 -0.905 1.00 92.62 336 GLU A C 1
ATOM 2707 O O . GLU A 1 336 ? -5.902 -8.705 -0.949 1.00 92.62 336 GLU A O 1
ATOM 2712 N N . VAL A 1 337 ? -4.281 -9.693 0.260 1.00 94.12 337 VAL A N 1
ATOM 2713 C CA . VAL A 1 337 ? -4.828 -9.322 1.579 1.00 94.12 337 VAL A CA 1
ATOM 2714 C C . VAL A 1 337 ? -3.876 -8.368 2.302 1.00 94.12 337 VAL A C 1
ATOM 2716 O O . VAL A 1 337 ? -2.848 -8.780 2.839 1.00 94.12 337 VAL A O 1
ATOM 2719 N N . GLN A 1 338 ? -4.239 -7.083 2.342 1.00 91.25 338 GLN A N 1
ATOM 2720 C CA . GLN A 1 338 ? -3.484 -6.037 3.053 1.00 91.25 338 GLN A CA 1
ATOM 2721 C C . GLN A 1 338 ? -4.123 -5.624 4.375 1.00 91.25 338 GLN A C 1
ATOM 2723 O O . GLN A 1 338 ? -3.419 -5.204 5.286 1.00 91.25 338 GLN A O 1
ATOM 2728 N N . SER A 1 339 ? -5.444 -5.698 4.483 1.00 90.94 339 SER A N 1
ATOM 2729 C CA . SER A 1 339 ? -6.165 -5.081 5.595 1.00 90.94 339 SER A CA 1
ATOM 2730 C C . SER A 1 339 ? -6.514 -6.081 6.682 1.00 90.94 339 SER A C 1
ATOM 2732 O O . SER A 1 339 ? -6.504 -7.292 6.469 1.00 90.94 339 SER A O 1
ATOM 2734 N N . ARG A 1 340 ? -6.815 -5.573 7.881 1.00 93.94 340 ARG A N 1
ATOM 2735 C CA . ARG A 1 340 ? -7.212 -6.400 9.026 1.00 93.94 340 ARG A CA 1
ATOM 2736 C C . ARG A 1 340 ? -8.449 -7.237 8.677 1.00 93.94 340 ARG A C 1
ATOM 2738 O O . ARG A 1 340 ? -9.443 -6.698 8.195 1.00 93.94 340 ARG A O 1
ATOM 2745 N N . LEU A 1 341 ? -8.378 -8.536 8.964 1.00 96.88 341 LEU A N 1
ATOM 2746 C CA . LEU A 1 341 ? -9.496 -9.479 8.862 1.00 96.88 341 LEU A CA 1
ATOM 2747 C C . LEU A 1 341 ? -10.514 -9.212 9.992 1.00 96.88 341 LEU A C 1
ATOM 2749 O O . LEU A 1 341 ? -10.197 -8.535 10.967 1.00 96.88 341 LEU A O 1
ATOM 2753 N N . ALA A 1 342 ? -11.722 -9.769 9.912 1.00 97.31 342 ALA A N 1
ATOM 2754 C CA . ALA A 1 342 ? -12.640 -9.835 11.056 1.00 97.31 342 ALA A CA 1
ATOM 2755 C C . ALA A 1 342 ? -13.000 -11.285 11.380 1.00 97.31 342 ALA A C 1
ATOM 2757 O O . ALA A 1 342 ? -13.066 -12.123 10.486 1.00 97.31 342 ALA A O 1
ATOM 2758 N N . LEU A 1 343 ? -13.252 -11.575 12.655 1.00 97.56 343 LEU A N 1
ATOM 2759 C CA . LEU A 1 343 ? -13.701 -12.882 13.129 1.00 97.56 343 LEU A CA 1
ATOM 2760 C C . LEU A 1 343 ? -14.986 -12.701 13.934 1.00 97.56 343 LEU A C 1
ATOM 2762 O O . LEU A 1 343 ? -15.007 -11.932 14.893 1.00 97.56 343 LEU A O 1
ATOM 2766 N N . HIS A 1 344 ? -16.044 -13.409 13.549 1.00 97.19 344 HIS A N 1
ATOM 2767 C CA . HIS A 1 344 ? -17.316 -13.404 14.269 1.00 97.19 344 HIS A CA 1
ATOM 2768 C C . HIS A 1 344 ? -18.052 -14.725 14.037 1.00 97.19 344 HIS A C 1
ATOM 2770 O O . HIS A 1 344 ? -18.121 -15.187 12.899 1.00 97.19 344 HIS A O 1
ATOM 2776 N N . ASP A 1 345 ? -18.576 -15.340 15.100 1.00 95.12 345 ASP A N 1
ATOM 2777 C CA . ASP A 1 345 ? -19.380 -16.573 15.049 1.00 95.12 345 ASP A CA 1
ATOM 2778 C C . ASP A 1 345 ? -18.782 -17.707 14.189 1.00 95.12 345 ASP A C 1
ATOM 2780 O O . ASP A 1 345 ? -19.475 -18.391 13.436 1.00 95.12 345 ASP A O 1
ATOM 2784 N N . GLY A 1 346 ? -17.464 -17.914 14.282 1.00 96.25 346 GLY A N 1
ATOM 2785 C CA . GLY A 1 346 ? -16.771 -18.964 13.525 1.00 96.25 346 GLY A CA 1
ATOM 2786 C C . GLY A 1 346 ? -16.607 -18.670 12.027 1.00 96.25 346 GLY A C 1
ATOM 2787 O O . GLY A 1 346 ? -16.312 -19.582 11.250 1.00 96.25 346 GLY A O 1
ATOM 2788 N N . ILE A 1 347 ? -16.773 -17.412 11.613 1.00 98.50 347 ILE A N 1
ATOM 2789 C CA . ILE A 1 347 ? -16.543 -16.936 10.248 1.00 98.50 347 ILE A CA 1
ATOM 2790 C C . ILE A 1 347 ? -15.415 -15.906 10.253 1.00 98.50 347 ILE A C 1
ATOM 2792 O O . ILE A 1 347 ? -15.444 -14.939 11.017 1.00 98.50 347 ILE A O 1
ATOM 2796 N N . VAL A 1 348 ? -14.432 -16.111 9.379 1.00 98.62 348 VAL A N 1
ATOM 2797 C CA . VAL A 1 348 ? -13.348 -15.166 9.103 1.00 98.62 348 VAL A CA 1
ATOM 2798 C C . VAL A 1 348 ? -13.709 -14.376 7.846 1.00 98.62 348 VAL A C 1
ATOM 2800 O O . VAL A 1 348 ? -13.849 -14.959 6.773 1.00 98.62 348 VAL A O 1
ATOM 2803 N N . TYR A 1 349 ? -13.848 -13.060 7.968 1.00 98.62 349 TYR A N 1
ATOM 2804 C CA . TYR A 1 349 ? -14.128 -12.145 6.862 1.00 98.62 349 TYR A CA 1
ATOM 2805 C C . TYR A 1 349 ? -12.821 -11.513 6.395 1.00 98.62 349 TYR A C 1
ATOM 2807 O O . TYR A 1 349 ? -12.132 -10.841 7.169 1.00 98.62 349 TYR A O 1
ATOM 2815 N N . VAL A 1 350 ? -12.487 -11.740 5.131 1.00 98.50 350 VAL A N 1
ATOM 2816 C CA . VAL A 1 350 ? -11.206 -11.385 4.527 1.00 98.50 350 VAL A CA 1
ATOM 2817 C C . VAL A 1 350 ? -11.445 -10.343 3.434 1.00 98.50 350 VAL A C 1
ATOM 2819 O O . VAL A 1 350 ? -12.017 -10.687 2.397 1.00 98.50 350 VAL A O 1
ATOM 2822 N N . PRO A 1 351 ? -11.062 -9.073 3.652 1.00 97.19 351 PRO A N 1
ATOM 2823 C CA . PRO A 1 351 ? -11.090 -8.064 2.599 1.00 97.19 351 PRO A CA 1
ATOM 2824 C C . PRO A 1 351 ? -9.974 -8.339 1.581 1.00 97.19 351 PRO A C 1
ATOM 2826 O O . PRO A 1 351 ? -8.847 -8.652 1.973 1.00 97.19 351 PRO A O 1
ATOM 2829 N N . SER A 1 352 ? -10.283 -8.233 0.289 1.00 94.94 352 SER A N 1
ATOM 2830 C CA . SER A 1 352 ? -9.347 -8.539 -0.790 1.00 94.94 352 SER A CA 1
ATOM 2831 C C . SER A 1 352 ? -9.250 -7.427 -1.833 1.00 94.94 352 SER A C 1
ATOM 2833 O O . SER A 1 352 ? -10.249 -6.846 -2.274 1.00 94.94 352 SER A O 1
ATOM 2835 N N . MET A 1 353 ? -8.029 -7.199 -2.319 1.00 90.81 353 MET A N 1
ATOM 2836 C CA . MET A 1 353 ? -7.782 -6.398 -3.523 1.00 90.81 353 MET A CA 1
ATOM 2837 C C . MET A 1 353 ? -8.210 -7.108 -4.818 1.00 90.81 353 MET A C 1
ATOM 2839 O O . MET A 1 353 ? -8.270 -6.483 -5.871 1.00 90.81 353 MET A O 1
ATOM 2843 N N . GLY A 1 354 ? -8.634 -8.374 -4.743 1.00 91.06 354 GLY A N 1
ATOM 2844 C CA . GLY A 1 354 ? -9.318 -9.091 -5.825 1.00 91.06 354 GLY A CA 1
ATOM 2845 C C . GLY A 1 354 ? -10.760 -8.628 -6.093 1.00 91.06 354 GLY A C 1
ATOM 2846 O O . GLY A 1 354 ? -11.516 -9.345 -6.747 1.00 91.06 354 GLY A O 1
ATOM 2847 N N . ASN A 1 355 ? -11.143 -7.439 -5.609 1.00 94.38 355 ASN A N 1
ATOM 2848 C CA . ASN A 1 355 ? -12.481 -6.841 -5.690 1.00 94.38 355 ASN A CA 1
ATOM 2849 C C . ASN A 1 355 ? -13.564 -7.618 -4.927 1.00 94.38 355 ASN A C 1
ATOM 2851 O O . ASN A 1 355 ? -14.696 -7.754 -5.406 1.00 94.38 355 ASN A O 1
ATOM 2855 N N . ASP A 1 356 ? -13.231 -8.157 -3.752 1.00 96.31 356 ASP A N 1
ATOM 2856 C CA . ASP A 1 356 ? -14.213 -8.861 -2.936 1.00 96.31 356 ASP A CA 1
ATOM 2857 C C . ASP A 1 356 ? -13.949 -8.863 -1.424 1.00 96.31 356 ASP A C 1
ATOM 2859 O O . ASP A 1 356 ? -12.858 -8.586 -0.928 1.00 96.31 356 ASP A O 1
ATOM 2863 N N . LEU A 1 357 ? -15.019 -9.169 -0.687 1.00 98.44 357 LEU A N 1
ATOM 2864 C CA . LEU A 1 357 ? -14.974 -9.647 0.689 1.00 98.44 357 LEU A CA 1
ATOM 2865 C C . LEU A 1 357 ? -15.261 -11.154 0.681 1.00 98.44 357 LEU A C 1
ATOM 2867 O O . LEU A 1 357 ? -16.322 -11.580 0.213 1.00 98.44 357 LEU A O 1
ATOM 2871 N N . VAL A 1 358 ? -14.349 -11.956 1.230 1.00 98.50 358 VAL A N 1
ATOM 2872 C CA . VAL A 1 358 ? -14.473 -13.420 1.304 1.00 98.50 358 VAL A CA 1
ATOM 2873 C C . VAL A 1 358 ? -14.806 -13.848 2.728 1.00 98.50 358 VAL A C 1
ATOM 2875 O O . VAL A 1 358 ? -14.118 -13.457 3.666 1.00 98.50 358 VAL A O 1
ATOM 2878 N N . ALA A 1 359 ? -15.834 -14.675 2.904 1.00 98.62 359 ALA A N 1
ATOM 2879 C CA . ALA A 1 359 ? -16.167 -15.281 4.190 1.00 98.62 359 ALA A CA 1
ATOM 2880 C C . ALA A 1 359 ? -15.698 -16.738 4.222 1.00 98.62 359 ALA A C 1
ATOM 2882 O O . ALA A 1 359 ? -16.130 -17.557 3.410 1.00 98.62 359 ALA A O 1
ATOM 2883 N N . LEU A 1 360 ? -14.827 -17.072 5.172 1.00 98.75 360 LEU A N 1
ATOM 2884 C CA . LEU A 1 360 ? -14.254 -18.404 5.351 1.00 98.75 360 LEU A CA 1
ATOM 2885 C C . LEU A 1 360 ? -14.741 -19.022 6.661 1.00 98.75 360 LEU A C 1
ATOM 2887 O O . LEU A 1 360 ? -14.812 -18.356 7.692 1.00 98.75 360 LEU A O 1
ATOM 2891 N N . ASN A 1 361 ? -15.023 -20.321 6.650 1.00 98.50 361 ASN A N 1
ATOM 2892 C CA . ASN A 1 361 ? -15.259 -21.067 7.877 1.00 98.50 361 ASN A CA 1
ATOM 2893 C C . ASN A 1 361 ? -13.961 -21.136 8.696 1.00 98.50 361 ASN A C 1
ATOM 2895 O O . ASN A 1 361 ? -12.949 -21.646 8.218 1.00 98.50 361 ASN A O 1
ATOM 2899 N N . SER A 1 362 ? -14.001 -20.680 9.946 1.00 97.69 362 SER A N 1
ATOM 2900 C CA . SER A 1 362 ? -12.805 -20.524 10.778 1.00 97.69 362 SER A CA 1
ATOM 2901 C C . SER A 1 362 ? -12.104 -21.852 11.105 1.00 97.69 362 SER A C 1
ATOM 2903 O O . SER A 1 362 ? -10.897 -21.903 11.320 1.00 97.69 362 SER A O 1
ATOM 2905 N N . THR A 1 363 ? -12.830 -22.971 11.094 1.00 97.56 363 THR A N 1
ATOM 2906 C CA . THR A 1 363 ? -12.262 -24.285 11.430 1.00 97.56 363 THR A CA 1
ATOM 2907 C C . THR A 1 363 ? -11.662 -25.001 10.223 1.00 97.56 363 THR A C 1
ATOM 2909 O O . THR A 1 363 ? -10.671 -25.707 10.381 1.00 97.56 363 THR A O 1
ATOM 2912 N N . SER A 1 364 ? -12.243 -24.833 9.034 1.00 97.69 364 SER A N 1
ATOM 2913 C CA . SER A 1 364 ? -11.865 -25.597 7.833 1.00 97.69 364 SER A CA 1
ATOM 2914 C C . SER A 1 364 ? -11.193 -24.775 6.734 1.00 97.69 364 SER A C 1
ATOM 2916 O O . SER A 1 364 ? -10.688 -25.359 5.780 1.00 97.69 364 SER A O 1
ATOM 2918 N N . GLY A 1 365 ? -11.246 -23.441 6.802 1.00 97.69 365 GLY A N 1
ATOM 2919 C CA . GLY A 1 365 ? -10.783 -22.551 5.732 1.00 97.69 365 GLY A CA 1
ATOM 2920 C C . GLY A 1 365 ? -11.668 -22.565 4.483 1.00 97.69 365 GLY A C 1
ATOM 2921 O O . GLY A 1 365 ? -11.376 -21.873 3.511 1.00 97.69 365 GLY A O 1
ATOM 2922 N N . ARG A 1 366 ? -12.763 -23.338 4.476 1.00 98.12 366 ARG A N 1
ATOM 2923 C CA . ARG A 1 366 ? -13.665 -23.427 3.327 1.00 98.12 366 ARG A CA 1
ATOM 2924 C C . ARG A 1 366 ? -14.436 -22.120 3.152 1.00 98.12 366 ARG A C 1
ATOM 2926 O O . ARG A 1 366 ? -15.032 -21.621 4.106 1.00 98.12 366 ARG A O 1
ATOM 2933 N N . GLU A 1 367 ? -14.469 -21.614 1.923 1.00 98.44 367 GLU A N 1
ATOM 2934 C CA . GLU A 1 367 ? -15.299 -20.466 1.551 1.00 98.44 367 GLU A CA 1
ATOM 2935 C C . GLU A 1 367 ? -16.785 -20.764 1.793 1.00 98.44 367 GLU A C 1
ATOM 2937 O O . GLU A 1 367 ? -17.304 -21.799 1.363 1.00 98.44 367 GLU A O 1
ATOM 2942 N N . ILE A 1 368 ? -17.448 -19.856 2.511 1.00 98.50 368 ILE A N 1
ATOM 2943 C CA . ILE A 1 368 ? -18.889 -19.862 2.777 1.00 98.50 368 ILE A CA 1
ATOM 2944 C C . ILE A 1 368 ? -19.595 -19.048 1.693 1.00 98.50 368 ILE A C 1
ATOM 2946 O O . ILE A 1 368 ? -20.506 -19.547 1.037 1.00 98.50 368 ILE A O 1
ATOM 2950 N N . PHE A 1 369 ? -19.159 -17.802 1.498 1.00 98.62 369 PHE A N 1
ATOM 2951 C CA . PHE A 1 369 ? -19.650 -16.903 0.459 1.00 98.62 369 PHE A CA 1
ATOM 2952 C C . PHE A 1 369 ? -18.595 -15.853 0.101 1.00 98.62 369 PHE A C 1
ATOM 2954 O O . PHE A 1 369 ? -17.592 -15.679 0.799 1.00 98.62 369 PHE A O 1
ATOM 2961 N N . ARG A 1 370 ? -18.877 -15.104 -0.966 1.00 97.88 370 ARG A N 1
ATOM 2962 C CA . ARG A 1 370 ? -18.072 -13.978 -1.431 1.00 97.88 370 ARG A CA 1
ATOM 2963 C C . ARG A 1 370 ? -18.962 -12.859 -1.935 1.00 97.88 370 ARG A C 1
ATOM 2965 O O . ARG A 1 370 ? -19.911 -13.106 -2.680 1.00 97.88 370 ARG A O 1
ATOM 2972 N N . VAL A 1 371 ? -18.622 -11.632 -1.567 1.00 98.50 371 VAL A N 1
ATOM 2973 C CA . VAL A 1 371 ? -19.304 -10.424 -2.032 1.00 98.50 371 VAL A CA 1
ATOM 2974 C C . VAL A 1 371 ? -18.377 -9.682 -2.980 1.00 98.50 371 VAL A C 1
ATOM 2976 O O . VAL A 1 371 ? -17.330 -9.210 -2.552 1.00 98.50 371 VAL A O 1
ATOM 2979 N N . ARG A 1 372 ? -18.752 -9.588 -4.260 1.00 97.50 372 ARG A N 1
ATOM 2980 C CA . ARG A 1 372 ? -17.972 -8.857 -5.268 1.00 97.50 372 ARG A CA 1
ATOM 2981 C C . ARG A 1 372 ? -18.341 -7.380 -5.308 1.00 97.50 372 ARG A C 1
ATOM 2983 O O . ARG A 1 372 ? -19.522 -7.033 -5.339 1.00 97.50 372 ARG A O 1
ATOM 2990 N N . THR A 1 373 ? -17.321 -6.544 -5.395 1.00 97.69 373 THR A N 1
ATOM 2991 C CA . THR A 1 373 ? -17.399 -5.095 -5.601 1.00 97.69 373 THR A CA 1
ATOM 2992 C C . THR A 1 373 ? -16.859 -4.737 -6.986 1.00 97.69 373 THR A C 1
ATOM 2994 O O . THR A 1 373 ? -16.347 -5.596 -7.709 1.00 97.69 373 THR A O 1
ATOM 2997 N N . ALA A 1 374 ? -17.021 -3.482 -7.413 1.00 95.56 374 ALA A N 1
ATOM 2998 C CA . ALA A 1 374 ? -16.490 -3.057 -8.713 1.00 95.56 374 ALA A CA 1
ATOM 2999 C C . ALA A 1 374 ? -14.979 -2.755 -8.669 1.00 95.56 374 ALA A C 1
ATOM 3001 O O . ALA A 1 374 ? -14.338 -2.704 -9.717 1.00 95.56 374 ALA A O 1
ATOM 3002 N N . ASP A 1 375 ? -14.427 -2.588 -7.467 1.00 92.56 375 ASP A N 1
ATOM 3003 C CA . ASP A 1 375 ? -13.017 -2.303 -7.205 1.00 92.56 375 ASP A CA 1
ATOM 3004 C C . ASP A 1 375 ? -12.593 -2.895 -5.845 1.00 92.56 375 ASP A C 1
ATOM 3006 O O . ASP A 1 375 ? -13.423 -3.422 -5.100 1.00 92.56 375 ASP A O 1
ATOM 3010 N N . SER A 1 376 ? -11.310 -2.815 -5.512 1.00 92.19 376 SER A N 1
ATOM 3011 C CA . SER A 1 376 ? -10.666 -3.450 -4.360 1.00 92.19 376 SER A CA 1
ATOM 3012 C C . SER A 1 376 ? -11.345 -3.151 -3.017 1.00 92.19 376 SER A C 1
ATOM 3014 O O . SER A 1 376 ? -11.825 -2.041 -2.763 1.00 92.19 376 SER A O 1
ATOM 3016 N N . VAL A 1 377 ? -11.346 -4.131 -2.110 1.00 95.69 377 VAL A N 1
ATOM 3017 C CA . VAL A 1 377 ? -11.819 -3.971 -0.728 1.00 95.69 377 VAL A CA 1
ATOM 3018 C C . VAL A 1 377 ? -10.612 -3.788 0.192 1.00 95.69 377 VAL A C 1
ATOM 3020 O O . VAL A 1 377 ? -9.980 -4.752 0.612 1.00 95.69 377 VAL A O 1
ATOM 3023 N N . TYR A 1 378 ? -10.297 -2.531 0.513 1.00 91.62 378 TYR A N 1
ATOM 3024 C CA . TYR A 1 378 ? -9.234 -2.166 1.463 1.00 91.62 378 TYR A CA 1
ATOM 3025 C C . TYR A 1 378 ? -9.740 -1.992 2.895 1.00 91.62 378 TYR A C 1
ATOM 3027 O O . TYR A 1 378 ? -8.953 -1.962 3.836 1.00 91.62 378 TYR A O 1
ATOM 3035 N N . SER A 1 379 ? -11.041 -1.828 3.098 1.00 94.25 379 SER A N 1
ATOM 3036 C CA . SER A 1 379 ? -11.558 -1.551 4.434 1.00 94.25 379 SER A CA 1
ATOM 3037 C C . SER A 1 379 ? -11.489 -2.785 5.335 1.00 94.25 379 SER A C 1
ATOM 3039 O O . SER A 1 379 ? -11.744 -3.913 4.917 1.00 94.25 379 SER A O 1
ATOM 3041 N N . SER A 1 380 ? -11.162 -2.570 6.610 1.00 95.31 380 SER A N 1
ATOM 3042 C CA . SER A 1 380 ? -11.257 -3.633 7.616 1.00 95.31 380 SER A CA 1
ATOM 3043 C C . SER A 1 380 ? -12.732 -3.858 7.982 1.00 95.31 380 SER A C 1
ATOM 3045 O O . SER A 1 380 ? -13.335 -2.929 8.543 1.00 95.31 380 SER A O 1
ATOM 3047 N N . PRO A 1 381 ? -13.323 -5.041 7.718 1.00 97.62 381 PRO A N 1
ATOM 3048 C CA . PRO A 1 381 ? -14.746 -5.280 7.938 1.00 97.62 381 PRO A CA 1
ATOM 3049 C C . PRO A 1 381 ? -15.149 -5.101 9.410 1.00 97.62 381 PRO A C 1
ATOM 3051 O O . PRO A 1 381 ? -14.340 -5.229 10.335 1.00 97.62 381 PRO A O 1
ATOM 3054 N N . HIS A 1 382 ? -16.415 -4.767 9.639 1.00 98.31 382 HIS A N 1
ATOM 3055 C CA . HIS A 1 382 ? -17.045 -4.732 10.959 1.00 98.31 382 HIS A CA 1
ATOM 3056 C C . HIS A 1 382 ? -18.256 -5.653 10.951 1.00 98.31 382 HIS A C 1
ATOM 3058 O O . HIS A 1 382 ? -19.032 -5.602 10.003 1.00 98.31 382 HIS A O 1
ATOM 3064 N N . VAL A 1 383 ? -18.423 -6.475 11.984 1.00 98.31 383 VAL A N 1
ATOM 3065 C CA . VAL A 1 383 ? -19.559 -7.393 12.089 1.00 98.31 383 VAL A CA 1
ATOM 3066 C C . VAL A 1 383 ? -20.298 -7.108 13.385 1.00 98.31 383 VAL A C 1
ATOM 3068 O O . VAL A 1 383 ? -19.700 -7.200 14.452 1.00 98.31 383 VAL A O 1
ATOM 3071 N N . GLU A 1 384 ? -21.578 -6.768 13.280 1.00 96.56 384 GLU A N 1
ATOM 3072 C CA . GLU A 1 384 ? -22.475 -6.550 14.417 1.00 96.56 384 GLU A CA 1
ATOM 3073 C C . GLU A 1 384 ? -23.898 -6.957 14.015 1.00 96.56 384 GLU A C 1
ATOM 3075 O O . GLU A 1 384 ? -24.295 -6.779 12.862 1.00 96.56 384 GLU A O 1
ATOM 3080 N N . ASP A 1 385 ? -24.647 -7.558 14.944 1.00 95.38 385 ASP A N 1
ATOM 3081 C CA . ASP A 1 385 ? -26.060 -7.932 14.773 1.00 95.38 385 ASP A CA 1
ATOM 3082 C C . ASP A 1 385 ? -26.372 -8.715 13.479 1.00 95.38 385 ASP A C 1
ATOM 3084 O O . ASP A 1 385 ? -27.402 -8.539 12.822 1.00 95.38 385 ASP A O 1
ATOM 3088 N N . GLY A 1 386 ? -25.461 -9.614 13.089 1.00 97.12 386 GLY A N 1
ATOM 3089 C CA . GLY A 1 386 ? -25.611 -10.445 11.892 1.00 97.12 386 GLY A CA 1
ATOM 3090 C C . GLY A 1 386 ? -25.430 -9.694 10.568 1.00 97.12 386 GLY A C 1
ATOM 3091 O O . GLY A 1 386 ? -25.839 -10.203 9.521 1.00 97.12 386 GLY A O 1
ATOM 3092 N N . VAL A 1 387 ? -24.814 -8.510 10.586 1.00 98.69 387 VAL A N 1
ATOM 3093 C CA . VAL A 1 387 ? -24.470 -7.717 9.398 1.00 98.69 387 VAL A CA 1
ATOM 3094 C C . VAL A 1 387 ? -22.966 -7.505 9.335 1.00 98.69 387 VAL A C 1
ATOM 3096 O O . VAL A 1 387 ? -22.347 -7.157 10.336 1.00 98.69 387 VAL A O 1
ATOM 3099 N N . VAL A 1 388 ? -22.378 -7.686 8.152 1.00 98.75 388 VAL A N 1
ATOM 3100 C CA . VAL A 1 388 ? -21.004 -7.277 7.861 1.00 98.75 388 VAL A CA 1
ATOM 3101 C C . VAL A 1 388 ? -21.000 -5.970 7.071 1.00 98.75 388 VAL A C 1
ATOM 3103 O O . VAL A 1 388 ? -21.606 -5.872 6.003 1.00 98.75 388 VAL A O 1
ATOM 3106 N N . TYR A 1 389 ? -20.303 -4.971 7.606 1.00 98.88 389 TYR A N 1
ATOM 3107 C CA . TYR A 1 389 ? -20.122 -3.649 7.020 1.00 98.88 389 TYR A CA 1
ATOM 3108 C C . TYR A 1 389 ? -18.694 -3.482 6.514 1.00 98.88 389 TYR A C 1
ATOM 3110 O O . TYR A 1 389 ? -17.736 -3.801 7.226 1.00 98.88 389 TYR A O 1
ATOM 3118 N N . PHE A 1 390 ? -18.541 -2.945 5.306 1.00 98.75 390 PHE A N 1
ATOM 3119 C CA . PHE A 1 390 ? -17.233 -2.698 4.698 1.00 98.75 390 PHE A CA 1
ATOM 3120 C C . PHE A 1 390 ? -17.318 -1.633 3.594 1.00 98.75 390 PHE A C 1
ATOM 3122 O O . PHE A 1 390 ? -18.340 -1.474 2.937 1.00 98.75 390 PHE A O 1
ATOM 3129 N N . GLY A 1 391 ? -16.241 -0.884 3.399 1.00 98.06 391 GLY A N 1
ATOM 3130 C CA . GLY A 1 391 ? -16.022 0.026 2.277 1.00 98.06 391 GLY A CA 1
ATOM 3131 C C . GLY A 1 391 ? -15.202 -0.587 1.135 1.00 98.06 391 GLY A C 1
ATOM 3132 O O . GLY A 1 391 ? -14.424 -1.523 1.347 1.00 98.06 391 GLY A O 1
ATOM 3133 N N . SER A 1 392 ? -15.352 -0.034 -0.067 1.00 96.88 392 SER A N 1
ATOM 3134 C CA . SER A 1 392 ? -14.574 -0.396 -1.257 1.00 96.88 392 SER A CA 1
ATOM 3135 C C . SER A 1 392 ? -13.986 0.838 -1.949 1.00 96.88 392 SER A C 1
ATOM 3137 O O . SER A 1 392 ? -14.505 1.957 -1.854 1.00 96.88 392 SER A O 1
ATOM 3139 N N . ALA A 1 393 ? -12.902 0.617 -2.695 1.00 93.50 393 ALA A N 1
ATOM 3140 C CA . ALA A 1 393 ? -12.344 1.587 -3.627 1.00 93.50 393 ALA A CA 1
ATOM 3141 C C . ALA A 1 393 ? -13.323 1.986 -4.749 1.00 93.50 393 ALA A C 1
ATOM 3143 O O . ALA A 1 393 ? -13.086 2.983 -5.413 1.00 93.50 393 ALA A O 1
ATOM 3144 N N . ASP A 1 394 ? -14.463 1.301 -4.900 1.00 94.81 394 ASP A N 1
ATOM 3145 C CA . ASP A 1 394 ? -15.520 1.641 -5.862 1.00 94.81 394 ASP A CA 1
ATOM 3146 C C . ASP A 1 394 ? -16.452 2.791 -5.425 1.00 94.81 394 ASP A C 1
ATOM 3148 O O . ASP A 1 394 ? -17.501 3.021 -6.036 1.00 94.81 394 ASP A O 1
ATOM 3152 N N . HIS A 1 395 ? -16.077 3.505 -4.361 1.00 96.25 395 HIS A N 1
ATOM 3153 C CA . HIS A 1 395 ? -16.812 4.620 -3.758 1.00 96.25 395 HIS A CA 1
ATOM 3154 C C . HIS A 1 395 ? -18.128 4.201 -3.085 1.00 96.25 395 HIS A C 1
ATOM 3156 O O . HIS A 1 395 ? -19.091 4.972 -3.084 1.00 96.25 395 HIS A O 1
ATOM 3162 N N . HIS A 1 396 ? -18.206 2.987 -2.531 1.00 98.56 396 HIS A N 1
ATOM 3163 C CA . HIS A 1 396 ? -19.368 2.552 -1.756 1.00 98.56 396 HIS A CA 1
ATOM 3164 C C . HIS A 1 396 ? -19.010 2.002 -0.376 1.00 98.56 396 HIS A C 1
ATOM 3166 O O . HIS A 1 396 ? -17.967 1.382 -0.158 1.00 98.56 396 HIS A O 1
ATOM 3172 N N . VAL A 1 397 ? -19.959 2.188 0.541 1.00 98.88 397 VAL A N 1
ATOM 3173 C CA . VAL A 1 397 ? -20.090 1.446 1.797 1.00 98.88 397 VAL A CA 1
ATOM 3174 C C . VAL A 1 397 ? -21.151 0.372 1.590 1.00 98.88 397 VAL A C 1
ATOM 3176 O O . VAL A 1 397 ? -22.229 0.666 1.077 1.00 98.88 397 VAL A O 1
ATOM 3179 N N . TYR A 1 398 ? -20.860 -0.855 1.989 1.00 98.88 398 TYR A N 1
ATOM 3180 C CA . TYR A 1 398 ? -21.725 -2.018 1.861 1.00 98.88 398 TYR A CA 1
ATOM 3181 C C . TYR A 1 398 ? -22.156 -2.516 3.237 1.00 98.88 398 TYR A C 1
ATOM 3183 O O . TYR A 1 398 ? -21.351 -2.550 4.169 1.00 98.88 398 TYR A O 1
ATOM 3191 N N . ALA A 1 399 ? -23.402 -2.976 3.321 1.00 98.81 399 ALA A N 1
ATOM 3192 C CA . ALA A 1 399 ? -23.881 -3.852 4.377 1.00 98.81 399 ALA A CA 1
ATOM 3193 C C . ALA A 1 399 ? -24.391 -5.146 3.753 1.00 98.81 399 ALA A C 1
ATOM 3195 O O . ALA A 1 399 ? -25.277 -5.130 2.892 1.00 98.81 399 ALA A O 1
ATOM 3196 N N . ALA A 1 400 ? -23.847 -6.271 4.195 1.00 98.81 400 ALA A N 1
ATOM 3197 C CA . ALA A 1 400 ? -24.261 -7.590 3.754 1.00 98.81 400 ALA A CA 1
ATOM 3198 C C . ALA A 1 400 ? -24.670 -8.446 4.948 1.00 98.81 400 ALA A C 1
ATOM 3200 O O . ALA A 1 400 ? -24.174 -8.280 6.059 1.00 98.81 400 ALA A O 1
ATOM 3201 N N . ASP A 1 401 ? -25.581 -9.380 4.725 1.00 98.62 401 ASP A N 1
ATOM 3202 C CA . ASP A 1 401 ? -25.891 -10.401 5.711 1.00 98.62 401 ASP A CA 1
ATOM 3203 C C . ASP A 1 401 ? -24.636 -11.222 6.049 1.00 98.62 401 ASP A C 1
ATOM 3205 O O . ASP A 1 401 ? -23.978 -11.764 5.161 1.00 98.62 401 ASP A O 1
ATOM 3209 N N . ALA A 1 402 ? -24.306 -11.322 7.336 1.00 98.31 402 ALA A N 1
ATOM 3210 C CA . ALA A 1 402 ? -23.052 -11.909 7.798 1.00 98.31 402 ALA A CA 1
ATOM 3211 C C . ALA A 1 402 ? -22.947 -13.421 7.523 1.00 98.31 402 ALA A C 1
ATOM 3213 O O . ALA A 1 402 ? -21.850 -13.965 7.489 1.00 98.31 402 ALA A O 1
ATOM 3214 N N . ARG A 1 403 ? -24.065 -14.125 7.296 1.00 97.81 403 ARG A N 1
ATOM 3215 C CA . ARG A 1 403 ? -24.064 -15.578 7.047 1.00 97.81 403 ARG A CA 1
ATOM 3216 C C . ARG A 1 403 ? -24.140 -15.938 5.571 1.00 97.81 403 ARG A C 1
ATOM 3218 O O . ARG A 1 403 ? -23.643 -16.991 5.183 1.00 97.81 403 ARG A O 1
ATOM 3225 N N . THR A 1 404 ? -24.784 -15.097 4.768 1.00 98.12 404 THR A N 1
ATOM 3226 C CA . THR A 1 404 ? -25.094 -15.403 3.362 1.00 98.12 404 THR A CA 1
ATOM 3227 C C . THR A 1 404 ? -24.385 -14.497 2.360 1.00 98.12 404 THR A C 1
ATOM 3229 O O . THR A 1 404 ? -24.319 -14.841 1.183 1.00 98.12 404 THR A O 1
ATOM 3232 N N . GLY A 1 405 ? -23.880 -13.339 2.791 1.00 98.31 405 GLY A N 1
ATOM 3233 C CA . GLY A 1 405 ? -23.300 -12.325 1.910 1.00 98.31 405 GLY A CA 1
ATOM 3234 C C . GLY A 1 405 ? -24.324 -11.543 1.089 1.00 98.31 405 GLY A C 1
ATOM 3235 O O . GLY A 1 405 ? -23.938 -10.738 0.242 1.00 98.31 405 GLY A O 1
ATOM 3236 N N . ALA A 1 406 ? -25.626 -11.749 1.312 1.00 98.62 406 ALA A N 1
ATOM 3237 C CA . ALA A 1 406 ? -26.662 -11.006 0.609 1.00 98.62 406 ALA A CA 1
ATOM 3238 C C . ALA A 1 406 ? -26.570 -9.513 0.958 1.00 98.62 406 ALA A C 1
ATOM 3240 O O . ALA A 1 406 ? -26.683 -9.140 2.127 1.00 98.62 406 ALA A O 1
ATOM 3241 N N . ILE A 1 407 ? -26.370 -8.660 -0.051 1.00 98.69 407 ILE A N 1
ATOM 3242 C CA . ILE A 1 407 ? -26.338 -7.206 0.139 1.00 98.69 407 ILE A CA 1
ATOM 3243 C C . ILE A 1 407 ? -27.696 -6.739 0.667 1.00 98.69 407 ILE A C 1
ATOM 3245 O O . ILE A 1 407 ? -28.715 -6.920 0.003 1.00 98.69 407 ILE A O 1
ATOM 3249 N N . ARG A 1 408 ? -27.692 -6.114 1.846 1.00 98.56 408 ARG A N 1
ATOM 3250 C CA . ARG A 1 408 ? -28.863 -5.451 2.433 1.00 98.56 408 ARG A CA 1
ATOM 3251 C C . ARG A 1 408 ? -29.013 -4.047 1.863 1.00 98.56 408 ARG A C 1
ATOM 3253 O O . ARG A 1 408 ? -30.091 -3.676 1.414 1.00 98.56 408 ARG A O 1
ATOM 3260 N N . TRP A 1 409 ? -27.912 -3.304 1.825 1.00 98.81 409 TRP A N 1
ATOM 3261 C CA . TRP A 1 409 ? -27.832 -1.988 1.203 1.00 98.81 409 TRP A CA 1
ATOM 3262 C C . TRP A 1 409 ? -26.393 -1.672 0.787 1.00 98.81 409 TRP A C 1
ATOM 3264 O O . TRP A 1 409 ? -25.431 -2.298 1.242 1.00 98.81 409 TRP A O 1
ATOM 3274 N N . LYS A 1 410 ? -26.250 -0.683 -0.098 1.00 98.56 410 LYS A N 1
ATOM 3275 C CA . LYS A 1 410 ? -24.972 -0.028 -0.376 1.00 98.56 410 LYS A CA 1
ATOM 3276 C C . LYS A 1 410 ? -25.183 1.465 -0.594 1.00 98.56 410 LYS A C 1
ATOM 3278 O O . LYS A 1 410 ? -26.149 1.856 -1.249 1.00 98.56 410 LYS A O 1
ATOM 3283 N N . THR A 1 411 ? -24.255 2.275 -0.108 1.00 98.88 411 THR A N 1
ATOM 3284 C CA . THR A 1 411 ? -24.349 3.738 -0.142 1.00 98.88 411 THR A CA 1
ATOM 3285 C C . THR A 1 411 ? -23.132 4.315 -0.835 1.00 98.88 411 THR A C 1
ATOM 3287 O O . THR A 1 411 ? -22.003 3.984 -0.483 1.00 98.88 411 THR A O 1
ATOM 3290 N N . LYS A 1 412 ? -23.365 5.173 -1.832 1.00 98.56 412 LYS A N 1
ATOM 3291 C CA . LYS A 1 412 ? -22.307 5.825 -2.605 1.00 98.56 412 LYS A CA 1
ATOM 3292 C C . LYS A 1 412 ? -21.733 7.028 -1.851 1.00 98.56 412 LYS A C 1
ATOM 3294 O O . LYS A 1 412 ? -22.485 7.904 -1.429 1.00 98.56 412 LYS A O 1
ATOM 3299 N N . THR A 1 413 ? -20.412 7.093 -1.749 1.00 97.94 413 THR A N 1
ATOM 3300 C CA . THR A 1 413 ? -19.629 8.235 -1.252 1.00 97.94 413 THR A CA 1
ATOM 3301 C C . THR A 1 413 ? -19.058 9.050 -2.420 1.00 97.94 413 THR A C 1
ATOM 3303 O O . THR A 1 413 ? -19.191 8.685 -3.592 1.00 97.94 413 THR A O 1
ATOM 3306 N N . GLY A 1 414 ? -18.434 10.195 -2.130 1.00 95.06 414 GLY A N 1
ATOM 3307 C CA . GLY A 1 414 ? -17.777 11.015 -3.154 1.00 95.06 414 GLY A CA 1
ATOM 3308 C C . GLY A 1 414 ? -16.449 10.438 -3.659 1.00 95.06 414 GLY A C 1
ATOM 3309 O O . GLY A 1 414 ? -16.017 10.793 -4.753 1.00 95.06 414 GLY A O 1
ATOM 3310 N N . GLY A 1 415 ? -15.825 9.543 -2.891 1.00 92.31 415 GLY A N 1
ATOM 3311 C CA . GLY A 1 415 ? -14.517 8.946 -3.165 1.00 92.31 415 GLY A CA 1
ATOM 3312 C C . GLY A 1 415 ? -14.404 7.543 -2.574 1.00 92.31 415 GLY A C 1
ATOM 3313 O O . GLY A 1 415 ? -15.334 7.069 -1.920 1.00 92.31 415 GLY A O 1
ATOM 3314 N N . ALA A 1 416 ? -13.277 6.878 -2.814 1.00 93.19 416 ALA A N 1
ATOM 3315 C CA . ALA A 1 416 ? -12.978 5.542 -2.307 1.00 93.19 416 ALA A CA 1
ATOM 3316 C C . ALA A 1 416 ? -13.150 5.432 -0.782 1.00 93.19 416 ALA A C 1
ATOM 3318 O O . ALA A 1 416 ? -12.782 6.329 -0.020 1.00 93.19 416 ALA A O 1
ATOM 3319 N N . VAL A 1 417 ? -13.669 4.292 -0.323 1.00 96.25 417 VAL A N 1
ATOM 3320 C CA . VAL A 1 417 ? -13.839 3.996 1.102 1.00 96.25 417 VAL A CA 1
ATOM 3321 C C . VAL A 1 417 ? -12.783 2.982 1.528 1.00 96.25 417 VAL A C 1
ATOM 3323 O O . VAL A 1 417 ? -12.986 1.770 1.465 1.00 96.25 417 VAL A O 1
ATOM 3326 N N . LEU A 1 418 ? -11.627 3.501 1.941 1.00 94.06 418 LEU A N 1
ATOM 3327 C CA . LEU A 1 418 ? -10.493 2.694 2.407 1.00 94.06 418 LEU A CA 1
ATOM 3328 C C . LEU A 1 418 ? -10.564 2.414 3.916 1.00 94.06 418 LEU A C 1
ATOM 3330 O O . LEU A 1 418 ? -10.041 1.406 4.382 1.00 94.06 418 LEU A O 1
ATOM 3334 N N . ALA A 1 419 ? -11.238 3.285 4.673 1.00 95.69 419 ALA A N 1
ATOM 3335 C CA . ALA A 1 419 ? -11.410 3.155 6.114 1.00 95.69 419 ALA A CA 1
ATOM 3336 C C . ALA A 1 419 ? -12.341 1.998 6.496 1.00 95.69 419 ALA A C 1
ATOM 3338 O O . ALA A 1 419 ? -13.356 1.743 5.847 1.00 95.69 419 ALA A O 1
ATOM 3339 N N . GLY A 1 420 ? -12.022 1.318 7.599 1.00 96.69 420 GLY A N 1
ATOM 3340 C CA . GLY A 1 420 ? -12.913 0.328 8.204 1.00 96.69 420 GLY A CA 1
ATOM 3341 C C . GLY A 1 420 ? -14.072 0.992 8.963 1.00 96.69 420 GLY A C 1
ATOM 3342 O O . GLY A 1 420 ? -13.811 1.885 9.776 1.00 96.69 420 GLY A O 1
ATOM 3343 N N . PRO A 1 421 ? -15.332 0.559 8.768 1.00 98.25 421 PRO A N 1
ATOM 3344 C CA . PRO A 1 421 ? -16.461 1.102 9.513 1.00 98.25 421 PRO A CA 1
ATOM 3345 C C . PRO A 1 421 ? -16.471 0.630 10.974 1.00 98.25 421 PRO A C 1
ATOM 3347 O O . PRO A 1 421 ? -15.840 -0.377 11.318 1.00 98.25 421 PRO A O 1
ATOM 3350 N N . SER A 1 422 ? -17.238 1.328 11.808 1.00 98.44 422 SER A N 1
ATOM 3351 C CA . SER A 1 422 ? -17.696 0.858 13.122 1.00 98.44 422 SER A CA 1
ATOM 3352 C C . SER A 1 422 ? -19.120 1.315 13.388 1.00 98.44 422 SER A C 1
ATOM 3354 O O . SER A 1 422 ? -19.568 2.303 12.806 1.00 98.44 422 SER A O 1
ATOM 3356 N N . VAL A 1 423 ? -19.823 0.600 14.262 1.00 98.69 423 VAL A N 1
ATOM 3357 C CA . VAL A 1 423 ? -21.238 0.842 14.531 1.00 98.69 423 VAL A CA 1
ATOM 3358 C C . VAL A 1 423 ? -21.449 1.263 15.982 1.00 98.69 423 VAL A C 1
ATOM 3360 O O . VAL A 1 423 ? -20.827 0.731 16.895 1.00 98.69 423 VAL A O 1
ATOM 3363 N N . ALA A 1 424 ? -22.288 2.276 16.188 1.00 98.56 424 ALA A N 1
ATOM 3364 C CA . ALA A 1 424 ? -22.748 2.699 17.506 1.00 98.56 424 ALA A CA 1
ATOM 3365 C C . ALA A 1 424 ? -24.113 3.370 17.383 1.00 98.56 424 ALA A C 1
ATOM 3367 O O . ALA A 1 424 ? -24.334 4.173 16.479 1.00 98.56 424 ALA A O 1
ATOM 3368 N N . ARG A 1 425 ? -25.037 3.060 18.301 1.00 98.12 425 ARG A N 1
ATOM 3369 C CA . ARG A 1 425 ? -26.394 3.649 18.328 1.00 98.12 425 ARG A CA 1
ATOM 3370 C C . ARG A 1 425 ? -27.153 3.512 16.996 1.00 98.12 425 ARG A C 1
ATOM 3372 O O . ARG A 1 425 ? -27.906 4.405 16.624 1.00 98.12 425 ARG A O 1
ATOM 3379 N N . GLY A 1 426 ? -26.958 2.397 16.287 1.00 98.06 426 GLY A N 1
ATOM 3380 C CA . GLY A 1 426 ? -27.580 2.157 14.980 1.00 98.06 426 GLY A CA 1
ATOM 3381 C C . GLY A 1 426 ? -26.997 2.999 13.841 1.00 98.06 426 GLY A C 1
ATOM 3382 O O . GLY A 1 426 ? -27.621 3.097 12.789 1.00 98.06 426 GLY A O 1
ATOM 3383 N N . ILE A 1 427 ? -25.822 3.606 14.037 1.00 98.81 427 ILE A N 1
ATOM 3384 C CA . ILE A 1 427 ? -25.111 4.393 13.029 1.00 98.81 427 ILE A CA 1
ATOM 3385 C C . ILE A 1 427 ? -23.825 3.680 12.633 1.00 98.81 427 ILE A C 1
ATOM 3387 O O . ILE A 1 427 ? -23.006 3.368 13.491 1.00 98.81 427 ILE A O 1
ATOM 3391 N N . VAL A 1 428 ? -23.624 3.469 11.335 1.00 98.88 428 VAL A N 1
ATOM 3392 C CA . VAL A 1 428 ? -22.363 3.026 10.737 1.00 98.88 428 VAL A CA 1
ATOM 3393 C C . VAL A 1 428 ? -21.519 4.262 10.437 1.00 98.88 428 VAL A C 1
ATOM 3395 O O . VAL A 1 428 ? -21.864 5.056 9.561 1.00 98.88 428 VAL A O 1
ATOM 3398 N N . CYS A 1 429 ? -20.411 4.432 11.152 1.00 98.88 429 CYS A N 1
ATOM 3399 C CA . CYS A 1 429 ? -19.460 5.514 10.928 1.00 98.88 429 CYS A CA 1
ATOM 3400 C C . CYS A 1 429 ? -18.271 5.040 10.097 1.00 98.88 429 CYS A C 1
ATOM 3402 O O . CYS A 1 429 ? -17.660 4.015 10.4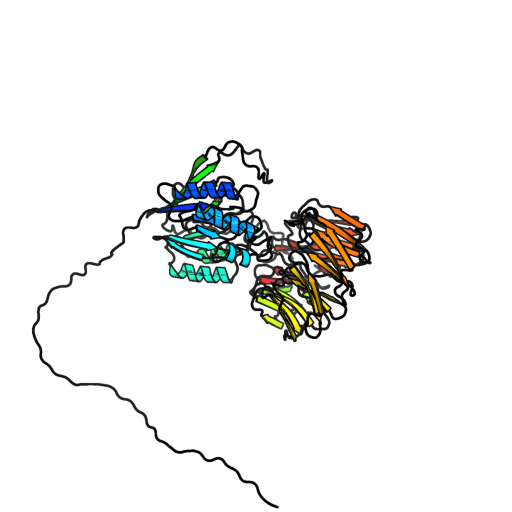12 1.00 98.88 429 CYS A O 1
ATOM 3404 N N . VAL A 1 430 ? -17.925 5.792 9.050 1.00 98.75 430 VAL A N 1
ATOM 3405 C CA . VAL A 1 430 ? -16.802 5.467 8.163 1.00 98.75 430 VAL A CA 1
ATOM 3406 C C . VAL A 1 430 ? -16.226 6.709 7.485 1.00 98.75 430 VAL A C 1
ATOM 3408 O O . VAL A 1 430 ? -16.950 7.626 7.102 1.00 98.75 430 VAL A O 1
ATOM 3411 N N . GLY A 1 431 ? -14.903 6.749 7.344 1.00 97.31 431 GLY A N 1
ATOM 3412 C CA . GLY A 1 431 ? -14.193 7.798 6.616 1.00 97.31 431 GLY A CA 1
ATOM 3413 C C . GLY A 1 431 ? -13.988 7.466 5.133 1.00 97.31 431 GLY A C 1
ATOM 3414 O O . GLY A 1 431 ? -13.947 6.301 4.746 1.00 97.31 431 GLY A O 1
ATOM 3415 N N . SER A 1 432 ? -13.839 8.488 4.295 1.00 95.69 432 SER A N 1
ATOM 3416 C CA . SER A 1 432 ? -13.657 8.339 2.845 1.00 95.69 432 SER A CA 1
ATOM 3417 C C . SER A 1 432 ? -12.524 9.224 2.317 1.00 95.69 432 SER A C 1
ATOM 3419 O O . SER A 1 432 ? -12.108 10.198 2.958 1.00 95.69 432 SER A O 1
ATOM 3421 N N . THR A 1 433 ? -11.998 8.884 1.137 1.00 92.06 433 THR A N 1
ATOM 3422 C CA . THR A 1 433 ? -10.943 9.666 0.477 1.00 92.06 433 THR A CA 1
ATOM 3423 C C . THR A 1 433 ? -11.430 11.012 -0.059 1.00 92.06 433 THR A C 1
ATOM 3425 O O . THR A 1 433 ? -10.619 11.901 -0.302 1.00 92.06 433 THR A O 1
ATOM 3428 N N . ASP A 1 434 ? -12.747 11.222 -0.137 1.00 92.50 434 ASP A N 1
ATOM 3429 C CA . ASP A 1 434 ? -13.381 12.510 -0.462 1.00 92.50 434 ASP A CA 1
ATOM 3430 C C . ASP A 1 434 ? -13.369 13.534 0.681 1.00 92.50 434 ASP A C 1
ATOM 3432 O O . ASP A 1 434 ? -14.106 14.520 0.632 1.00 92.50 434 ASP A O 1
ATOM 3436 N N . THR A 1 435 ? -12.538 13.312 1.701 1.00 93.06 435 THR A N 1
ATOM 3437 C CA . THR A 1 435 ? -12.336 14.175 2.874 1.00 93.06 435 THR A CA 1
ATOM 3438 C C . THR A 1 435 ? -13.496 14.220 3.870 1.00 93.06 435 THR A C 1
ATOM 3440 O O . THR A 1 435 ? -13.487 15.060 4.771 1.00 93.06 435 THR A O 1
ATOM 3443 N N . LYS A 1 436 ? -14.478 13.315 3.776 1.00 97.19 436 LYS A N 1
ATOM 3444 C CA . LYS A 1 436 ? -15.622 13.259 4.702 1.00 97.19 436 LYS A CA 1
ATOM 3445 C C . LYS A 1 436 ? -15.605 12.024 5.600 1.00 97.19 436 LYS A C 1
ATOM 3447 O O . LYS A 1 436 ? -15.150 10.951 5.207 1.00 97.19 436 LYS A O 1
ATOM 3452 N N . VAL A 1 437 ? -16.169 12.186 6.797 1.00 98.56 437 VAL A N 1
ATOM 3453 C CA . VAL A 1 437 ? -16.656 11.084 7.640 1.00 98.56 437 VAL A CA 1
ATOM 3454 C C . VAL A 1 437 ? -18.170 11.020 7.498 1.00 98.56 437 VAL A C 1
ATOM 3456 O O . VAL A 1 437 ? -18.847 12.044 7.596 1.00 98.56 437 VAL A O 1
ATOM 3459 N N . TYR A 1 438 ? -18.696 9.828 7.261 1.00 98.88 438 TYR A N 1
ATOM 3460 C CA . TYR A 1 438 ? -20.111 9.555 7.059 1.00 98.88 438 TYR A CA 1
ATOM 3461 C C . TYR A 1 438 ? -20.681 8.823 8.268 1.00 98.88 438 TYR A C 1
ATOM 3463 O O . TYR A 1 438 ? -20.062 7.874 8.741 1.00 98.88 438 TYR A O 1
ATOM 3471 N N . GLY A 1 439 ? -21.867 9.232 8.717 1.00 98.81 439 GLY A N 1
ATOM 3472 C CA . GLY A 1 439 ? -22.721 8.454 9.608 1.00 98.81 439 GLY A CA 1
ATOM 3473 C C . GLY A 1 439 ? -23.941 7.969 8.843 1.00 98.81 439 GLY A C 1
ATOM 3474 O O . GLY A 1 439 ? -24.776 8.778 8.430 1.00 98.81 439 GLY A O 1
ATOM 3475 N N . LEU A 1 440 ? -24.026 6.662 8.626 1.00 98.88 440 LEU A N 1
ATOM 3476 C CA . LEU A 1 440 ? -25.103 6.015 7.883 1.00 98.88 440 LEU A CA 1
ATOM 3477 C C . LEU A 1 440 ? -26.034 5.286 8.842 1.00 98.88 440 LEU A C 1
ATOM 3479 O O . LEU A 1 440 ? -25.577 4.713 9.824 1.00 98.88 440 LEU A O 1
ATOM 3483 N N . ASP A 1 441 ? -27.323 5.261 8.550 1.00 98.75 441 ASP A N 1
ATOM 3484 C CA . ASP A 1 441 ? -28.256 4.396 9.258 1.00 98.75 441 ASP A CA 1
ATOM 3485 C C . ASP A 1 441 ? -27.902 2.918 9.028 1.00 98.75 441 ASP A C 1
ATOM 3487 O O . ASP A 1 441 ? -27.736 2.482 7.889 1.00 98.75 441 ASP A O 1
ATOM 3491 N N . ALA A 1 442 ? -27.777 2.134 10.097 1.00 98.50 442 ALA A N 1
ATOM 3492 C CA . ALA A 1 442 ? -27.412 0.724 9.990 1.00 98.50 442 ALA A CA 1
ATOM 3493 C C . ALA A 1 442 ? -28.489 -0.132 9.298 1.00 98.50 442 ALA A C 1
ATOM 3495 O O . ALA A 1 442 ? -28.159 -1.139 8.664 1.00 98.50 442 ALA A O 1
ATOM 3496 N N . ALA A 1 443 ? -29.765 0.253 9.379 1.00 98.25 443 ALA A N 1
ATOM 3497 C CA . ALA A 1 443 ? -30.873 -0.512 8.820 1.00 98.25 443 ALA A CA 1
ATOM 3498 C C . ALA A 1 443 ? -31.006 -0.334 7.302 1.00 98.25 443 ALA A C 1
ATOM 3500 O O . ALA A 1 443 ? -31.266 -1.320 6.610 1.00 98.25 443 ALA A O 1
ATOM 3501 N N . ASP A 1 444 ? -30.819 0.883 6.782 1.00 98.44 444 ASP A N 1
ATOM 3502 C CA . ASP A 1 444 ? -31.075 1.188 5.363 1.00 98.44 444 ASP A CA 1
ATOM 3503 C C . ASP A 1 444 ? -29.927 1.876 4.604 1.00 98.44 444 ASP A C 1
ATOM 3505 O O . ASP A 1 444 ? -30.003 2.034 3.383 1.00 98.44 444 ASP A O 1
ATOM 3509 N N . GLY A 1 445 ? -28.850 2.257 5.292 1.00 98.62 445 GLY A N 1
ATOM 3510 C CA . GLY A 1 445 ? -27.685 2.910 4.697 1.00 98.62 445 GLY A CA 1
ATOM 3511 C C . GLY A 1 445 ? -27.876 4.395 4.379 1.00 98.62 445 GLY A C 1
ATOM 3512 O O . GLY A 1 445 ? -26.976 5.004 3.790 1.00 98.62 445 GLY A O 1
ATOM 3513 N N . SER A 1 446 ? -29.009 5.006 4.740 1.00 98.75 446 SER A N 1
ATOM 3514 C CA . SER A 1 446 ? -29.252 6.432 4.512 1.00 98.75 446 SER A CA 1
ATOM 3515 C C . SER A 1 446 ? -28.256 7.300 5.287 1.00 98.75 446 SER A C 1
ATOM 3517 O O . SER A 1 446 ? -27.927 7.038 6.443 1.00 98.75 446 SER A O 1
ATOM 3519 N N . ILE A 1 447 ? -27.748 8.360 4.651 1.00 98.81 447 ILE A N 1
ATOM 3520 C CA . ILE A 1 447 ? -26.811 9.288 5.296 1.00 98.81 447 ILE A CA 1
ATOM 3521 C C . ILE A 1 447 ? -27.579 10.091 6.350 1.00 98.81 447 ILE A C 1
ATOM 3523 O O . ILE A 1 447 ? -28.442 10.899 6.008 1.00 98.81 447 ILE A O 1
ATOM 3527 N N . ARG A 1 448 ? -27.244 9.898 7.629 1.00 98.75 448 ARG A N 1
ATOM 3528 C CA . ARG A 1 448 ? -27.810 10.663 8.750 1.00 98.75 448 ARG A CA 1
ATOM 3529 C C . ARG A 1 448 ? -27.048 11.960 8.988 1.00 98.75 448 ARG A C 1
ATOM 3531 O O . ARG A 1 448 ? -27.658 12.988 9.264 1.00 98.75 448 ARG A O 1
ATOM 3538 N N . TRP A 1 449 ? -25.725 11.915 8.860 1.00 98.81 449 TRP A N 1
ATOM 3539 C CA . TRP A 1 449 ? -24.853 13.078 9.001 1.00 98.81 449 TRP A CA 1
ATOM 3540 C C . TRP A 1 449 ? -23.535 12.880 8.248 1.00 98.81 449 TRP A C 1
ATOM 3542 O O . TRP A 1 449 ? -23.135 11.763 7.914 1.00 98.81 449 TRP A O 1
ATOM 3552 N N . THR A 1 450 ? -22.839 13.988 7.997 1.00 98.75 450 THR A N 1
ATOM 3553 C CA . THR A 1 450 ? -21.464 13.988 7.484 1.00 98.75 450 THR A CA 1
ATOM 3554 C C . THR A 1 450 ? -20.627 15.011 8.232 1.00 98.75 450 THR A C 1
ATOM 3556 O O . THR A 1 450 ? -21.098 16.124 8.468 1.00 98.75 450 THR A O 1
ATOM 3559 N N . VAL A 1 451 ? -19.372 14.676 8.515 1.00 98.31 451 VAL A N 1
ATOM 3560 C CA . VAL A 1 451 ? -18.372 15.601 9.056 1.00 98.31 451 VAL A CA 1
ATOM 3561 C C . VAL A 1 451 ? -17.331 15.889 7.980 1.00 98.31 451 VAL A C 1
ATOM 3563 O O . VAL A 1 451 ? -16.716 14.974 7.430 1.00 98.31 451 VAL A O 1
ATOM 3566 N N . GLN A 1 452 ? -17.140 17.170 7.668 1.00 96.69 452 GLN A N 1
ATOM 3567 C CA . GLN A 1 452 ? -16.193 17.623 6.652 1.00 96.69 452 GLN A CA 1
ATOM 3568 C C . GLN A 1 452 ? -14.784 17.760 7.251 1.00 96.69 452 GLN A C 1
ATOM 3570 O O . GLN A 1 452 ? -14.538 18.605 8.110 1.00 96.69 452 GLN A O 1
ATOM 3575 N N . GLY A 1 453 ? -13.849 16.937 6.778 1.00 91.81 453 GLY A N 1
ATOM 3576 C CA . GLY A 1 453 ? -12.418 17.054 7.058 1.00 91.81 453 GLY A CA 1
ATOM 3577 C C . GLY A 1 453 ? -11.692 17.926 6.035 1.00 91.81 453 GLY A C 1
ATOM 3578 O O . GLY A 1 453 ? -12.312 18.615 5.223 1.00 91.81 453 GLY A O 1
ATOM 3579 N N . ARG A 1 454 ? -10.357 17.897 6.076 1.00 87.94 454 ARG A N 1
ATOM 3580 C CA . ARG A 1 454 ? -9.498 18.578 5.086 1.00 87.94 454 ARG A CA 1
ATOM 3581 C C . ARG A 1 454 ? -8.660 17.624 4.240 1.00 87.94 454 ARG A C 1
ATOM 3583 O O . ARG A 1 454 ? -8.026 18.057 3.287 1.00 87.94 454 ARG A O 1
ATOM 3590 N N . ASN A 1 455 ? -8.631 16.349 4.611 1.00 87.75 455 ASN A N 1
ATOM 3591 C CA . ASN A 1 455 ? -7.896 15.303 3.917 1.00 87.75 455 ASN A CA 1
ATOM 3592 C C . ASN A 1 455 ? -8.591 13.952 4.154 1.00 87.75 455 ASN A C 1
ATOM 3594 O O . ASN A 1 455 ? -9.594 13.886 4.866 1.00 87.75 455 ASN A O 1
ATOM 3598 N N . MET A 1 456 ? -8.080 12.892 3.538 1.00 88.38 456 MET A N 1
ATOM 3599 C CA . MET A 1 456 ? -8.674 11.559 3.590 1.00 88.38 456 MET A CA 1
ATOM 3600 C C . MET A 1 456 ? -8.564 10.853 4.942 1.00 88.38 456 MET A C 1
ATOM 3602 O O . MET A 1 456 ? -7.757 11.199 5.810 1.00 88.38 456 MET A O 1
ATOM 3606 N N . TYR A 1 457 ? -9.361 9.795 5.051 1.00 92.19 457 TYR A N 1
ATOM 3607 C CA . TYR A 1 457 ? -9.408 8.863 6.166 1.00 92.19 457 TYR A CA 1
ATOM 3608 C C . TYR A 1 457 ? -9.108 7.445 5.668 1.00 92.19 457 TYR A C 1
ATOM 3610 O O . TYR A 1 457 ? -9.657 7.018 4.651 1.00 92.19 457 TYR A O 1
ATOM 3618 N N . GLN A 1 458 ? -8.249 6.724 6.389 1.00 90.75 458 GLN A N 1
ATOM 3619 C CA . GLN A 1 458 ? -7.767 5.392 6.002 1.00 90.75 458 GLN A CA 1
ATOM 3620 C C . GLN A 1 458 ? -7.919 4.358 7.123 1.00 90.75 458 GLN A C 1
ATOM 3622 O O . GLN A 1 458 ? -8.158 3.187 6.843 1.00 90.75 458 GLN A O 1
ATOM 3627 N N . SER A 1 459 ? -7.782 4.758 8.386 1.00 91.44 459 SER A N 1
ATOM 3628 C CA . SER A 1 459 ? -7.850 3.834 9.516 1.00 91.44 459 SER A CA 1
ATOM 3629 C C . SER A 1 459 ? -9.278 3.396 9.851 1.00 91.44 459 SER A C 1
ATOM 3631 O O . SER A 1 459 ? -10.262 4.047 9.492 1.00 91.44 459 SER A O 1
ATOM 3633 N N . LYS A 1 460 ? -9.414 2.262 10.550 1.00 95.31 460 LYS A N 1
ATOM 3634 C CA . LYS A 1 460 ? -10.708 1.819 11.079 1.00 95.31 460 LYS A CA 1
ATOM 3635 C C . LYS A 1 460 ? -11.171 2.778 12.178 1.00 95.31 460 LYS A C 1
ATOM 3637 O O . LYS A 1 460 ? -10.395 3.133 13.062 1.00 95.31 460 LYS A O 1
ATOM 3642 N N . VAL A 1 461 ? -12.450 3.147 12.143 1.00 97.81 461 VAL A N 1
ATOM 3643 C CA . VAL A 1 461 ? -13.094 3.958 13.186 1.00 97.81 461 VAL A CA 1
ATOM 3644 C C . VAL A 1 461 ? -13.172 3.165 14.493 1.00 97.81 461 VAL A C 1
ATOM 3646 O O . VAL A 1 461 ? -13.552 1.996 14.475 1.00 97.81 461 VAL A O 1
ATOM 3649 N N . ALA A 1 462 ? -12.875 3.788 15.634 1.00 98.06 462 ALA A N 1
ATOM 3650 C CA . ALA A 1 462 ? -13.096 3.187 16.954 1.00 98.06 462 ALA A CA 1
ATOM 3651 C C . ALA A 1 462 ? -14.344 3.767 17.629 1.00 98.06 462 ALA A C 1
ATOM 3653 O O . ALA A 1 462 ? -14.766 4.876 17.302 1.00 98.06 462 ALA A O 1
ATOM 3654 N N . THR A 1 463 ? -14.932 3.046 18.583 1.00 98.44 463 THR A N 1
ATOM 3655 C CA . THR A 1 463 ? -16.120 3.510 19.311 1.00 98.44 463 THR A CA 1
ATOM 3656 C C . THR A 1 463 ? -16.171 2.981 20.742 1.00 98.44 463 THR A C 1
ATOM 3658 O O . THR A 1 463 ? -15.640 1.913 21.031 1.00 98.44 463 THR A O 1
ATOM 3661 N N . ASP A 1 464 ? -16.824 3.738 21.624 1.00 97.81 464 ASP A N 1
ATOM 3662 C CA . ASP A 1 464 ? -17.243 3.325 22.970 1.00 97.81 464 ASP A CA 1
ATOM 3663 C C . ASP A 1 464 ? -18.756 2.999 23.047 1.00 97.81 464 ASP A C 1
ATOM 3665 O O . ASP A 1 464 ? -19.319 2.884 24.135 1.00 97.81 464 ASP A O 1
ATOM 3669 N N . GLY A 1 465 ? -19.442 2.912 21.899 1.00 97.62 465 GLY A N 1
ATOM 3670 C CA . GLY A 1 465 ? -20.893 2.716 21.803 1.00 97.62 465 GLY A CA 1
ATOM 3671 C C . GLY A 1 465 ? -21.728 4.001 21.919 1.00 97.62 465 GLY A C 1
ATOM 3672 O O . GLY A 1 465 ? -22.958 3.955 21.814 1.00 97.62 465 GLY A O 1
ATOM 3673 N N . GLN A 1 466 ? -21.099 5.161 22.124 1.00 97.94 466 GLN A N 1
ATOM 3674 C CA . GLN A 1 466 ? -21.759 6.477 22.136 1.00 97.94 466 GLN A CA 1
ATOM 3675 C C . GLN A 1 466 ? -21.092 7.482 21.197 1.00 97.94 466 GLN A C 1
ATOM 3677 O O . GLN A 1 466 ? -21.747 8.393 20.692 1.00 97.94 466 GLN A O 1
ATOM 3682 N N . ARG A 1 467 ? -19.793 7.318 20.968 1.00 98.56 467 ARG A N 1
ATOM 3683 C CA . ARG A 1 467 ? -18.935 8.220 20.211 1.00 98.56 467 ARG A CA 1
ATOM 3684 C C . ARG A 1 467 ? -18.097 7.444 19.216 1.00 98.56 467 ARG A C 1
ATOM 3686 O O . ARG A 1 467 ? -17.816 6.262 19.409 1.00 98.56 467 ARG A O 1
ATOM 3693 N N . PHE A 1 468 ? -17.656 8.130 18.176 1.00 98.75 468 PHE A N 1
ATOM 3694 C CA . PHE A 1 468 ? -16.686 7.634 17.214 1.00 98.75 468 PHE A CA 1
ATOM 3695 C C . PHE A 1 468 ? -15.375 8.397 17.337 1.00 98.75 468 PHE A C 1
ATOM 3697 O O . PHE A 1 468 ? -15.380 9.624 17.439 1.00 98.75 468 PHE A O 1
ATOM 3704 N N . PHE A 1 469 ? -14.260 7.673 17.269 1.00 98.62 469 PHE A N 1
ATOM 3705 C CA . PHE A 1 469 ? -12.915 8.234 17.269 1.00 98.62 469 PHE A CA 1
ATOM 3706 C C . PHE A 1 469 ? -12.260 7.988 15.918 1.00 98.62 469 PHE A C 1
ATOM 3708 O O . PHE A 1 469 ? -12.126 6.839 15.483 1.00 98.62 469 PHE A O 1
ATOM 3715 N N . VAL A 1 470 ? -11.882 9.074 15.245 1.00 97.88 470 VAL A N 1
ATOM 3716 C CA . VAL A 1 470 ? -11.423 9.037 13.853 1.00 97.88 470 VAL A CA 1
ATOM 3717 C C . VAL A 1 470 ? -10.204 9.926 13.688 1.00 97.88 470 VAL A C 1
ATOM 3719 O O . VAL A 1 470 ? -10.235 11.108 14.034 1.00 97.88 470 VAL A O 1
ATOM 3722 N N . GLY A 1 471 ? -9.137 9.369 13.128 1.00 94.88 471 GLY A N 1
ATOM 3723 C CA . GLY A 1 471 ? -7.956 10.128 12.747 1.00 94.88 471 GLY A CA 1
ATOM 3724 C C . GLY A 1 471 ? -7.861 10.305 11.235 1.00 94.88 471 GLY A C 1
ATOM 3725 O O . GLY A 1 471 ? -8.184 9.397 10.472 1.00 94.88 471 GLY A O 1
ATOM 3726 N N . GLY A 1 472 ? -7.484 11.506 10.802 1.00 91.75 472 GLY A N 1
ATOM 3727 C CA . GLY A 1 472 ? -7.396 11.877 9.390 1.00 91.75 472 GLY A CA 1
ATOM 3728 C C . GLY A 1 472 ? -6.001 12.341 8.987 1.00 91.75 472 GLY A C 1
ATOM 3729 O O . GLY A 1 472 ? -5.204 12.780 9.821 1.00 91.75 472 GLY A O 1
ATOM 3730 N N . TRP A 1 473 ? -5.728 12.304 7.681 1.00 88.69 473 TRP A N 1
ATOM 3731 C CA . TRP A 1 473 ? -4.489 12.803 7.060 1.00 88.69 473 TRP A CA 1
ATOM 3732 C C . TRP A 1 473 ? -4.349 14.340 7.120 1.00 88.69 473 TRP A C 1
ATOM 3734 O O . TRP A 1 473 ? -3.487 14.935 6.480 1.00 88.69 473 TRP A O 1
ATOM 3744 N N . ASP A 1 474 ? -5.212 15.017 7.874 1.00 86.75 474 ASP A N 1
ATOM 3745 C CA . ASP A 1 474 ? -5.185 16.451 8.149 1.00 86.75 474 ASP A CA 1
ATOM 3746 C C . ASP A 1 474 ? -4.619 16.782 9.542 1.00 86.75 474 ASP A C 1
ATOM 3748 O O . ASP A 1 474 ? -4.894 17.849 10.096 1.00 86.75 474 ASP A O 1
ATOM 3752 N N . ASN A 1 475 ? -3.824 15.864 10.111 1.00 89.00 475 ASN A N 1
ATOM 3753 C CA . ASN A 1 475 ? -3.291 15.887 11.482 1.00 89.00 475 ASN A CA 1
ATOM 3754 C C . ASN A 1 475 ? -4.371 15.933 12.578 1.00 89.00 475 ASN A C 1
ATOM 3756 O O . ASN A 1 475 ? -4.057 16.259 13.724 1.00 89.00 475 ASN A O 1
ATOM 3760 N N . ARG A 1 476 ? -5.644 15.667 12.257 1.00 92.44 476 ARG A N 1
ATOM 3761 C CA . ARG A 1 476 ? -6.741 15.806 13.219 1.00 92.44 476 ARG A CA 1
ATOM 3762 C C . ARG A 1 476 ? -7.228 14.457 13.711 1.00 92.44 476 ARG A C 1
ATOM 3764 O O . ARG A 1 476 ? -7.571 13.582 12.918 1.00 92.44 476 ARG A O 1
ATOM 3771 N N . PHE A 1 477 ? -7.319 14.342 15.029 1.00 96.31 477 PHE A N 1
ATOM 3772 C CA . PHE A 1 477 ? -7.972 13.241 15.717 1.00 96.31 477 PHE A CA 1
ATOM 3773 C C . PHE A 1 477 ? -9.261 13.743 16.359 1.00 96.31 477 PHE A C 1
ATOM 3775 O O . PHE A 1 477 ? -9.243 14.717 17.110 1.00 96.31 477 PHE A O 1
ATOM 3782 N N . ARG A 1 478 ? -10.385 13.129 16.008 1.00 97.75 478 ARG A N 1
ATOM 3783 C CA . ARG A 1 478 ? -11.729 13.632 16.294 1.00 97.75 478 ARG A CA 1
ATOM 3784 C C . ARG A 1 478 ? -12.480 12.677 17.190 1.00 97.75 478 ARG A C 1
ATOM 3786 O O . ARG A 1 478 ? -12.363 11.466 17.022 1.00 97.75 478 ARG A O 1
ATOM 3793 N N . CYS A 1 479 ? -13.319 13.243 18.043 1.00 98.56 479 CYS A N 1
ATOM 3794 C CA . CYS A 1 479 ? -14.386 12.540 18.729 1.00 98.56 479 CYS A CA 1
ATOM 3795 C C . CYS A 1 479 ? -15.725 13.084 18.252 1.00 98.56 479 CYS A C 1
ATOM 3797 O O . CYS A 1 479 ? -15.969 14.290 18.312 1.00 98.56 479 CYS A O 1
ATOM 3799 N N . ILE A 1 480 ? -16.572 12.196 17.752 1.00 98.75 480 ILE A N 1
ATOM 3800 C CA . ILE A 1 480 ? -17.833 12.530 17.098 1.00 98.75 480 ILE A CA 1
ATOM 3801 C C . ILE A 1 480 ? -18.952 11.838 17.867 1.00 98.75 480 ILE A C 1
ATOM 3803 O O . ILE A 1 480 ? -18.887 10.633 18.097 1.00 98.75 480 ILE A O 1
ATOM 3807 N N . ASP A 1 481 ? -19.981 12.580 18.260 1.00 98.69 481 ASP A N 1
ATOM 3808 C CA . ASP A 1 481 ? -21.197 12.001 18.828 1.00 98.69 481 ASP A CA 1
ATOM 3809 C C . ASP A 1 481 ? -21.886 11.093 17.798 1.00 98.69 481 ASP A C 1
ATOM 3811 O O . ASP A 1 481 ? -22.166 11.525 16.677 1.00 98.69 481 ASP A O 1
ATOM 3815 N N . ALA A 1 482 ? -22.174 9.841 18.168 1.00 98.31 482 ALA A N 1
ATOM 3816 C CA . ALA A 1 482 ? -22.643 8.845 17.207 1.00 98.31 482 ALA A CA 1
ATOM 3817 C C . ALA A 1 482 ? -23.998 9.205 16.583 1.00 98.31 482 ALA A C 1
ATOM 3819 O O . ALA A 1 482 ? -24.216 8.953 15.400 1.00 98.31 482 ALA A O 1
ATOM 3820 N N . THR A 1 483 ? -24.897 9.817 17.356 1.00 97.88 483 THR A N 1
ATOM 3821 C CA . THR A 1 483 ? -26.277 10.070 16.918 1.00 97.88 483 THR A CA 1
ATOM 3822 C C . THR A 1 483 ? -26.370 11.325 16.056 1.00 97.88 483 THR A C 1
ATOM 3824 O O . THR A 1 483 ? -26.998 11.315 15.000 1.00 97.88 483 THR A O 1
ATOM 3827 N N . SER A 1 484 ? -25.753 12.417 16.508 1.00 98.19 484 SER A N 1
ATOM 3828 C CA . SER A 1 484 ? -25.880 13.737 15.882 1.00 98.19 484 SER A CA 1
ATOM 3829 C C . SER A 1 484 ? -24.800 14.045 14.846 1.00 98.19 484 SER A C 1
ATOM 3831 O O . SER A 1 484 ? -24.979 14.963 14.049 1.00 98.19 484 SER A O 1
ATOM 3833 N N . GLY A 1 485 ? -23.665 13.338 14.876 1.00 98.12 485 GLY A N 1
ATOM 3834 C CA . GLY A 1 485 ? -22.497 13.673 14.061 1.00 98.12 485 GLY A CA 1
ATOM 3835 C C . GLY A 1 485 ? -21.758 14.927 14.530 1.00 98.12 485 GLY A C 1
ATOM 3836 O O . GLY A 1 485 ? -20.873 15.419 13.832 1.00 98.12 485 GLY A O 1
ATOM 3837 N N . LYS A 1 486 ? -22.106 15.478 15.700 1.00 98.38 486 LYS A N 1
ATOM 3838 C CA . LYS A 1 486 ? -21.424 16.645 16.262 1.00 98.38 486 LYS A CA 1
ATOM 3839 C C . LYS A 1 486 ? -20.018 16.256 16.720 1.00 98.38 486 LYS A C 1
ATOM 3841 O O . LYS A 1 486 ? -19.863 15.361 17.549 1.00 98.38 486 LYS A O 1
ATOM 3846 N N . GLU A 1 487 ? -19.002 16.973 16.245 1.00 98.19 487 GLU A N 1
ATOM 3847 C CA . GLU A 1 487 ? -17.654 16.888 16.817 1.00 98.19 487 GLU A CA 1
ATOM 3848 C C . GLU A 1 487 ? -17.693 17.389 18.272 1.00 98.19 487 GLU A C 1
ATOM 3850 O O . GLU A 1 487 ? -18.001 18.554 18.538 1.00 98.19 487 GLU A O 1
ATOM 3855 N N . LEU A 1 488 ? -17.418 16.495 19.223 1.00 98.44 488 LEU A N 1
ATOM 3856 C CA . LEU A 1 488 ? -17.360 16.802 20.654 1.00 98.44 488 LEU A CA 1
ATOM 3857 C C . LEU A 1 488 ? -16.029 17.460 21.016 1.00 98.44 488 LEU A C 1
ATOM 3859 O O . LEU A 1 488 ? -15.997 18.426 21.774 1.00 98.44 488 LEU A O 1
ATOM 3863 N N . TRP A 1 489 ? -14.942 16.964 20.427 1.00 98.44 489 TRP A N 1
ATOM 3864 C CA . TRP A 1 489 ? -13.623 17.582 20.476 1.00 98.44 489 TRP A CA 1
ATOM 3865 C C . TRP A 1 489 ? -12.790 17.167 19.259 1.00 98.44 489 TRP A C 1
ATOM 3867 O O . TRP A 1 489 ? -13.065 16.167 18.593 1.00 98.44 489 TRP A O 1
ATOM 3877 N N . THR A 1 490 ? -11.748 17.949 18.969 1.00 96.94 490 THR A N 1
ATOM 3878 C CA . THR A 1 490 ? -10.743 17.643 17.944 1.00 96.94 490 THR A CA 1
ATOM 3879 C C . THR A 1 490 ? -9.360 18.026 18.449 1.00 96.94 490 THR A C 1
ATOM 3881 O O . THR A 1 490 ? -9.148 19.156 18.886 1.00 96.94 490 THR A O 1
ATOM 3884 N N . LEU A 1 491 ? -8.403 17.113 18.317 1.00 94.56 491 LEU A N 1
ATOM 3885 C CA . LEU A 1 491 ? -6.992 17.348 18.589 1.00 94.56 491 LEU A CA 1
ATOM 3886 C C . LEU A 1 491 ? -6.199 17.466 17.299 1.00 94.56 491 LEU A C 1
ATOM 3888 O O . LEU A 1 491 ? -6.510 16.813 16.307 1.00 94.56 491 LEU A O 1
ATOM 3892 N N . ARG A 1 492 ? -5.137 18.271 17.340 1.00 91.81 492 ARG A N 1
ATOM 3893 C CA . ARG A 1 492 ? -4.107 18.311 16.300 1.00 91.81 492 ARG A CA 1
ATOM 3894 C C . ARG A 1 492 ? -2.871 17.590 16.828 1.00 91.81 492 ARG A C 1
ATOM 3896 O O . ARG A 1 492 ? -2.190 18.137 17.691 1.00 91.81 492 ARG A O 1
ATOM 3903 N N . ILE A 1 493 ? -2.605 16.385 16.331 1.00 90.00 493 ILE A N 1
ATOM 3904 C CA . ILE A 1 493 ? -1.499 15.525 16.784 1.00 90.00 493 ILE A CA 1
ATOM 3905 C C . ILE A 1 493 ? -0.639 15.056 15.604 1.00 90.00 493 ILE A C 1
ATOM 3907 O O . ILE A 1 493 ? -1.104 15.029 14.464 1.00 90.00 493 ILE A O 1
ATOM 3911 N N . GLY A 1 494 ? 0.626 14.740 15.890 1.00 83.00 494 GLY A N 1
ATOM 3912 C CA . GLY A 1 494 ? 1.667 14.409 14.912 1.00 83.00 494 GLY A CA 1
ATOM 3913 C C . GLY A 1 494 ? 2.686 15.535 14.688 1.00 83.00 494 GLY A C 1
ATOM 3914 O O . GLY A 1 494 ? 2.380 16.722 14.815 1.00 83.00 494 GLY A O 1
ATOM 3915 N N . LYS A 1 495 ? 3.920 15.184 14.314 1.00 75.25 495 LYS A N 1
ATOM 3916 C CA . LYS A 1 495 ? 5.049 16.113 14.095 1.00 75.25 495 LYS A CA 1
ATOM 3917 C C . LYS A 1 495 ? 4.753 17.220 13.077 1.00 75.25 495 LYS A C 1
ATOM 3919 O O . LYS A 1 495 ? 5.266 18.332 13.206 1.00 75.25 495 LYS A O 1
ATOM 3924 N N . SER A 1 496 ? 3.885 16.941 12.103 1.00 65.62 496 SER A N 1
ATOM 3925 C CA . SER A 1 496 ? 3.405 17.914 11.113 1.00 65.62 496 SER A CA 1
ATOM 3926 C C . SER A 1 496 ? 2.206 18.744 11.576 1.00 65.62 496 SER A C 1
ATOM 3928 O O . SER A 1 496 ? 1.727 19.557 10.795 1.00 65.62 496 SER A O 1
ATOM 3930 N N . ALA A 1 497 ? 1.720 18.623 12.817 1.00 62.22 497 ALA A N 1
ATOM 3931 C CA . ALA A 1 497 ? 0.506 19.308 13.282 1.00 62.22 497 ALA A CA 1
ATOM 3932 C C . ALA A 1 497 ? 0.545 20.845 13.153 1.00 62.22 497 ALA A C 1
ATOM 3934 O O . ALA A 1 497 ? -0.508 21.484 13.216 1.00 62.22 497 ALA A O 1
ATOM 3935 N N . ARG A 1 498 ? 1.732 21.437 12.946 1.00 54.62 498 ARG A N 1
ATOM 3936 C CA . ARG A 1 498 ? 1.942 22.873 12.685 1.00 54.62 498 ARG A CA 1
ATOM 3937 C C . ARG A 1 498 ? 1.779 23.290 11.214 1.00 54.62 498 ARG A C 1
ATOM 3939 O O . ARG A 1 498 ? 1.718 24.485 10.955 1.00 54.62 498 ARG A O 1
ATOM 3946 N N . SER A 1 499 ? 1.723 22.346 10.273 1.00 55.44 499 SER A N 1
ATOM 3947 C CA . SER A 1 499 ? 1.535 22.595 8.839 1.00 55.44 499 SER A CA 1
ATOM 3948 C C . SER A 1 499 ? 0.222 21.982 8.359 1.00 55.44 499 SER A C 1
ATOM 3950 O O . SER A 1 499 ? -0.092 20.834 8.671 1.00 55.44 499 SER A O 1
ATOM 3952 N N . ASP A 1 500 ? -0.533 22.750 7.578 1.00 52.41 500 ASP A N 1
ATOM 3953 C CA . ASP A 1 500 ? -1.790 22.309 6.965 1.00 52.41 500 ASP A CA 1
ATOM 3954 C C . ASP A 1 500 ? -1.565 21.635 5.588 1.00 52.41 500 ASP A C 1
ATOM 3956 O O . ASP A 1 500 ? -2.535 21.213 4.966 1.00 52.41 500 ASP A O 1
ATOM 3960 N N . VAL A 1 501 ? -0.313 21.526 5.105 1.00 53.00 501 VAL A N 1
ATOM 3961 C CA . VAL A 1 501 ? -0.001 21.197 3.692 1.00 53.00 501 VAL A CA 1
ATOM 3962 C C . VAL A 1 501 ? 0.508 19.762 3.475 1.00 53.00 501 VAL A C 1
ATOM 3964 O O . VAL A 1 501 ? 0.178 19.149 2.466 1.00 53.00 501 VAL A O 1
ATOM 3967 N N . PHE A 1 502 ? 1.274 19.185 4.411 1.00 60.97 502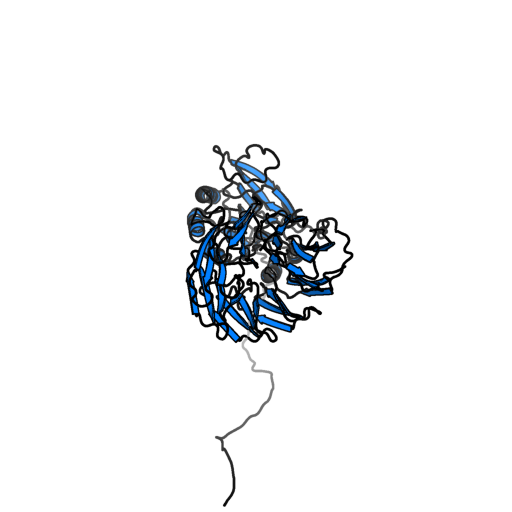 PHE A N 1
ATOM 3968 C CA . PHE A 1 502 ? 1.775 17.805 4.293 1.00 60.97 502 PHE A CA 1
ATOM 3969 C C . PHE A 1 502 ? 1.842 17.099 5.652 1.00 60.97 502 PHE A C 1
ATOM 3971 O O . PHE A 1 502 ? 2.467 17.585 6.599 1.00 60.97 502 PHE A O 1
ATOM 3978 N N . SER A 1 503 ? 1.202 15.932 5.747 1.00 64.75 503 SER A N 1
ATOM 3979 C CA . SER A 1 503 ? 0.941 15.230 7.007 1.00 64.75 503 SER A CA 1
ATOM 3980 C C . SER A 1 503 ? 1.372 13.759 6.950 1.00 64.75 503 SER A C 1
ATOM 3982 O O . SER A 1 503 ? 0.624 12.855 7.303 1.00 64.75 503 SER A O 1
ATOM 3984 N N . ALA A 1 504 ? 2.627 13.497 6.565 1.00 73.12 504 ALA A N 1
ATOM 3985 C CA . ALA A 1 504 ? 3.214 12.154 6.691 1.00 73.12 504 ALA A CA 1
ATOM 3986 C C . ALA A 1 504 ? 3.105 11.571 8.112 1.00 73.12 504 ALA A C 1
ATOM 3988 O O . ALA A 1 504 ? 3.194 10.360 8.271 1.00 73.12 504 ALA A O 1
ATOM 3989 N N . TYR A 1 505 ? 2.907 12.428 9.121 1.00 82.38 505 TYR A N 1
ATOM 3990 C CA . TYR A 1 505 ? 2.881 12.110 10.548 1.00 82.38 505 TYR A CA 1
ATOM 3991 C C . TYR A 1 505 ? 1.484 12.188 11.186 1.00 82.38 505 TYR A C 1
ATOM 3993 O O . TYR A 1 505 ? 1.384 12.303 12.404 1.00 82.38 505 TYR A O 1
ATOM 4001 N N . ALA A 1 506 ? 0.411 12.162 10.389 1.00 86.12 506 ALA A N 1
ATOM 4002 C CA . ALA A 1 506 ? -0.961 12.212 10.894 1.00 86.12 506 ALA A CA 1
ATOM 4003 C C . ALA A 1 506 ? -1.363 10.961 11.705 1.00 86.12 506 ALA A C 1
ATOM 4005 O O . ALA A 1 506 ? -0.787 9.887 11.518 1.00 86.12 506 ALA A O 1
ATOM 4006 N N . PRO A 1 507 ? -2.433 11.053 12.518 1.00 91.31 507 PRO A N 1
ATOM 4007 C CA . PRO A 1 507 ? -3.087 9.905 13.149 1.00 91.31 507 PRO A CA 1
ATOM 4008 C C . PRO A 1 507 ? -3.991 9.138 12.159 1.00 91.31 507 PRO A C 1
ATOM 4010 O O . PRO A 1 507 ? -5.122 8.810 12.488 1.00 91.31 507 PRO A O 1
ATOM 4013 N N . ALA A 1 508 ? -3.567 8.920 10.912 1.00 88.44 508 ALA A N 1
ATOM 4014 C CA . ALA A 1 508 ? -4.480 8.503 9.838 1.00 88.44 508 ALA A CA 1
ATOM 4015 C C . ALA A 1 508 ? -4.434 7.018 9.461 1.00 88.44 508 ALA A C 1
ATOM 4017 O O . ALA A 1 508 ? -5.405 6.514 8.898 1.00 88.44 508 ALA A O 1
ATOM 4018 N N . ILE A 1 509 ? -3.316 6.338 9.732 1.00 88.62 509 ILE A N 1
ATOM 4019 C CA . ILE A 1 509 ? -3.104 4.936 9.337 1.00 88.62 509 ILE A CA 1
ATOM 4020 C C . ILE A 1 509 ? -3.478 3.997 10.486 1.00 88.62 509 ILE A C 1
ATOM 4022 O O . ILE A 1 509 ? -4.225 3.034 10.301 1.00 88.62 509 ILE A O 1
ATOM 4026 N N . ALA A 1 510 ? -3.025 4.317 11.697 1.00 89.62 510 ALA A N 1
ATOM 4027 C CA . ALA A 1 510 ? -3.334 3.537 12.881 1.00 89.62 510 ALA A CA 1
ATOM 4028 C C . ALA A 1 510 ? -4.811 3.665 13.277 1.00 89.62 510 ALA A C 1
ATOM 4030 O O . ALA A 1 510 ? -5.359 4.758 13.425 1.00 89.62 510 ALA A O 1
ATOM 4031 N N . SER A 1 511 ? -5.454 2.518 13.479 1.00 94.31 511 SER A N 1
ATOM 4032 C CA . SER A 1 511 ? -6.811 2.435 14.015 1.00 94.31 511 SER A CA 1
ATOM 4033 C C . SER A 1 511 ? -6.772 2.668 15.529 1.00 94.31 511 SER A C 1
ATOM 4035 O O . SER A 1 511 ? -5.964 2.022 16.198 1.00 94.31 511 SER A O 1
ATOM 4037 N N . PRO A 1 512 ? -7.601 3.559 16.097 1.00 97.00 512 PRO A N 1
ATOM 4038 C CA . PRO A 1 512 ? -7.595 3.789 17.536 1.00 97.00 512 PRO A CA 1
ATOM 4039 C C . PRO A 1 512 ? -8.122 2.577 18.317 1.00 97.00 512 PRO A C 1
ATOM 4041 O O . PRO A 1 512 ? -8.922 1.793 17.807 1.00 97.00 512 PRO A O 1
ATOM 4044 N N . ALA A 1 513 ? -7.726 2.462 19.582 1.00 97.88 513 ALA A N 1
ATOM 4045 C CA . ALA A 1 513 ? -8.270 1.493 20.532 1.00 97.88 513 ALA A CA 1
ATOM 4046 C C . ALA A 1 513 ? -8.931 2.213 21.710 1.00 97.88 513 ALA A C 1
ATOM 4048 O O . ALA A 1 513 ? -8.485 3.284 22.106 1.00 97.88 513 ALA A O 1
ATOM 4049 N N . VAL A 1 514 ? -9.992 1.641 22.274 1.00 98.25 514 VAL A N 1
ATOM 4050 C CA . VAL A 1 514 ? -10.818 2.275 23.314 1.00 98.25 514 VAL A CA 1
ATOM 4051 C C . VAL A 1 514 ? -10.899 1.367 24.538 1.00 98.25 514 VAL A C 1
ATOM 4053 O O . VAL A 1 514 ? -11.110 0.164 24.391 1.00 98.25 514 VAL A O 1
ATOM 4056 N N . GLY A 1 515 ? -10.748 1.942 25.733 1.00 97.00 515 GLY A N 1
ATOM 4057 C CA . GLY A 1 515 ? -10.825 1.218 27.002 1.00 97.00 515 GLY A CA 1
ATOM 4058 C C . GLY A 1 515 ? -10.618 2.109 28.224 1.00 97.00 515 GLY A C 1
ATOM 4059 O O . GLY A 1 515 ? -9.901 3.101 28.145 1.00 97.00 515 GLY A O 1
ATOM 4060 N N . ASP A 1 516 ? -11.250 1.777 29.352 1.00 95.44 516 ASP A N 1
ATOM 4061 C CA . ASP A 1 516 ? -11.097 2.474 30.646 1.00 95.44 516 ASP A CA 1
ATOM 4062 C C . ASP A 1 516 ? -11.212 4.011 30.580 1.00 95.44 516 ASP A C 1
ATOM 4064 O O . ASP A 1 516 ? -10.416 4.746 31.173 1.00 95.44 516 ASP A O 1
ATOM 4068 N N . GLY A 1 517 ? -12.185 4.513 29.809 1.00 96.88 517 GLY A N 1
ATOM 4069 C CA . GLY A 1 517 ? -12.407 5.954 29.618 1.00 96.88 517 GLY A CA 1
ATOM 4070 C C . GLY A 1 517 ? -11.325 6.662 28.790 1.00 96.88 517 GLY A C 1
ATOM 4071 O O . GLY A 1 517 ? -11.277 7.895 28.758 1.00 96.88 517 GLY A O 1
ATOM 4072 N N . LYS A 1 518 ? -10.458 5.900 28.113 1.00 98.31 518 LYS A N 1
ATOM 4073 C CA . LYS A 1 518 ? -9.360 6.394 27.280 1.00 98.31 518 LYS A CA 1
ATOM 4074 C C . LYS A 1 518 ? -9.473 5.882 25.852 1.00 98.31 518 LYS A C 1
ATOM 4076 O O . LYS A 1 518 ? -9.991 4.796 25.588 1.00 98.31 518 LYS A O 1
ATOM 4081 N N . VAL A 1 519 ? -8.942 6.676 24.934 1.00 98.50 519 VAL A N 1
ATOM 4082 C CA . VAL A 1 519 ? -8.698 6.286 23.551 1.00 98.50 519 VAL A CA 1
ATOM 4083 C C . VAL A 1 519 ? -7.202 6.366 23.274 1.00 98.50 519 VAL A C 1
ATOM 4085 O O . VAL A 1 519 ? -6.543 7.353 23.606 1.00 98.50 519 VAL A O 1
ATOM 4088 N N . PHE A 1 520 ? -6.673 5.301 22.685 1.00 98.44 520 PHE A N 1
ATOM 4089 C CA . PHE A 1 520 ? -5.276 5.142 22.321 1.00 98.44 520 PHE A CA 1
ATOM 4090 C C . PHE A 1 520 ? -5.134 5.257 20.812 1.00 98.44 520 PHE A C 1
ATOM 4092 O O . PHE A 1 520 ? -5.858 4.591 20.073 1.00 98.44 520 PHE A O 1
ATOM 4099 N N . VAL A 1 521 ? -4.199 6.073 20.341 1.00 96.75 521 VAL A N 1
ATOM 4100 C CA . VAL A 1 521 ? -3.932 6.236 18.907 1.00 96.75 521 VAL A CA 1
ATOM 4101 C C . VAL A 1 521 ? -2.454 6.505 18.686 1.00 96.75 521 VAL A C 1
ATOM 4103 O O . VAL A 1 521 ? -1.841 7.254 19.446 1.00 96.75 521 VAL A O 1
ATOM 4106 N N . SER A 1 522 ? -1.874 5.885 17.664 1.00 93.38 522 SER A N 1
ATOM 4107 C CA . SER A 1 522 ? -0.517 6.188 17.224 1.00 93.38 522 SER A CA 1
ATOM 4108 C C . SER A 1 522 ? -0.521 7.157 16.043 1.00 93.38 522 SER A C 1
ATOM 4110 O O . SER A 1 522 ? -1.408 7.139 15.188 1.00 93.38 522 SER A O 1
ATOM 4112 N N . THR A 1 523 ? 0.479 8.026 16.005 1.00 90.81 523 THR A N 1
ATOM 4113 C CA . THR A 1 523 ? 0.790 8.898 14.870 1.00 90.81 523 THR A CA 1
ATOM 4114 C C . THR A 1 523 ? 2.026 8.370 14.156 1.00 90.81 523 THR A C 1
ATOM 4116 O O . THR A 1 523 ? 2.905 7.761 14.774 1.00 90.81 523 THR A O 1
ATOM 4119 N N . ASN A 1 524 ? 2.124 8.605 12.842 1.00 85.12 524 ASN A N 1
ATOM 4120 C CA . ASN A 1 524 ? 3.203 7.976 12.076 1.00 85.12 524 ASN A CA 1
ATOM 4121 C C . ASN A 1 524 ? 4.599 8.486 12.460 1.00 85.12 524 ASN A C 1
ATOM 4123 O O . ASN A 1 524 ? 5.569 7.897 12.023 1.00 85.12 524 ASN A O 1
ATOM 4127 N N . ASP A 1 525 ? 4.755 9.550 13.251 1.00 84.50 525 ASP A N 1
ATOM 4128 C CA . ASP A 1 525 ? 6.051 9.966 13.819 1.00 84.50 525 ASP A CA 1
ATOM 4129 C C . ASP A 1 525 ? 6.560 9.058 14.955 1.00 84.50 525 ASP A C 1
ATOM 4131 O O . ASP A 1 525 ? 7.639 9.314 15.492 1.00 84.50 525 ASP A O 1
ATOM 4135 N N . GLY A 1 526 ? 5.838 7.982 15.279 1.00 88.25 526 GLY A N 1
ATOM 4136 C CA . GLY A 1 526 ? 6.260 6.995 16.269 1.00 88.25 526 GLY A CA 1
ATOM 4137 C C . GLY A 1 526 ? 5.821 7.327 17.683 1.00 88.25 526 GLY A C 1
ATOM 4138 O O . GLY A 1 526 ? 6.506 6.944 18.630 1.00 88.25 526 GLY A O 1
ATOM 4139 N N . ILE A 1 527 ? 4.715 8.054 17.833 1.00 92.31 527 ILE A N 1
ATOM 4140 C CA . ILE A 1 527 ? 4.162 8.412 19.136 1.00 92.31 527 ILE A CA 1
ATOM 4141 C C . ILE A 1 527 ? 2.865 7.639 19.350 1.00 92.31 527 ILE A C 1
ATOM 4143 O O . ILE A 1 527 ? 1.995 7.633 18.485 1.00 92.31 527 ILE A O 1
ATOM 4147 N N . LEU A 1 528 ? 2.725 6.995 20.509 1.00 95.88 528 LEU A N 1
ATOM 4148 C CA . LEU A 1 528 ? 1.454 6.461 21.000 1.00 95.88 528 LEU A CA 1
ATOM 4149 C C . LEU A 1 528 ? 0.871 7.435 22.022 1.00 95.88 528 LEU A C 1
ATOM 4151 O O . LEU A 1 528 ? 1.515 7.731 23.028 1.00 95.88 528 LEU A O 1
ATOM 4155 N N . HIS A 1 529 ? -0.351 7.894 21.779 1.00 96.75 529 HIS A N 1
ATOM 4156 C CA . HIS A 1 529 ? -1.089 8.819 22.632 1.00 96.75 529 HIS A CA 1
ATOM 4157 C C . HIS A 1 529 ? -2.163 8.078 23.427 1.00 96.75 529 HIS A C 1
ATOM 4159 O O . HIS A 1 529 ? -2.865 7.242 22.860 1.00 96.75 529 HIS A O 1
ATOM 4165 N N . ALA A 1 530 ? -2.343 8.435 24.700 1.00 98.19 530 ALA A N 1
ATOM 4166 C CA . ALA A 1 530 ? -3.521 8.087 25.488 1.00 98.19 530 ALA A CA 1
ATOM 4167 C C . ALA A 1 530 ? -4.306 9.351 25.820 1.00 98.19 530 ALA A C 1
ATOM 4169 O O . ALA A 1 530 ? -3.779 10.295 26.411 1.00 98.19 530 ALA A O 1
ATOM 4170 N N . ILE A 1 531 ? -5.571 9.372 25.424 1.00 98.62 531 ILE A N 1
ATOM 4171 C CA . ILE A 1 531 ? -6.410 10.565 25.458 1.00 98.62 531 ILE A CA 1
ATOM 4172 C C . ILE A 1 531 ? -7.668 10.264 26.264 1.00 98.62 531 ILE A C 1
ATOM 4174 O O . ILE A 1 531 ? -8.314 9.237 26.054 1.00 98.62 531 ILE A O 1
ATOM 4178 N N . GLN A 1 532 ? -8.038 11.167 27.169 1.00 98.19 532 GLN A N 1
ATOM 4179 C CA . GLN A 1 532 ? -9.302 11.087 27.888 1.00 98.19 532 GLN A CA 1
ATOM 4180 C C . GLN A 1 532 ? -10.461 11.272 26.908 1.00 98.19 532 GLN A C 1
ATOM 4182 O O . GLN A 1 532 ? -10.556 12.279 26.203 1.00 98.19 532 GLN A O 1
ATOM 4187 N N . ILE A 1 533 ? -11.378 10.312 26.905 1.00 97.44 533 ILE A N 1
ATOM 4188 C CA . ILE A 1 533 ? -12.452 10.248 25.919 1.00 97.44 533 ILE A CA 1
ATOM 4189 C C . ILE A 1 533 ? -13.446 11.424 26.021 1.00 97.44 533 ILE A C 1
ATOM 4191 O O . ILE A 1 533 ? -13.971 11.868 24.998 1.00 97.44 533 ILE A O 1
ATOM 4195 N N . ASP A 1 534 ? -13.703 11.957 27.218 1.00 97.00 534 ASP A N 1
ATOM 4196 C CA . ASP A 1 534 ? -14.703 13.020 27.409 1.00 97.00 534 ASP A CA 1
ATOM 4197 C C . ASP A 1 534 ? -14.212 14.404 26.971 1.00 97.00 534 ASP A C 1
ATOM 4199 O O . ASP A 1 534 ? -14.984 15.192 26.428 1.00 97.00 534 ASP A O 1
ATOM 4203 N N . SER A 1 535 ? -12.930 14.701 27.192 1.00 96.94 535 SER A N 1
ATOM 4204 C CA . SER A 1 535 ? -12.370 16.049 27.031 1.00 96.94 535 SER A CA 1
ATOM 4205 C C . SER A 1 535 ? -11.414 16.188 25.845 1.00 96.94 535 SER A C 1
ATOM 4207 O O . SER A 1 535 ? -11.154 17.305 25.399 1.00 96.94 535 SER A O 1
ATOM 4209 N N . GLY A 1 536 ? -10.850 15.079 25.358 1.00 96.94 536 GLY A N 1
ATOM 4210 C CA . GLY A 1 536 ? -9.727 15.100 24.426 1.00 96.94 536 GLY A CA 1
ATOM 4211 C C . GLY A 1 536 ? -8.387 15.434 25.096 1.00 96.94 536 GLY A C 1
ATOM 4212 O O . GLY A 1 536 ? -7.396 15.635 24.406 1.00 96.94 536 GLY A O 1
ATOM 4213 N N . GLN A 1 537 ? -8.299 15.502 26.425 1.00 97.31 537 GLN A N 1
ATOM 4214 C CA . GLN A 1 537 ? -7.026 15.758 27.099 1.00 97.31 537 GLN A CA 1
ATOM 4215 C C . GLN A 1 537 ? -6.052 14.583 26.904 1.00 97.31 537 GLN A C 1
ATOM 4217 O O . GLN A 1 537 ? -6.375 13.447 27.247 1.00 97.31 537 GLN A O 1
ATOM 4222 N N . GLU A 1 538 ? -4.841 14.851 26.403 1.00 97.06 538 GLU A N 1
ATOM 4223 C CA . GLU A 1 538 ? -3.741 13.876 26.424 1.00 97.06 538 GLU A CA 1
ATOM 4224 C C . GLU A 1 538 ? -3.323 13.620 27.878 1.00 97.06 538 GLU A C 1
ATOM 4226 O O . GLU A 1 538 ? -2.940 14.546 28.595 1.00 97.06 538 GLU A O 1
ATOM 4231 N N . LEU A 1 539 ? -3.429 12.365 28.312 1.00 98.00 539 LEU A N 1
ATOM 4232 C CA . LEU A 1 539 ? -3.081 11.922 29.662 1.00 98.00 539 LEU A CA 1
ATOM 4233 C C . LEU A 1 539 ? -1.599 11.560 29.747 1.00 98.00 539 LEU A C 1
ATOM 4235 O O . LEU A 1 539 ? -0.895 11.976 30.664 1.00 98.00 539 LEU A O 1
ATOM 4239 N N . TRP A 1 540 ? -1.130 10.795 28.765 1.00 97.94 540 TRP A N 1
ATOM 4240 C CA . TRP A 1 540 ? 0.264 10.405 28.613 1.00 97.94 540 TRP A CA 1
ATOM 4241 C C . TRP A 1 540 ? 0.561 10.056 27.154 1.00 97.94 540 TRP A C 1
ATOM 4243 O O . TRP A 1 540 ? -0.343 9.861 26.336 1.00 97.94 540 TRP A O 1
ATOM 4253 N N . ARG A 1 541 ? 1.853 9.959 26.828 1.00 96.50 541 ARG A N 1
ATOM 4254 C CA . ARG A 1 541 ? 2.329 9.468 25.531 1.00 96.50 541 ARG A CA 1
ATOM 4255 C C . ARG A 1 541 ? 3.641 8.702 25.653 1.00 96.50 541 ARG A C 1
ATOM 4257 O O . ARG A 1 541 ? 4.429 8.965 26.560 1.00 96.50 541 ARG A O 1
ATOM 4264 N N . ILE A 1 542 ? 3.887 7.812 24.699 1.00 95.25 542 ILE A N 1
ATOM 4265 C CA . ILE A 1 542 ? 5.161 7.110 24.508 1.00 95.25 542 ILE A CA 1
ATOM 4266 C C . ILE A 1 542 ? 5.749 7.575 23.177 1.00 95.25 542 ILE A C 1
ATOM 4268 O O . ILE A 1 542 ? 5.104 7.426 22.145 1.00 95.25 542 ILE A O 1
ATOM 4272 N N . ASP A 1 543 ? 6.960 8.133 23.206 1.00 92.44 543 ASP A N 1
ATOM 4273 C CA . ASP A 1 543 ? 7.681 8.609 22.021 1.00 92.44 543 ASP A CA 1
ATOM 4274 C C . ASP A 1 543 ? 8.813 7.635 21.667 1.00 92.44 543 ASP A C 1
ATOM 4276 O O . ASP A 1 543 ? 9.793 7.506 22.404 1.00 92.44 543 ASP A O 1
ATOM 4280 N N . TRP A 1 544 ? 8.663 6.946 20.536 1.00 87.44 544 TRP A N 1
ATOM 4281 C CA . TRP A 1 544 ? 9.644 5.997 20.009 1.00 87.44 544 TRP A CA 1
ATOM 4282 C C . TRP A 1 544 ? 10.618 6.634 19.004 1.00 87.44 544 TRP A C 1
ATOM 4284 O O . TRP A 1 544 ? 11.562 5.984 18.560 1.00 87.44 544 TRP A O 1
ATOM 4294 N N . LYS A 1 545 ? 10.411 7.908 18.637 1.00 79.81 545 LYS A N 1
ATOM 4295 C CA . LYS A 1 545 ? 11.259 8.714 17.737 1.00 79.81 545 LYS A CA 1
ATOM 4296 C C . LYS A 1 545 ? 11.538 8.098 16.359 1.00 79.81 545 LYS A C 1
ATOM 4298 O O . LYS A 1 545 ? 12.481 8.521 15.684 1.00 79.81 545 LYS A O 1
ATOM 4303 N N . LYS A 1 546 ? 10.727 7.131 15.918 1.00 79.69 546 LYS A N 1
ATOM 4304 C CA . LYS A 1 546 ? 10.864 6.467 14.617 1.00 79.69 546 LYS A CA 1
ATOM 4305 C C . LYS A 1 546 ? 9.512 6.178 13.981 1.00 79.69 546 LYS A C 1
ATOM 4307 O O . LYS A 1 546 ? 8.572 5.778 14.660 1.00 79.69 546 LYS A O 1
ATOM 4312 N N . MET A 1 547 ? 9.445 6.345 12.662 1.00 77.62 547 MET A N 1
ATOM 4313 C CA . MET A 1 547 ? 8.208 6.231 11.896 1.00 77.62 547 MET A CA 1
ATOM 4314 C C . MET A 1 547 ? 7.590 4.828 11.996 1.00 77.62 547 MET A C 1
ATOM 4316 O O . MET A 1 547 ? 8.294 3.854 11.749 1.00 77.62 547 MET A O 1
ATOM 4320 N N . GLY A 1 548 ? 6.300 4.708 12.321 1.0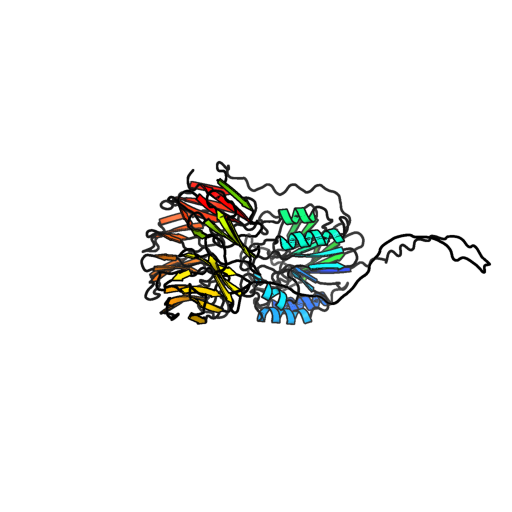0 80.12 548 GLY A N 1
ATOM 4321 C CA . GLY A 1 548 ? 5.607 3.414 12.427 1.00 80.12 548 GLY A CA 1
ATOM 4322 C C . GLY A 1 548 ? 4.092 3.537 12.262 1.00 80.12 548 GLY A C 1
ATOM 4323 O O . GLY A 1 548 ? 3.548 4.619 12.457 1.00 80.12 548 GLY A O 1
ATOM 4324 N N . TYR A 1 549 ? 3.421 2.441 11.891 1.00 84.62 549 TYR A N 1
ATOM 4325 C CA . TYR A 1 549 ? 2.023 2.469 11.419 1.00 84.62 549 TYR A CA 1
ATOM 4326 C C . TYR A 1 549 ? 1.074 1.519 12.160 1.00 84.62 549 TYR A C 1
ATOM 4328 O O . TYR A 1 549 ? -0.136 1.544 11.931 1.00 84.62 549 TYR A O 1
ATOM 4336 N N . SER A 1 550 ? 1.597 0.689 13.066 1.00 89.56 550 SER A N 1
ATOM 4337 C CA . SER A 1 550 ? 0.786 -0.276 13.807 1.00 89.56 550 SER A CA 1
ATOM 4338 C C . SER A 1 550 ? -0.276 0.428 14.644 1.00 89.56 550 SER A C 1
ATOM 4340 O O . SER A 1 550 ? -0.007 1.385 15.373 1.00 89.56 550 SER A O 1
ATOM 4342 N N . SER A 1 551 ? -1.477 -0.137 14.618 1.00 94.25 551 SER A N 1
ATOM 4343 C CA . SER A 1 551 ? -2.568 0.249 15.511 1.00 94.25 551 SER A CA 1
ATOM 4344 C C . SER A 1 551 ? -2.294 -0.249 16.941 1.00 94.25 551 SER A C 1
ATOM 4346 O O . SER A 1 551 ? -1.765 -1.357 17.095 1.00 94.25 551 SER A O 1
ATOM 4348 N N . PRO A 1 552 ? -2.627 0.517 17.995 1.00 96.69 552 PRO A N 1
ATOM 4349 C CA . PRO A 1 552 ? -2.646 -0.012 19.353 1.00 96.69 552 PRO A CA 1
ATOM 4350 C C . PRO A 1 552 ? -3.745 -1.069 19.519 1.00 96.69 552 PRO A C 1
ATOM 4352 O O . PRO A 1 552 ? -4.815 -0.982 18.920 1.00 96.69 552 PRO A O 1
ATOM 4355 N N . LEU A 1 553 ? -3.490 -2.051 20.378 1.00 97.69 553 LEU A N 1
ATOM 4356 C CA . LEU A 1 553 ? -4.482 -2.991 20.887 1.00 97.69 553 LEU A CA 1
ATOM 4357 C C . LEU A 1 553 ? -4.650 -2.735 22.381 1.00 97.69 553 LEU A C 1
ATOM 4359 O O . LEU A 1 553 ? -3.675 -2.851 23.115 1.00 97.69 553 LEU A O 1
ATOM 4363 N N . TYR A 1 554 ? -5.865 -2.438 22.831 1.00 98.31 554 TYR A N 1
ATOM 4364 C CA . TYR A 1 554 ? -6.190 -2.341 24.254 1.00 98.31 554 TYR A CA 1
ATOM 4365 C C . TYR A 1 554 ? -6.906 -3.612 24.729 1.00 98.31 554 TYR A C 1
ATOM 4367 O O . TYR A 1 554 ? -7.812 -4.101 24.048 1.00 98.31 554 TYR A O 1
ATOM 4375 N N . ARG A 1 555 ? -6.525 -4.126 25.906 1.00 97.25 555 ARG A N 1
ATOM 4376 C CA . ARG A 1 555 ? -7.272 -5.165 26.628 1.00 97.25 555 ARG A CA 1
ATOM 4377 C C . ARG A 1 555 ? -6.863 -5.227 28.101 1.00 97.25 555 ARG A C 1
ATOM 4379 O O . ARG A 1 555 ? -5.672 -5.245 28.397 1.00 97.25 555 ARG A O 1
ATOM 4386 N N . ASP A 1 556 ? -7.837 -5.348 29.002 1.00 95.44 556 ASP A N 1
ATOM 4387 C CA . ASP A 1 556 ? -7.630 -5.674 30.423 1.00 95.44 556 ASP A CA 1
ATOM 4388 C C . ASP A 1 556 ? -6.550 -4.797 31.101 1.00 95.44 556 ASP A C 1
ATOM 4390 O O . ASP A 1 556 ? -5.627 -5.307 31.739 1.00 95.44 556 ASP A O 1
ATOM 4394 N N . GLY A 1 557 ? -6.618 -3.473 30.903 1.00 97.25 557 GLY A N 1
ATOM 4395 C CA . GLY A 1 557 ? -5.661 -2.509 31.468 1.00 97.25 557 GLY A CA 1
ATOM 4396 C C . GLY A 1 557 ? -4.285 -2.462 30.788 1.00 97.25 557 GLY A C 1
ATOM 4397 O O . GLY A 1 557 ? -3.381 -1.790 31.280 1.00 97.25 557 GLY A O 1
ATOM 4398 N N . ASN A 1 558 ? -4.106 -3.141 29.654 1.00 98.19 558 ASN A N 1
ATOM 4399 C CA . ASN A 1 558 ? -2.856 -3.178 28.897 1.00 98.19 558 ASN A CA 1
ATOM 4400 C C . ASN A 1 558 ? -3.043 -2.632 27.479 1.00 98.19 558 ASN A C 1
ATOM 4402 O O . ASN A 1 558 ? -4.108 -2.784 26.876 1.00 98.19 558 ASN A O 1
ATOM 4406 N N . VAL A 1 559 ? -1.980 -2.039 26.931 1.00 98.25 559 VAL A N 1
ATOM 4407 C CA . VAL A 1 559 ? -1.912 -1.588 25.538 1.00 98.25 559 VAL A CA 1
ATOM 4408 C C . VAL A 1 559 ? -0.690 -2.187 24.854 1.00 98.25 559 VAL A C 1
ATOM 4410 O O . VAL A 1 559 ? 0.440 -1.920 25.257 1.00 98.25 559 VAL A O 1
ATOM 4413 N N . TRP A 1 560 ? -0.907 -2.953 23.787 1.00 97.94 560 TRP A N 1
ATOM 4414 C CA . TRP A 1 560 ? 0.159 -3.469 22.928 1.00 97.94 560 TRP A CA 1
ATOM 4415 C C . TRP A 1 560 ? 0.280 -2.637 21.662 1.00 97.94 560 TRP A C 1
ATOM 4417 O O . TRP A 1 560 ? -0.723 -2.288 21.038 1.00 97.94 560 TRP A O 1
ATOM 4427 N N . CYS A 1 561 ? 1.508 -2.341 21.251 1.00 95.69 561 CYS A N 1
ATOM 4428 C CA . CYS A 1 561 ? 1.766 -1.605 20.019 1.00 95.69 561 CYS A CA 1
ATOM 4429 C C . CYS A 1 561 ? 3.150 -1.950 19.451 1.00 95.69 561 CYS A C 1
ATOM 4431 O O . CYS A 1 561 ? 4.028 -2.457 20.155 1.00 95.69 561 CYS A O 1
ATOM 4433 N N . ALA A 1 562 ? 3.332 -1.667 18.165 1.00 92.75 562 ALA A N 1
ATOM 4434 C CA . ALA A 1 562 ? 4.623 -1.675 17.496 1.00 92.75 562 ALA A CA 1
ATOM 4435 C C . ALA A 1 562 ? 4.882 -0.265 16.960 1.00 92.75 562 ALA A C 1
ATOM 4437 O O . ALA A 1 562 ? 4.090 0.267 16.188 1.00 92.75 562 ALA A O 1
ATOM 4438 N N . LEU A 1 563 ? 5.966 0.366 17.391 1.00 83.56 563 LEU A N 1
ATOM 4439 C CA . LEU A 1 563 ? 6.351 1.690 16.906 1.00 83.56 563 LEU A CA 1
ATOM 4440 C C . LEU A 1 563 ? 7.705 1.582 16.212 1.00 83.56 563 LEU A C 1
ATOM 4442 O O . LEU A 1 563 ? 8.531 0.736 16.562 1.00 83.56 563 LEU A O 1
ATOM 4446 N N . GLY A 1 564 ? 7.929 2.436 15.217 1.00 79.19 564 GLY A N 1
ATOM 4447 C CA . GLY A 1 564 ? 9.070 2.291 14.323 1.00 79.19 564 GLY A CA 1
ATOM 4448 C C . GLY A 1 564 ? 8.889 1.184 13.278 1.00 79.19 564 GLY A C 1
ATOM 4449 O O . GLY A 1 564 ? 7.946 0.397 13.308 1.00 79.19 564 GLY A O 1
ATOM 4450 N N . ASP A 1 565 ? 9.849 1.105 12.364 1.00 76.06 565 ASP A N 1
ATOM 4451 C CA . ASP A 1 565 ? 9.923 0.121 11.282 1.00 76.06 565 ASP A CA 1
ATOM 4452 C C . ASP A 1 565 ? 10.927 -1.009 11.586 1.00 76.06 565 ASP A C 1
ATOM 4454 O O . ASP A 1 565 ? 11.311 -1.762 10.704 1.00 76.06 565 ASP A O 1
ATOM 4458 N N . GLU A 1 566 ? 11.369 -1.154 12.838 1.00 82.94 566 GLU A N 1
ATOM 4459 C CA . GLU A 1 566 ? 12.483 -2.045 13.223 1.00 82.94 566 GLU A CA 1
ATOM 4460 C C . GLU A 1 566 ? 12.031 -3.393 13.784 1.00 82.94 566 GLU A C 1
ATOM 4462 O O . GLU A 1 566 ? 12.854 -4.184 14.236 1.00 82.94 566 GLU A O 1
ATOM 4467 N N . GLY A 1 567 ? 10.722 -3.648 13.812 1.00 87.94 567 GLY A N 1
ATOM 4468 C CA . GLY A 1 567 ? 10.174 -4.872 14.398 1.00 87.94 567 GLY A CA 1
ATOM 4469 C C . GLY A 1 567 ? 10.132 -4.879 15.925 1.00 87.94 567 GLY A C 1
ATOM 4470 O O . GLY A 1 567 ? 9.887 -5.927 16.525 1.00 87.94 567 GLY A O 1
ATOM 4471 N N . LYS A 1 568 ? 10.358 -3.731 16.574 1.00 92.25 568 LYS A N 1
ATOM 4472 C CA . LYS A 1 568 ? 10.219 -3.597 18.026 1.00 92.25 568 LYS A CA 1
ATOM 4473 C C . LYS A 1 568 ? 8.749 -3.534 18.415 1.00 92.25 568 LYS A C 1
ATOM 4475 O O . LYS A 1 568 ? 7.952 -2.822 17.808 1.00 92.25 568 LYS A O 1
ATOM 4480 N N . VAL A 1 569 ? 8.410 -4.277 19.458 1.00 95.31 569 VAL A N 1
ATOM 4481 C CA . VAL A 1 569 ? 7.054 -4.359 19.997 1.00 95.31 569 VAL A CA 1
ATOM 4482 C C . VAL A 1 569 ? 7.070 -4.157 21.502 1.00 95.31 569 VAL A C 1
ATOM 4484 O O . VAL A 1 569 ? 8.071 -4.451 22.158 1.00 95.31 569 VAL A O 1
ATOM 4487 N N . PHE A 1 570 ? 5.971 -3.678 22.070 1.00 96.38 570 PHE A N 1
ATOM 4488 C CA . PHE A 1 570 ? 5.867 -3.498 23.513 1.00 96.38 570 PHE A CA 1
ATOM 4489 C C . PHE A 1 570 ? 4.442 -3.670 24.026 1.00 96.38 570 PHE A C 1
ATOM 4491 O O . PHE A 1 570 ? 3.469 -3.573 23.276 1.00 96.38 570 PHE A O 1
ATOM 4498 N N . CYS A 1 571 ? 4.355 -3.870 25.337 1.00 98.19 571 CYS A N 1
ATOM 4499 C CA . CYS A 1 571 ? 3.147 -3.701 26.128 1.00 98.19 571 CYS A CA 1
ATOM 4500 C C . CYS A 1 571 ? 3.365 -2.574 27.132 1.00 98.19 571 CYS A C 1
ATOM 4502 O O . CYS A 1 571 ? 4.409 -2.516 27.786 1.00 98.19 571 CYS A O 1
ATOM 4504 N N . ALA A 1 572 ? 2.371 -1.713 27.285 1.00 98.19 572 ALA A N 1
ATOM 4505 C CA . ALA A 1 572 ? 2.334 -0.655 28.276 1.00 98.19 572 ALA A CA 1
ATOM 4506 C C . ALA A 1 572 ? 1.109 -0.808 29.179 1.00 98.19 572 ALA A C 1
ATOM 4508 O O . ALA A 1 572 ? 0.071 -1.323 28.766 1.00 98.19 572 ALA A O 1
ATOM 4509 N N . ASP A 1 573 ? 1.242 -0.333 30.408 1.00 98.19 573 ASP A N 1
ATOM 4510 C CA . ASP A 1 573 ? 0.129 -0.131 31.324 1.00 98.19 573 ASP A CA 1
ATOM 4511 C C . ASP A 1 573 ? -0.789 0.978 30.782 1.00 98.19 573 ASP A C 1
ATOM 4513 O O . ASP A 1 573 ? -0.327 2.082 30.484 1.00 98.19 573 ASP A O 1
ATOM 4517 N N . ALA A 1 574 ? -2.081 0.686 30.625 1.00 97.88 574 ALA A N 1
ATOM 4518 C CA . ALA A 1 574 ? -3.041 1.592 29.991 1.00 97.88 574 ALA A CA 1
ATOM 4519 C C . ALA A 1 574 ? -3.313 2.862 30.818 1.00 97.88 574 ALA A C 1
ATOM 4521 O O . ALA A 1 574 ? -3.730 3.888 30.274 1.00 97.88 574 ALA A O 1
ATOM 4522 N N . GLU A 1 575 ? -3.087 2.806 32.131 1.00 98.00 575 GLU A N 1
ATOM 4523 C CA . GLU A 1 575 ? -3.306 3.937 33.029 1.00 98.00 575 GLU A CA 1
ATOM 4524 C C . GLU A 1 575 ? -2.136 4.919 32.980 1.00 98.00 575 GLU A C 1
ATOM 4526 O O . GLU A 1 575 ? -2.341 6.123 32.850 1.00 98.00 575 GLU A O 1
ATOM 4531 N N . THR A 1 576 ? -0.908 4.406 33.035 1.00 97.62 576 THR A N 1
ATOM 4532 C CA . THR A 1 576 ? 0.300 5.211 33.263 1.00 97.62 576 THR A CA 1
ATOM 4533 C C . THR A 1 576 ? 1.198 5.369 32.038 1.00 97.62 576 THR A C 1
ATOM 4535 O O . THR A 1 576 ? 2.100 6.205 32.051 1.00 97.62 576 THR A O 1
ATOM 4538 N N . GLY A 1 577 ? 1.021 4.542 31.005 1.00 97.12 577 GLY A N 1
ATOM 4539 C CA . GLY A 1 577 ? 1.934 4.467 29.862 1.00 97.12 577 GLY A CA 1
ATOM 4540 C C . GLY A 1 577 ? 3.277 3.803 30.192 1.00 97.12 577 GLY A C 1
ATOM 4541 O O . GLY A 1 577 ? 4.186 3.788 29.360 1.00 97.12 577 GLY A O 1
ATOM 4542 N N . ARG A 1 578 ? 3.441 3.238 31.397 1.00 97.81 578 ARG A N 1
ATOM 4543 C CA . ARG A 1 578 ? 4.668 2.535 31.782 1.00 97.81 578 ARG A CA 1
ATOM 4544 C C . ARG A 1 578 ? 4.815 1.262 30.955 1.00 97.81 578 ARG A C 1
ATOM 4546 O O . ARG A 1 578 ? 3.953 0.389 31.005 1.00 97.81 578 ARG A O 1
ATOM 4553 N N . ILE A 1 579 ? 5.943 1.122 30.264 1.00 97.94 579 ILE A N 1
ATOM 4554 C CA . ILE A 1 579 ? 6.290 -0.105 29.541 1.00 97.94 579 ILE A CA 1
ATOM 4555 C C . ILE A 1 579 ? 6.402 -1.273 30.528 1.00 97.94 579 ILE A C 1
ATOM 4557 O O . ILE A 1 579 ? 7.198 -1.229 31.466 1.00 97.94 579 ILE A O 1
ATOM 4561 N N . LEU A 1 580 ? 5.596 -2.310 30.310 1.00 98.19 580 LEU A N 1
ATOM 4562 C CA . LEU A 1 580 ? 5.584 -3.541 31.102 1.00 98.19 580 LEU A CA 1
ATOM 4563 C C . LEU A 1 580 ? 6.570 -4.566 30.544 1.00 98.19 580 LEU A C 1
ATOM 4565 O O . LEU A 1 580 ? 7.268 -5.229 31.306 1.00 98.19 580 LEU A O 1
ATOM 4569 N N . TRP A 1 581 ? 6.647 -4.671 29.217 1.00 98.06 581 TRP A N 1
ATOM 4570 C CA . TRP A 1 581 ? 7.633 -5.495 28.525 1.00 98.06 581 TRP A CA 1
ATOM 4571 C C . TRP A 1 581 ? 7.890 -4.982 27.107 1.00 98.06 581 TRP A C 1
ATOM 4573 O O . TRP A 1 581 ? 7.076 -4.257 26.529 1.00 98.06 581 TRP A O 1
ATOM 4583 N N . GLN A 1 582 ? 9.027 -5.392 26.542 1.00 96.19 582 GLN A N 1
ATOM 4584 C CA . GLN A 1 582 ? 9.409 -5.152 25.149 1.00 96.19 582 GLN A CA 1
ATOM 4585 C C . GLN A 1 582 ? 9.837 -6.463 24.491 1.00 96.19 582 GLN A C 1
ATOM 4587 O O . GLN A 1 582 ? 10.331 -7.369 25.160 1.00 96.19 582 GLN A O 1
ATOM 4592 N N . GLY A 1 583 ? 9.650 -6.553 23.180 1.00 93.44 583 GLY A N 1
ATOM 4593 C CA . GLY A 1 583 ? 10.000 -7.716 22.379 1.00 93.44 583 GLY A CA 1
ATOM 4594 C C . GLY A 1 583 ? 10.521 -7.329 21.000 1.00 93.44 583 GLY A C 1
ATOM 4595 O O . GLY A 1 583 ? 10.495 -6.165 20.593 1.00 93.44 583 GLY A O 1
ATOM 4596 N N . ASP A 1 584 ? 10.991 -8.342 20.279 1.00 93.19 584 ASP A N 1
ATOM 4597 C CA . ASP A 1 584 ? 11.520 -8.208 18.927 1.00 93.19 584 ASP A CA 1
ATOM 4598 C C . ASP A 1 584 ? 10.859 -9.239 18.003 1.00 93.19 584 ASP A C 1
ATOM 4600 O O . ASP A 1 584 ? 10.936 -10.453 18.240 1.00 93.19 584 ASP A O 1
ATOM 4604 N N . ALA A 1 585 ? 10.183 -8.739 16.970 1.00 91.81 585 ALA A N 1
ATOM 4605 C CA . ALA A 1 585 ? 9.531 -9.526 15.930 1.00 91.81 585 ALA A CA 1
ATOM 4606 C C . ALA A 1 585 ? 10.500 -9.962 14.811 1.00 91.81 585 ALA A C 1
ATOM 4608 O O . ALA A 1 585 ? 10.117 -10.734 13.930 1.00 91.81 585 ALA A O 1
ATOM 4609 N N . GLY A 1 586 ? 11.749 -9.485 14.848 1.00 87.94 586 GLY A N 1
ATOM 4610 C CA . GLY A 1 586 ? 12.869 -9.879 13.992 1.00 87.94 586 GLY A CA 1
ATOM 4611 C C . GLY A 1 586 ? 12.921 -9.198 12.624 1.00 87.94 586 GLY A C 1
ATOM 4612 O O . GLY A 1 586 ? 13.896 -9.370 11.898 1.00 87.94 586 GLY A O 1
ATOM 4613 N N . SER A 1 587 ? 11.885 -8.453 12.237 1.00 87.69 587 SER A N 1
ATOM 4614 C CA . SER A 1 587 ? 11.818 -7.767 10.945 1.00 87.69 587 SER A CA 1
ATOM 4615 C C . SER A 1 587 ? 10.813 -6.617 10.972 1.00 87.69 587 SER A C 1
ATOM 4617 O O . SER A 1 587 ? 10.015 -6.503 11.901 1.00 87.69 587 SER A O 1
ATOM 4619 N N . VAL A 1 588 ? 10.839 -5.794 9.924 1.00 88.75 588 VAL A N 1
ATOM 4620 C CA . VAL A 1 588 ? 9.986 -4.617 9.747 1.00 88.75 588 VAL A CA 1
ATOM 4621 C C . VAL A 1 588 ? 8.515 -4.968 9.958 1.00 88.75 588 VAL A C 1
ATOM 4623 O O . VAL A 1 588 ? 7.992 -5.915 9.365 1.00 88.75 588 VAL A O 1
ATOM 4626 N N . ILE A 1 589 ? 7.841 -4.164 10.773 1.00 90.06 589 ILE A N 1
ATOM 4627 C CA . ILE A 1 589 ? 6.384 -4.134 10.886 1.00 90.06 589 ILE A CA 1
ATOM 4628 C C . ILE A 1 589 ? 5.934 -2.841 10.212 1.00 90.06 589 ILE A C 1
ATOM 4630 O O . ILE A 1 589 ? 6.465 -1.773 10.511 1.00 90.06 589 ILE A O 1
ATOM 4634 N N . TYR A 1 590 ? 5.002 -2.958 9.271 1.00 85.94 590 TYR A N 1
ATOM 4635 C CA . TYR A 1 590 ? 4.422 -1.817 8.568 1.00 85.94 590 TYR A CA 1
ATOM 4636 C C . TYR A 1 590 ? 2.977 -1.616 9.053 1.00 85.94 590 TYR A C 1
ATOM 4638 O O . TYR A 1 590 ? 2.803 -1.126 10.164 1.00 85.94 590 TYR A O 1
ATOM 4646 N N . ASP A 1 591 ? 1.967 -2.089 8.315 1.00 86.94 591 ASP A N 1
ATOM 4647 C CA . ASP A 1 591 ? 0.537 -1.904 8.651 1.00 86.94 591 ASP A CA 1
ATOM 4648 C C . ASP A 1 591 ? -0.037 -2.957 9.627 1.00 86.94 591 ASP A C 1
ATOM 4650 O O . ASP A 1 591 ? -1.095 -2.769 10.241 1.00 86.94 591 ASP A O 1
ATOM 4654 N N . SER A 1 592 ? 0.663 -4.079 9.805 1.00 92.19 592 SER A N 1
ATOM 4655 C CA . SER A 1 592 ? 0.259 -5.152 10.719 1.00 92.19 592 SER A CA 1
ATOM 4656 C C . SER A 1 592 ? 0.232 -4.649 12.165 1.00 92.19 592 SER A C 1
ATOM 4658 O O . SER A 1 592 ? 1.116 -3.918 12.608 1.00 92.19 592 SER A O 1
ATOM 4660 N N . SER A 1 593 ? -0.799 -5.029 12.919 1.00 94.75 593 SER A N 1
ATOM 4661 C CA . SER A 1 593 ? -0.935 -4.688 14.338 1.00 94.75 593 SER A CA 1
ATOM 4662 C C . SER A 1 593 ? -1.384 -5.879 15.174 1.00 94.75 593 SER A C 1
ATOM 4664 O O . SER A 1 593 ? -1.865 -6.878 14.643 1.00 94.75 593 SER A O 1
ATOM 4666 N N . PHE A 1 594 ? -1.252 -5.757 16.494 1.00 96.94 594 PHE A N 1
ATOM 4667 C CA . PHE A 1 594 ? -1.562 -6.839 17.418 1.00 96.94 594 PHE A CA 1
ATOM 4668 C C . PHE A 1 594 ? -3.020 -7.320 17.355 1.00 96.94 594 PHE A C 1
ATOM 4670 O O . PHE A 1 594 ? -3.954 -6.523 17.233 1.00 96.94 594 PHE A O 1
ATOM 4677 N N . CYS A 1 595 ? -3.206 -8.627 17.539 1.00 97.38 595 CYS A N 1
ATOM 4678 C CA . CYS A 1 595 ? -4.462 -9.229 17.991 1.00 97.38 595 CYS A CA 1
ATOM 4679 C C . CYS A 1 595 ? -4.219 -10.111 19.223 1.00 97.38 595 CYS A C 1
ATOM 4681 O O . CYS A 1 595 ? -3.083 -10.507 19.482 1.00 97.38 595 CYS A O 1
ATOM 4683 N N . PHE A 1 596 ? -5.274 -10.431 19.974 1.00 97.56 596 PHE A N 1
ATOM 4684 C CA . PHE A 1 596 ? -5.210 -11.256 21.185 1.00 97.56 596 PHE A CA 1
ATOM 4685 C C . PHE A 1 596 ? -5.996 -12.559 21.010 1.00 97.56 596 PHE A C 1
ATOM 4687 O O . PHE A 1 596 ? -7.075 -12.534 20.423 1.00 97.56 596 PHE A O 1
ATOM 4694 N N . GLY A 1 597 ? -5.492 -13.665 21.562 1.00 96.38 597 GLY A N 1
ATOM 4695 C CA . GLY A 1 597 ? -6.207 -14.945 21.646 1.00 96.38 597 GLY A CA 1
ATOM 4696 C C . GLY A 1 597 ? -5.500 -15.934 22.573 1.00 96.38 597 GLY A C 1
ATOM 4697 O O . GLY A 1 597 ? -4.272 -16.042 22.537 1.00 96.38 597 GLY A O 1
ATOM 4698 N N . GLY A 1 598 ? -6.246 -16.624 23.445 1.00 94.25 598 GLY A N 1
ATOM 4699 C CA . GLY A 1 598 ? -5.727 -17.689 24.315 1.00 94.25 598 GLY A CA 1
ATOM 4700 C C . GLY A 1 598 ? -4.515 -17.279 25.163 1.00 94.25 598 GLY A C 1
ATOM 4701 O O . GLY A 1 598 ? -3.521 -18.005 25.232 1.00 94.25 598 GLY A O 1
ATOM 4702 N N . GLY A 1 599 ? -4.566 -16.080 25.758 1.00 95.56 599 GLY A N 1
ATOM 4703 C CA . GLY A 1 599 ? -3.501 -15.535 26.613 1.00 95.56 599 GLY A CA 1
ATOM 4704 C C . GLY A 1 599 ? -2.252 -15.047 25.866 1.00 95.56 599 GLY A C 1
ATOM 4705 O O . GLY A 1 599 ? -1.242 -14.731 26.497 1.00 95.56 599 GLY A O 1
ATOM 4706 N N . ARG A 1 600 ? -2.300 -14.979 24.533 1.00 96.81 600 ARG A N 1
ATOM 4707 C CA . ARG A 1 600 ? -1.198 -14.523 23.680 1.00 96.81 600 ARG A CA 1
ATOM 4708 C C . ARG A 1 600 ? -1.593 -13.310 22.856 1.00 96.81 600 ARG A C 1
ATOM 4710 O O . ARG A 1 600 ? -2.773 -13.068 22.606 1.00 96.81 600 ARG A O 1
ATOM 4717 N N . VAL A 1 601 ? -0.574 -12.590 22.402 1.00 98.00 601 VAL A N 1
ATOM 4718 C CA . VAL A 1 601 ? -0.699 -11.548 21.385 1.00 98.00 601 VAL A CA 1
ATOM 4719 C C . VAL A 1 601 ? 0.097 -11.916 20.140 1.00 98.00 601 VAL A C 1
ATOM 4721 O O . VAL A 1 601 ? 1.205 -12.452 20.233 1.00 98.00 601 VAL A O 1
ATOM 4724 N N . PHE A 1 602 ? -0.478 -11.624 18.975 1.00 97.69 602 PHE A N 1
ATOM 4725 C CA . PHE A 1 602 ? 0.074 -11.997 17.677 1.00 97.69 602 PHE A CA 1
ATOM 4726 C C . PHE A 1 602 ? 0.307 -10.782 16.802 1.00 97.69 602 PHE A C 1
ATOM 4728 O O . PHE A 1 602 ? -0.535 -9.889 16.751 1.00 97.69 602 PHE A O 1
ATOM 4735 N N . ILE A 1 603 ? 1.423 -10.778 16.081 1.00 96.69 603 ILE A N 1
ATOM 4736 C CA . ILE A 1 603 ? 1.745 -9.740 15.104 1.00 96.69 603 ILE A CA 1
ATOM 4737 C C . ILE A 1 603 ? 2.616 -10.314 13.993 1.00 96.69 603 ILE A C 1
ATOM 4739 O O . ILE A 1 603 ? 3.502 -11.137 14.238 1.00 96.69 603 ILE A O 1
ATOM 4743 N N . ALA A 1 604 ? 2.362 -9.888 12.761 1.00 94.75 604 ALA A N 1
ATOM 4744 C CA . ALA A 1 604 ? 3.138 -10.306 11.605 1.00 94.75 604 ALA A CA 1
ATOM 4745 C C . ALA A 1 604 ? 4.097 -9.209 11.127 1.00 94.75 604 ALA A C 1
ATOM 4747 O O . ALA A 1 604 ? 3.807 -8.021 11.261 1.00 94.75 604 ALA A O 1
ATOM 4748 N N . THR A 1 605 ? 5.227 -9.625 10.563 1.00 92.62 605 THR A N 1
ATOM 4749 C CA . THR A 1 605 ? 6.218 -8.746 9.928 1.00 92.62 605 THR A CA 1
ATOM 4750 C C . THR A 1 605 ? 6.078 -8.785 8.411 1.00 92.62 605 THR A C 1
ATOM 4752 O O . THR A 1 605 ? 5.667 -9.803 7.851 1.00 92.62 605 THR A O 1
ATOM 4755 N N . VAL A 1 606 ? 6.532 -7.728 7.736 1.00 89.88 606 VAL A N 1
ATOM 4756 C CA . VAL A 1 606 ? 6.555 -7.624 6.265 1.00 89.88 606 VAL A CA 1
ATOM 4757 C C . VAL A 1 606 ? 7.283 -8.804 5.621 1.00 89.88 606 VAL A C 1
ATOM 4759 O O . VAL A 1 606 ? 6.939 -9.233 4.522 1.00 89.88 606 VAL A O 1
ATOM 4762 N N . SER A 1 607 ? 8.259 -9.378 6.326 1.00 85.56 607 SER A N 1
ATOM 4763 C CA . SER A 1 607 ? 9.006 -10.543 5.859 1.00 85.56 607 SER A CA 1
ATOM 4764 C C . SER A 1 607 ? 8.203 -11.849 5.831 1.00 85.56 607 SER A C 1
ATOM 4766 O O . SER A 1 607 ? 8.775 -12.866 5.453 1.00 85.56 607 SER A O 1
ATOM 4768 N N . GLY A 1 608 ? 6.935 -11.868 6.249 1.00 89.31 608 GLY A N 1
ATOM 4769 C CA . GLY A 1 608 ? 6.104 -13.074 6.263 1.00 89.31 608 GLY A CA 1
ATOM 4770 C C . GLY A 1 608 ? 6.216 -13.906 7.541 1.00 89.31 608 GLY A C 1
ATOM 4771 O O . GLY A 1 608 ? 5.872 -15.084 7.533 1.00 89.31 608 GLY A O 1
ATOM 4772 N N . VAL A 1 609 ? 6.718 -13.331 8.641 1.00 91.69 609 VAL A N 1
ATOM 4773 C CA . VAL A 1 609 ? 6.816 -14.025 9.940 1.00 91.69 609 VAL A CA 1
ATOM 4774 C C . VAL A 1 609 ? 5.708 -13.564 10.869 1.00 91.69 609 VAL A C 1
ATOM 4776 O O . VAL A 1 609 ? 5.647 -12.382 11.204 1.00 91.69 609 VAL A O 1
ATOM 4779 N N . VAL A 1 610 ? 4.890 -14.509 11.326 1.00 94.69 610 VAL A N 1
ATOM 4780 C CA . VAL A 1 610 ? 3.934 -14.354 12.425 1.00 94.69 610 VAL A CA 1
ATOM 4781 C C . VAL A 1 610 ? 4.653 -14.630 13.737 1.00 94.69 610 VAL A C 1
ATOM 4783 O O . VAL A 1 610 ? 5.330 -15.646 13.882 1.00 94.69 610 VAL A O 1
ATOM 4786 N N . ASN A 1 611 ? 4.492 -13.734 14.701 1.00 95.31 611 ASN A N 1
ATOM 4787 C CA . ASN A 1 611 ? 5.074 -13.835 16.029 1.00 95.31 611 ASN A CA 1
ATOM 4788 C C . ASN A 1 611 ? 3.969 -14.023 17.057 1.00 95.31 611 ASN A C 1
ATOM 4790 O O . ASN A 1 611 ? 2.989 -13.280 17.025 1.00 95.31 611 ASN A O 1
ATOM 4794 N N . ALA A 1 612 ? 4.160 -14.954 17.987 1.00 96.12 612 ALA A N 1
ATOM 4795 C CA . ALA A 1 612 ? 3.293 -15.132 19.139 1.00 96.12 612 ALA A CA 1
ATOM 4796 C C . ALA A 1 612 ? 4.060 -14.827 20.423 1.00 96.12 612 ALA A C 1
ATOM 4798 O O . ALA A 1 612 ? 5.051 -15.489 20.743 1.00 96.12 612 ALA A O 1
ATOM 4799 N N . PHE A 1 613 ? 3.575 -13.852 21.180 1.00 97.06 613 PHE A N 1
ATOM 4800 C CA . PHE A 1 613 ? 4.117 -13.498 22.484 1.00 97.06 613 PHE A CA 1
ATOM 4801 C C . PHE A 1 613 ? 3.114 -13.858 23.572 1.00 97.06 613 PHE A C 1
ATOM 4803 O O . PHE A 1 613 ? 1.905 -13.708 23.399 1.00 97.06 613 PHE A O 1
ATOM 4810 N N . ASP A 1 614 ? 3.616 -14.323 24.709 1.00 97.19 614 ASP A N 1
ATOM 4811 C CA . ASP A 1 614 ? 2.831 -14.363 25.934 1.00 97.19 614 ASP A CA 1
ATOM 4812 C C . ASP A 1 614 ? 2.393 -12.935 26.291 1.00 97.19 614 ASP A C 1
ATOM 4814 O O . ASP A 1 614 ? 3.227 -12.034 26.409 1.00 97.19 614 ASP A O 1
ATOM 4818 N N . ALA A 1 615 ? 1.083 -12.711 26.426 1.00 97.00 615 ALA A N 1
ATOM 4819 C CA . ALA A 1 615 ? 0.537 -11.358 26.513 1.00 97.00 615 ALA A CA 1
ATOM 4820 C C . ALA A 1 615 ? 1.025 -10.601 27.760 1.00 97.00 615 ALA A C 1
ATOM 4822 O O . ALA A 1 615 ? 1.202 -9.382 27.717 1.00 97.00 615 ALA A O 1
ATOM 4823 N N . ARG A 1 616 ? 1.275 -11.323 28.860 1.00 95.31 616 ARG A N 1
ATOM 4824 C CA . ARG A 1 616 ? 1.681 -10.747 30.147 1.00 95.31 616 ARG A CA 1
ATOM 4825 C C . ARG A 1 616 ? 3.186 -10.513 30.230 1.00 95.31 616 ARG A C 1
ATOM 4827 O O . ARG A 1 616 ? 3.603 -9.513 30.801 1.00 95.31 616 ARG A O 1
ATOM 4834 N N . THR A 1 617 ? 3.989 -11.446 29.731 1.00 96.56 617 THR A N 1
ATOM 4835 C CA . THR A 1 617 ? 5.446 -11.443 29.950 1.00 96.56 617 THR A CA 1
ATOM 4836 C C . THR A 1 617 ? 6.248 -10.941 28.755 1.00 96.56 617 THR A C 1
ATOM 4838 O O . THR A 1 617 ? 7.420 -10.614 28.916 1.00 96.56 617 THR A O 1
ATOM 4841 N N . GLY A 1 618 ? 5.659 -10.911 27.555 1.00 95.94 618 GLY A N 1
ATOM 4842 C CA . GLY A 1 618 ? 6.376 -10.579 26.324 1.00 95.94 618 GLY A CA 1
ATOM 4843 C C . GLY A 1 618 ? 7.324 -11.678 25.845 1.00 95.94 618 GLY A C 1
ATOM 4844 O O . GLY A 1 618 ? 8.023 -11.495 24.850 1.00 95.94 618 GLY A O 1
ATOM 4845 N N . VAL A 1 619 ? 7.358 -12.836 26.517 1.00 96.12 619 VAL A N 1
ATOM 4846 C CA . VAL A 1 619 ? 8.166 -13.979 26.081 1.00 96.12 619 VAL A CA 1
ATOM 4847 C C . VAL A 1 619 ? 7.601 -14.508 24.768 1.00 96.12 619 VAL A C 1
ATOM 4849 O O . VAL A 1 619 ? 6.432 -14.895 24.687 1.00 96.12 619 VAL A O 1
ATOM 4852 N N . ARG A 1 620 ? 8.438 -14.543 23.728 1.00 94.88 620 ARG A N 1
ATOM 4853 C CA . ARG A 1 620 ? 8.072 -15.121 22.434 1.00 94.88 620 ARG A CA 1
ATOM 4854 C C . ARG A 1 620 ? 7.908 -16.629 22.588 1.00 94.88 620 ARG A C 1
ATOM 4856 O O . ARG A 1 620 ? 8.862 -17.318 22.931 1.00 94.88 620 ARG A O 1
ATOM 4863 N N . ARG A 1 621 ? 6.692 -17.118 22.356 1.00 94.00 621 ARG A N 1
ATOM 4864 C CA . ARG A 1 621 ? 6.346 -18.540 22.457 1.00 94.00 621 ARG A CA 1
ATOM 4865 C C . ARG A 1 621 ? 6.735 -19.282 21.194 1.00 94.00 621 ARG A C 1
ATOM 4867 O O . ARG A 1 621 ? 7.432 -20.279 21.255 1.00 94.00 621 ARG A O 1
ATOM 4874 N N . TRP A 1 622 ? 6.351 -18.732 20.050 1.00 93.06 622 TRP A N 1
ATOM 4875 C CA . TRP A 1 622 ? 6.682 -19.310 18.759 1.00 93.06 622 TRP A CA 1
ATOM 4876 C C . TRP A 1 622 ? 6.711 -18.242 17.668 1.00 93.06 622 TRP A C 1
ATOM 4878 O O . TRP A 1 622 ? 6.217 -17.120 17.833 1.00 93.06 622 TRP A O 1
ATOM 4888 N N . GLN A 1 623 ? 7.308 -18.611 16.540 1.00 92.25 623 GLN A N 1
ATOM 4889 C CA . GLN A 1 623 ? 7.252 -17.869 15.287 1.00 92.25 623 GLN A CA 1
ATOM 4890 C C . GLN A 1 623 ? 6.871 -18.829 14.165 1.00 92.25 623 GLN A C 1
ATOM 4892 O O . GLN A 1 623 ? 7.240 -19.999 14.197 1.00 92.25 623 GLN A O 1
ATOM 4897 N N . TYR A 1 624 ? 6.149 -18.331 13.169 1.00 91.44 624 TYR A N 1
ATOM 4898 C CA . TYR A 1 624 ? 5.800 -19.103 11.985 1.00 91.44 624 TYR A CA 1
ATOM 4899 C C . TYR A 1 624 ? 6.046 -18.271 10.733 1.00 91.44 624 TYR A C 1
ATOM 4901 O O . TYR A 1 624 ? 5.605 -17.126 10.651 1.00 91.44 624 TYR A O 1
ATOM 4909 N N . ARG A 1 625 ? 6.759 -18.837 9.758 1.00 89.38 625 ARG A N 1
ATOM 4910 C CA . ARG A 1 625 ? 6.991 -18.199 8.460 1.00 89.38 625 ARG A CA 1
ATOM 4911 C C . ARG A 1 625 ? 5.947 -18.696 7.468 1.00 89.38 625 ARG A C 1
ATOM 4913 O O . ARG A 1 625 ? 5.931 -19.881 7.150 1.00 89.38 625 ARG A O 1
ATOM 4920 N N . LEU A 1 626 ? 5.108 -17.777 7.002 1.00 89.88 626 LEU A N 1
ATOM 4921 C CA . LEU A 1 626 ? 4.122 -18.021 5.956 1.00 89.88 626 LEU A CA 1
ATOM 4922 C C . LEU A 1 626 ? 4.807 -18.325 4.617 1.00 89.88 626 LEU A C 1
ATOM 4924 O O . LEU A 1 626 ? 6.007 -18.079 4.437 1.00 89.88 626 LEU A O 1
ATOM 4928 N N . ALA A 1 627 ? 4.016 -18.821 3.665 1.00 82.44 627 ALA A N 1
ATOM 4929 C CA . ALA A 1 627 ? 4.419 -18.896 2.267 1.00 82.44 627 ALA A CA 1
ATOM 4930 C C . ALA A 1 627 ? 4.922 -17.523 1.754 1.00 82.44 627 ALA A C 1
ATOM 4932 O O . ALA A 1 627 ? 4.485 -16.487 2.265 1.00 82.44 627 ALA A O 1
ATOM 4933 N N . PRO A 1 628 ? 5.824 -17.488 0.750 1.00 78.06 628 PRO A N 1
ATOM 4934 C CA . PRO A 1 628 ? 6.379 -16.242 0.221 1.00 78.06 628 PRO A CA 1
ATOM 4935 C C . PRO A 1 628 ? 5.300 -15.216 -0.148 1.00 78.06 628 PRO A C 1
ATOM 4937 O O . PRO A 1 628 ? 4.380 -15.532 -0.900 1.00 78.06 628 PRO A O 1
ATOM 4940 N N . GLY A 1 629 ? 5.421 -14.005 0.391 1.00 81.12 629 GLY A N 1
ATOM 4941 C CA . GLY A 1 629 ? 4.443 -12.925 0.271 1.00 81.12 629 GLY A CA 1
ATOM 4942 C C . GLY A 1 629 ? 4.656 -11.896 1.383 1.00 81.12 629 GLY A C 1
ATOM 4943 O O . GLY A 1 629 ? 4.999 -12.270 2.510 1.00 81.12 629 GLY A O 1
ATOM 4944 N N . HIS A 1 630 ? 4.466 -10.607 1.099 1.00 89.44 630 HIS A N 1
ATOM 4945 C CA . HIS A 1 630 ? 4.482 -9.592 2.148 1.00 89.44 630 HIS A CA 1
ATOM 4946 C C . HIS A 1 630 ? 3.253 -9.762 3.038 1.00 89.44 630 HIS A C 1
ATOM 4948 O O . HIS A 1 630 ? 2.157 -10.089 2.572 1.00 89.44 630 HIS A O 1
ATOM 4954 N N . VAL A 1 631 ? 3.429 -9.518 4.335 1.00 91.62 631 VAL A N 1
ATOM 4955 C CA . VAL A 1 631 ? 2.312 -9.461 5.281 1.00 91.62 631 VAL A CA 1
ATOM 4956 C C . VAL A 1 631 ? 2.156 -8.036 5.768 1.00 91.62 631 VAL A C 1
ATOM 4958 O O . VAL A 1 631 ? 2.973 -7.523 6.532 1.00 91.62 631 VAL A O 1
ATOM 4961 N N . LEU A 1 632 ? 1.083 -7.416 5.293 1.00 91.25 632 LEU A N 1
ATOM 4962 C CA . LEU A 1 632 ? 0.632 -6.091 5.710 1.00 91.25 632 LEU A CA 1
ATOM 4963 C C . LEU A 1 632 ? -0.629 -6.194 6.580 1.00 91.25 632 LEU A C 1
ATOM 4965 O O . LEU A 1 632 ? -0.850 -5.352 7.446 1.00 91.25 632 LEU A O 1
ATOM 4969 N N . ALA A 1 633 ? -1.410 -7.267 6.406 1.00 92.81 633 ALA A N 1
ATOM 4970 C CA . ALA A 1 633 ? -2.623 -7.515 7.167 1.00 92.81 633 ALA A CA 1
ATOM 4971 C C . ALA A 1 633 ? -2.346 -7.673 8.659 1.00 92.81 633 ALA A C 1
ATOM 4973 O O . ALA A 1 633 ? -1.362 -8.278 9.086 1.00 92.81 633 ALA A O 1
ATOM 4974 N N . SER A 1 634 ? -3.272 -7.164 9.468 1.00 94.81 634 SER A N 1
ATOM 4975 C CA . SER A 1 634 ? -3.295 -7.492 10.890 1.00 94.81 634 SER A CA 1
ATOM 4976 C C . SER A 1 634 ? -3.990 -8.842 11.099 1.00 94.81 634 SER A C 1
ATOM 4978 O O . SER A 1 634 ? -5.071 -9.044 10.529 1.00 94.81 634 SER A O 1
ATOM 4980 N N . PRO A 1 635 ? -3.422 -9.746 11.919 1.00 96.62 635 PRO A N 1
ATOM 4981 C CA . PRO A 1 635 ? -4.075 -11.001 12.265 1.00 96.62 635 PRO A CA 1
ATOM 4982 C C . PRO A 1 635 ? -5.368 -10.775 13.059 1.00 96.62 635 PRO A C 1
ATOM 4984 O O . PRO A 1 635 ? -5.594 -9.713 13.644 1.00 96.62 635 PRO A O 1
ATOM 4987 N N . VAL A 1 636 ? -6.197 -11.815 13.116 1.00 97.56 636 VAL A N 1
ATOM 4988 C CA . VAL A 1 636 ? -7.305 -11.956 14.075 1.00 97.56 636 VAL A CA 1
ATOM 4989 C C . VAL A 1 636 ? -7.223 -13.315 14.745 1.00 97.56 636 VAL A C 1
ATOM 4991 O O . VAL A 1 636 ? -6.686 -14.249 14.159 1.00 97.56 636 VAL A O 1
ATOM 4994 N N . ALA A 1 637 ? -7.732 -13.448 15.966 1.00 97.44 637 ALA A N 1
ATOM 4995 C CA . ALA A 1 637 ? -7.639 -14.699 16.706 1.00 97.44 637 ALA A CA 1
ATOM 4996 C C . ALA A 1 637 ? -8.895 -14.981 17.535 1.00 97.44 637 ALA A C 1
ATOM 4998 O O . ALA A 1 637 ? -9.590 -14.061 17.965 1.00 97.44 637 ALA A O 1
ATOM 4999 N N . ASP A 1 638 ? -9.145 -16.268 17.755 1.00 95.81 638 ASP A N 1
ATOM 5000 C CA . ASP A 1 638 ? -9.931 -16.789 18.871 1.00 95.81 638 ASP A CA 1
ATOM 5001 C C . ASP A 1 638 ? -8.980 -17.443 19.895 1.00 95.81 638 ASP A C 1
ATOM 5003 O O . ASP A 1 638 ? -7.757 -17.326 19.793 1.00 95.81 638 ASP A O 1
ATOM 5007 N N . ASP A 1 639 ? -9.512 -18.129 20.907 1.00 94.56 639 ASP A N 1
ATOM 5008 C CA . ASP A 1 639 ? -8.681 -18.773 21.935 1.00 94.56 639 ASP A CA 1
ATOM 5009 C C . ASP A 1 639 ? -7.914 -20.011 21.447 1.00 94.56 639 ASP A C 1
ATOM 5011 O O . ASP A 1 639 ? -7.004 -20.494 22.126 1.00 94.56 639 ASP A O 1
ATOM 5015 N N . GLN A 1 640 ? -8.261 -20.532 20.271 1.00 94.88 640 GLN A N 1
ATOM 5016 C CA . GLN A 1 640 ? -7.677 -21.737 19.693 1.00 94.88 640 GLN A CA 1
ATOM 5017 C C . GLN A 1 640 ? -6.813 -21.450 18.467 1.00 94.88 640 GLN A C 1
ATOM 5019 O O . GLN A 1 640 ? -5.868 -22.201 18.215 1.00 94.88 640 GLN A O 1
ATOM 5024 N N . ARG A 1 641 ? -7.129 -20.413 17.689 1.00 96.81 641 ARG A N 1
ATOM 5025 C CA . ARG A 1 641 ? -6.564 -20.166 16.361 1.00 96.81 641 ARG A CA 1
ATOM 5026 C C . ARG A 1 641 ? -6.269 -18.691 16.134 1.00 96.81 641 ARG A C 1
ATOM 5028 O O . ARG A 1 641 ? -7.026 -17.821 16.551 1.00 96.81 641 ARG A O 1
ATOM 5035 N N . VAL A 1 642 ? -5.198 -18.433 15.396 1.00 97.75 642 VAL A N 1
ATOM 5036 C CA . VAL A 1 642 ? -4.888 -17.135 14.797 1.00 97.75 642 VAL A CA 1
ATOM 5037 C C . VAL A 1 642 ? -4.943 -17.258 13.278 1.00 97.75 642 VAL A C 1
ATOM 5039 O O . VAL A 1 642 ? -4.448 -18.231 12.709 1.00 97.75 642 VAL A O 1
ATOM 5042 N N . TYR A 1 643 ? -5.554 -16.268 12.637 1.00 98.31 643 TYR A N 1
ATOM 5043 C CA . TYR A 1 643 ? -5.783 -16.176 11.201 1.00 98.31 643 TYR A CA 1
ATOM 5044 C C . TYR A 1 643 ? -5.027 -14.977 10.645 1.00 98.31 643 TYR A C 1
ATOM 5046 O O . TYR A 1 643 ? -5.092 -13.880 11.207 1.00 98.31 643 TYR A O 1
ATOM 5054 N N . ILE A 1 644 ? -4.334 -15.171 9.529 1.00 97.38 644 ILE A N 1
ATOM 5055 C CA . ILE A 1 644 ? -3.563 -14.116 8.875 1.00 97.38 644 ILE A CA 1
ATOM 5056 C C . ILE A 1 644 ? -3.654 -14.251 7.359 1.00 97.38 644 ILE A C 1
ATOM 5058 O O . ILE A 1 644 ? -3.598 -15.361 6.829 1.00 97.38 644 ILE A O 1
ATOM 5062 N N . GLY A 1 645 ? -3.815 -13.119 6.676 1.00 95.75 645 GLY A N 1
ATOM 5063 C CA . GLY A 1 645 ? -3.739 -13.026 5.222 1.00 95.75 645 GLY A CA 1
ATOM 5064 C C . GLY A 1 645 ? -2.416 -12.417 4.760 1.00 95.75 645 GLY A C 1
ATOM 5065 O O . GLY A 1 645 ? -1.785 -11.663 5.503 1.00 95.75 645 GLY A O 1
ATOM 5066 N N . SER A 1 646 ? -2.010 -12.726 3.534 1.00 93.25 646 SER A N 1
ATOM 5067 C CA . SER A 1 646 ? -0.817 -12.160 2.895 1.00 93.25 646 SER A CA 1
ATOM 5068 C C . SER A 1 646 ? -1.110 -11.599 1.504 1.00 93.25 646 SER A C 1
ATOM 5070 O O . SER A 1 646 ? -2.133 -11.889 0.879 1.00 93.25 646 SER A O 1
ATOM 5072 N N . MET A 1 647 ? -0.172 -10.803 0.994 1.00 91.31 647 MET A N 1
ATOM 5073 C CA . MET A 1 647 ? -0.252 -10.174 -0.326 1.00 91.31 647 MET A CA 1
ATOM 5074 C C . MET A 1 647 ? -0.264 -11.178 -1.488 1.00 91.31 647 MET A C 1
ATOM 5076 O O . MET A 1 647 ? -0.742 -10.848 -2.555 1.00 91.31 647 MET A O 1
ATOM 5080 N N . ASN A 1 648 ? 0.146 -12.432 -1.293 1.00 87.88 648 ASN A N 1
ATOM 5081 C CA . ASN A 1 648 ? -0.015 -13.501 -2.295 1.00 87.88 648 ASN A CA 1
ATOM 5082 C C . ASN A 1 648 ? -1.442 -14.110 -2.345 1.00 87.88 648 ASN A C 1
ATOM 5084 O O . ASN A 1 648 ? -1.702 -15.058 -3.090 1.00 87.88 648 ASN A O 1
ATOM 5088 N N . GLY A 1 649 ? -2.360 -13.617 -1.508 1.00 91.38 649 GLY A N 1
ATOM 5089 C CA . GLY A 1 649 ? -3.740 -14.089 -1.403 1.00 91.38 649 GLY A CA 1
ATOM 5090 C C . GLY A 1 649 ? -3.942 -15.361 -0.579 1.00 91.38 649 GLY A C 1
ATOM 5091 O O . GLY A 1 649 ? -5.051 -15.896 -0.565 1.00 91.38 649 GLY A O 1
ATOM 5092 N N . ASN A 1 650 ? -2.917 -15.854 0.119 1.00 94.00 650 ASN A N 1
ATOM 5093 C CA . ASN A 1 650 ? -3.088 -16.922 1.101 1.00 94.00 650 ASN A CA 1
ATOM 5094 C C . ASN A 1 650 ? -3.713 -16.384 2.391 1.00 94.00 650 ASN A C 1
ATOM 5096 O O . ASN A 1 650 ? -3.357 -15.313 2.879 1.00 94.00 650 ASN A O 1
ATOM 5100 N N . VAL A 1 651 ? -4.603 -17.184 2.972 1.00 97.50 651 VAL A N 1
ATOM 5101 C CA . VAL A 1 651 ? -5.115 -17.038 4.332 1.00 97.50 651 VAL A CA 1
ATOM 5102 C C . VAL A 1 651 ? -4.739 -18.298 5.095 1.00 97.50 651 VAL A C 1
ATOM 5104 O O . VAL A 1 651 ? -5.043 -19.409 4.660 1.00 97.50 651 VAL A O 1
ATOM 5107 N N . THR A 1 652 ? -4.055 -18.121 6.219 1.00 97.44 652 THR A N 1
ATOM 5108 C CA . THR A 1 652 ? -3.490 -19.211 7.023 1.00 97.44 652 THR A CA 1
ATOM 5109 C C . THR A 1 652 ? -4.100 -19.198 8.414 1.00 97.44 652 THR A C 1
ATOM 5111 O O . THR A 1 652 ? -4.152 -18.141 9.046 1.00 97.44 652 THR A O 1
ATOM 5114 N N . ALA A 1 653 ? -4.506 -20.367 8.910 1.00 97.88 653 ALA A N 1
ATOM 5115 C CA . ALA A 1 653 ? -4.849 -20.567 10.312 1.00 97.88 653 ALA A CA 1
ATOM 5116 C C . ALA A 1 653 ? -3.758 -21.355 11.036 1.00 97.88 653 ALA A C 1
ATOM 5118 O O . ALA A 1 653 ? -3.365 -22.443 10.613 1.00 97.88 653 ALA A O 1
ATOM 5119 N N . LEU A 1 654 ? -3.312 -20.831 12.171 1.00 96.25 654 LEU A N 1
ATOM 5120 C CA . LEU A 1 654 ? -2.335 -21.461 13.056 1.00 96.25 654 LEU A CA 1
ATOM 5121 C C . LEU A 1 654 ? -2.981 -21.679 14.420 1.00 96.25 654 LEU A C 1
ATOM 5123 O O . LEU A 1 654 ? -3.773 -20.851 14.865 1.00 96.25 654 LEU A O 1
ATOM 5127 N N . ALA A 1 655 ? -2.630 -22.762 15.114 1.00 95.00 655 ALA A N 1
ATOM 5128 C CA . ALA A 1 655 ? -3.056 -22.916 16.501 1.00 95.00 655 ALA A CA 1
ATOM 5129 C C . ALA A 1 655 ? -2.433 -21.814 17.384 1.00 95.00 655 ALA A C 1
ATOM 5131 O O . ALA A 1 655 ? -1.317 -21.359 17.140 1.00 95.00 655 ALA A O 1
ATOM 5132 N N . VAL A 1 656 ? -3.151 -21.384 18.417 1.00 92.62 656 VAL A N 1
ATOM 5133 C CA . VAL A 1 656 ? -2.661 -20.412 19.410 1.00 92.62 656 VAL A CA 1
ATOM 5134 C C . VAL A 1 656 ? -1.624 -21.056 20.330 1.00 92.62 656 VAL A C 1
ATOM 5136 O O . VAL A 1 656 ? -0.567 -20.479 20.599 1.00 92.62 656 VAL A O 1
ATOM 5139 N N . ASN A 1 657 ? -1.924 -22.269 20.795 1.00 86.00 657 ASN A N 1
ATOM 5140 C CA . ASN A 1 657 ? -1.050 -23.066 21.647 1.00 86.00 657 ASN A CA 1
ATOM 5141 C C . ASN A 1 657 ? -0.100 -23.944 20.818 1.00 86.00 657 ASN A C 1
ATOM 5143 O O . ASN A 1 657 ? -0.318 -24.153 19.621 1.00 86.00 657 ASN A O 1
ATOM 5147 N N . GLU A 1 658 ? 0.995 -24.360 21.456 1.00 68.88 658 GLU A N 1
ATOM 5148 C CA . GLU A 1 658 ? 1.904 -25.425 20.994 1.00 68.88 658 GLU A CA 1
ATOM 5149 C C . GLU A 1 658 ? 1.205 -26.777 20.929 1.00 68.88 658 GLU A C 1
ATOM 5151 O O . GLU A 1 658 ? 0.356 -27.038 21.815 1.00 68.88 658 GLU A O 1
#

Sequence (658 aa):
MGRRVTNRSDPPGHQATNRFVSLKDLFLSCCLRGSILLLLLSGWFCGVARADFTFVHCSDTHFGAGQNHEINAQFFTEISNLDPKPAFVINAGDVCEIGNDDEYELYRQAIRRLTLPIYNAPGNHDVRWNPRGKEGYTRGVSQPLFQSWDYQNVHFITLDSTVLLNHWGHISRRQLDWLAEDLAKIGPDRPVVIGFHHWIGRDKVQVDNEQELLRVVAPYNVVLWLQGHGHSDIQWRINGAAAMMQKGLYQGSYAVVTVTDESLSVRRRSWKDPARRGDELVRDKSIPTTQQLEWEVVFERIPLSRRSRAVDPPPAATPQPAQDRSPLWEVNIRGEVQSRLALHDGIVYVPSMGNDLVALNSTSGREIFRVRTADSVYSSPHVEDGVVYFGSADHHVYAADARTGAIRWKTKTGGAVLAGPSVARGIVCVGSTDTKVYGLDAADGSIRWTVQGRNMYQSKVATDGQRFFVGGWDNRFRCIDATSGKELWTLRIGKSARSDVFSAYAPAIASPAVGDGKVFVSTNDGILHAIQIDSGQELWRIDWKKMGYSSPLYRDGNVWCALGDEGKVFCADAETGRILWQGDAGSVIYDSSFCFGGGRVFIATVSGVVNAFDARTGVRRWQYRLAPGHVLASPVADDQRVYIGSMNGNVTALAVNE

Foldseek 3Di:
DDDDDDDDDDDDDDDDDDDDDDDDDDDDDDDDDDDDDDDDPPDPPVPPPFDWAKEKEFEQLAQPPDCSLVLLLVVLLVQCPDPVRHQAYEYAENQHQQQDLVSLVSSVVSCVSHPHHYHYAYAQNNAQRALCRLVSVCVSVVHHNKDWDDDRQEIEIEHHQYDHNDHAGEGAPVNLVVLLVVQVVNFAWGEYEYGHEFDDQDPDHRYLVSVSSCVSCVSHHHAEYEYHDQLDFDWDDAQNHTYTYHHHSSQAKMWMWIDDPWWIWIKMKGWDDPDDDPDDPDDPPDHDPDTDIDIDTPGPTTTSGDDDDDRDPRDPDDDDDDPPFDFLDKDFPSFFAQAAWDDDPQWIWTFGQVQWIWIARNRYRDTQDIDGHPGGFQEHWDDDPQWIWGWAQNQKIFIARNRRRHTQEIDGHPGGFQYYWDDAPQWIWGWGQVQKIFTARNRYRHTPDIDGGLGTAHYYWDDPRQWIWGWGLQQKIFIAGNRNRDTQDIDRDFPCSVPRPGRQFTQHQAYWDDDDQWIWTGTQQFKIFIARNNRRHTPDMDHPRAGARAHWDDDDQKIKTDGHQQQKIFIAGNNRRHTQDIDGQRGGQHQEYWEDAQQWIWTDHQQQKIWIARNRYRHTPDIDHDDRFGFNYYWYDYNFWIWGGGRSRMITITGNHD

pLDDT: mean 86.1, std 19.92, range [24.38, 98.88]

Radius of gyration: 30.23 Å; chains: 1; bounding box: 110×55×110 Å

Secondary structure (DSSP, 8-state):
-----------------------------------------------PPPPPEEEEEE----BTSTTHHHHHHHHHHHHHT-SSPPS-EEEES--BSS--HHHHHHHHHHHTT--S-EEEEP-HHHHHS-TTHHHHHHHHHTS-SSEEEEETTEEEEE---B-TT-SSB---HHHHHHHHHHHHHH-SSS-EEEEESS--SSSS-SBTTHHHHHHHHTTS-EEEEEE-SS---EEEEETTEEEEE---GGGTEEEEEEE-SSEEEEEEEEEPPP-PPTT--S---PPPS---EEEEEEEEEEESSPP--PPPPPPPPP-PPP-----SEEEE-SS---SPPEEETTEEEEEETTTEEEEEETTT--EEEEEE-SS---SPPEEETTEEEEEETTTEEEEEETTT--EEEEEE-SS---SPPEEETTEEEEE-TTSEEEEEETTT--EEEEEE-SS---SPPEE-SSEEEEE-TTSEEEEEETTT--EEEEEE-STTTT-SS--TTSTTSSPPEEETTEEEEEETTTEEEEEETTT--EEEEEE--S---PPPEEETTEEEEE-SSS-EEEEEETTT--EEEEEE-SS--SS---EEETTEEEEE-TTSEEEEEETTT--EEEEEEPSSS---SPPEE-SSEEEEE-TTSEEEEEES--